Protein AF-A0A3A4S4R3-F1 (afdb_monomer)

Nearest PDB structures (foldseek):
  8xxa-assembly1_A  TM=3.785E-01  e=2.636E-04  Rhodothermus marinus JCM 9785
  4go8-assembly1_A  TM=3.704E-01  e=2.095E-04  Burkholderia ubonensis subsp. mesacidophila
  4gi9-assembly1_A  TM=3.539E-01  e=1.665E-04  Rhizobium sp. MX-45
  4mb1-assembly1_A  TM=3.370E-01  e=1.868E-04  Bacillus subtilis subsp. subtilis str. 168
  8ibk-assembly1_A  TM=3.489E-01  e=8.315E-04  Bacillus sp. (in: firmicutes)

Radius of gyration: 25.94 Å; Cα contacts (8 Å, |Δi|>4): 743; chains: 1; bounding box: 76×50×73 Å

Secondary structure (DSSP, 8-state):
--SHHHHHTTTBPBBTTS-BGGGS--S-SS-----B-TT-HHHHHHHHHHHHHHHHHHTT-TT--EEEEE--TTSTTS-SSTTB---HHHHHHHHHHH-------TT-TTHHHHHHHHHHHH-HHHHHHHHHHHHHHHHHHHHHHHHHH-TT-EEEEE-HHHHHHHHTSHHHHHHHHTT--THHHHHTTT--GGGTTTSTTEEEEEEEEE--HHHHHHHHGGGHHHHHHHHH-HHHHHHHHSSSSEEEEEEEPEEEEE-HHHHHHH-SS---EEEEEPPPPGGGGGHHHHHHHHHT-EEEEEEEESS---S-HHHHHHHHHHHHTS-SS--EEPTT--SSEEEEEEEETTEEEEEEEE-SSS-EEEEEEESTT-EEEETTT--EEEESEEEEEE-TT-EEEEEEETT--EEEEPPPGGGTTTS-----STT------

Structure (mmCIF, N/CA/C/O backbone):
data_AF-A0A3A4S4R3-F1
#
_entry.id   AF-A0A3A4S4R3-F1
#
loop_
_atom_site.group_PDB
_atom_site.id
_atom_site.type_symbol
_atom_site.label_atom_id
_atom_site.label_alt_id
_atom_site.label_comp_id
_atom_site.label_asym_id
_atom_site.label_entity_id
_atom_site.label_seq_id
_atom_site.pdbx_PDB_ins_code
_atom_site.Cartn_x
_atom_site.Cartn_y
_atom_site.Cartn_z
_atom_site.occupancy
_atom_site.B_iso_or_equiv
_atom_site.auth_seq_id
_atom_site.auth_comp_id
_atom_site.auth_asym_id
_atom_site.auth_atom_id
_atom_site.pdbx_PDB_model_num
ATOM 1 N N . ARG A 1 1 ? 27.714 -20.034 -30.930 1.00 36.78 1 ARG A N 1
ATOM 2 C CA . ARG A 1 1 ? 27.918 -19.210 -29.712 1.00 36.78 1 ARG A CA 1
ATOM 3 C C . ARG A 1 1 ? 27.474 -17.757 -29.971 1.00 36.78 1 ARG A C 1
ATOM 5 O O . ARG A 1 1 ? 28.217 -16.846 -29.672 1.00 36.78 1 ARG A O 1
ATOM 12 N N . SER A 1 2 ? 26.310 -17.521 -30.591 1.00 43.69 2 SER A N 1
ATOM 13 C CA . SER A 1 2 ? 25.886 -16.158 -30.988 1.00 43.69 2 SER A CA 1
ATOM 14 C C . SER A 1 2 ? 24.368 -16.063 -31.206 1.00 43.69 2 SER A C 1
ATOM 16 O O . SER A 1 2 ? 23.895 -15.553 -32.214 1.00 43.69 2 SER A O 1
ATOM 18 N N . SER A 1 3 ? 23.589 -16.660 -30.306 1.00 44.12 3 SER A N 1
ATOM 19 C CA . SER A 1 3 ? 22.128 -16.483 -30.284 1.00 44.12 3 SER A CA 1
ATOM 20 C C . SER A 1 3 ? 21.599 -16.468 -28.852 1.00 44.12 3 SER A C 1
ATOM 22 O O . SER A 1 3 ? 20.714 -15.684 -28.539 1.00 44.12 3 SER A O 1
ATOM 24 N N . GLU A 1 4 ? 22.190 -17.273 -27.965 1.00 33.50 4 GLU A N 1
ATOM 25 C CA . GLU A 1 4 ? 21.981 -17.175 -26.514 1.00 33.50 4 GLU A CA 1
ATOM 26 C C . GLU A 1 4 ? 22.663 -15.946 -25.906 1.00 33.50 4 GLU A C 1
ATOM 28 O O . GLU A 1 4 ? 22.013 -15.219 -25.166 1.00 33.50 4 GLU A O 1
ATOM 33 N N . ASP A 1 5 ? 23.918 -15.651 -26.269 1.00 36.91 5 ASP A N 1
ATOM 34 C CA . ASP A 1 5 ? 24.629 -14.475 -25.739 1.00 36.91 5 ASP A CA 1
ATOM 35 C C . ASP A 1 5 ? 23.978 -13.145 -26.174 1.00 36.91 5 ASP A C 1
ATOM 37 O O . ASP A 1 5 ? 23.898 -12.218 -25.373 1.00 36.91 5 ASP A O 1
ATOM 41 N N . ASP A 1 6 ? 23.417 -13.069 -27.391 1.00 45.31 6 ASP A N 1
ATOM 42 C CA . ASP A 1 6 ? 22.660 -11.893 -27.856 1.00 45.31 6 ASP A CA 1
ATOM 43 C C . ASP A 1 6 ? 21.258 -11.800 -27.220 1.00 45.31 6 ASP A C 1
ATOM 45 O O . ASP A 1 6 ? 20.763 -10.697 -26.999 1.00 45.31 6 ASP A O 1
ATOM 49 N N . ARG A 1 7 ? 20.619 -12.932 -26.869 1.00 46.03 7 ARG A N 1
ATOM 50 C CA . ARG A 1 7 ? 19.368 -12.940 -26.080 1.00 46.03 7 ARG A CA 1
ATOM 51 C C . ARG A 1 7 ? 19.598 -12.487 -24.642 1.00 46.03 7 ARG A C 1
ATOM 53 O O . ARG A 1 7 ? 18.783 -11.754 -24.098 1.00 46.03 7 ARG A O 1
ATOM 60 N N . ILE A 1 8 ? 20.704 -12.908 -24.032 1.00 49.03 8 ILE A N 1
ATOM 61 C CA . ILE A 1 8 ? 21.066 -12.543 -22.657 1.00 49.03 8 ILE A CA 1
ATOM 62 C C . ILE A 1 8 ? 21.505 -11.069 -22.575 1.00 49.03 8 ILE A C 1
ATOM 64 O O . ILE A 1 8 ? 21.324 -10.435 -21.535 1.00 49.03 8 ILE A O 1
ATOM 68 N N . ALA A 1 9 ? 22.005 -10.488 -23.671 1.00 52.44 9 ALA A N 1
ATOM 69 C CA . ALA A 1 9 ? 22.432 -9.090 -23.731 1.00 52.44 9 ALA A CA 1
ATOM 70 C C . ALA A 1 9 ? 21.293 -8.050 -23.613 1.00 52.44 9 ALA A C 1
ATOM 72 O O . ALA A 1 9 ? 21.576 -6.923 -23.211 1.00 52.44 9 ALA A O 1
ATOM 73 N N . ASP A 1 10 ? 20.033 -8.399 -23.911 1.00 69.12 10 ASP A N 1
ATOM 74 C CA . ASP A 1 10 ? 18.866 -7.482 -23.833 1.00 69.12 10 ASP A CA 1
ATOM 75 C C . ASP A 1 10 ? 17.983 -7.730 -22.589 1.00 69.12 10 ASP A C 1
ATOM 77 O O . ASP A 1 10 ? 16.952 -7.088 -22.390 1.00 69.12 10 ASP A O 1
ATOM 81 N N . ILE A 1 11 ? 18.397 -8.670 -21.731 1.00 83.81 11 ILE A N 1
ATOM 82 C CA . ILE A 1 11 ? 17.769 -8.938 -20.431 1.00 83.81 11 ILE A CA 1
ATOM 83 C C . ILE A 1 11 ? 18.232 -7.911 -19.386 1.00 83.81 11 ILE A C 1
ATOM 85 O O . ILE A 1 11 ? 17.481 -7.590 -18.464 1.00 83.81 11 ILE A O 1
ATOM 89 N N . ASP A 1 12 ? 19.456 -7.390 -19.511 1.00 85.25 12 ASP A N 1
ATOM 90 C CA . ASP A 1 12 ? 19.979 -6.339 -18.637 1.00 85.25 12 ASP A CA 1
ATOM 91 C C . ASP A 1 12 ? 19.334 -4.989 -18.973 1.00 85.25 12 ASP A C 1
ATOM 93 O O . ASP A 1 12 ? 19.210 -4.582 -20.127 1.00 85.25 12 ASP A O 1
ATOM 97 N N . MET A 1 13 ? 18.932 -4.261 -17.943 1.00 87.50 13 MET A N 1
ATOM 98 C CA . MET A 1 13 ? 18.342 -2.947 -18.081 1.00 87.50 13 MET A CA 1
ATOM 99 C C . MET A 1 13 ? 19.406 -1.980 -18.603 1.00 87.50 13 MET A C 1
ATOM 101 O O . MET A 1 13 ? 20.504 -1.854 -18.056 1.00 87.50 13 MET A O 1
ATOM 105 N N . MET A 1 14 ? 19.064 -1.239 -19.652 1.00 87.81 14 MET A N 1
ATOM 106 C CA . MET A 1 14 ? 19.980 -0.280 -20.266 1.00 87.81 14 MET A CA 1
ATOM 107 C C . MET A 1 14 ? 19.720 1.138 -19.765 1.00 87.81 14 MET A C 1
ATOM 109 O O . MET A 1 14 ? 18.583 1.627 -19.786 1.00 87.81 14 MET A O 1
ATOM 113 N N . LYS A 1 15 ? 20.793 1.818 -19.344 1.00 88.19 15 LYS A N 1
ATOM 114 C CA . LYS A 1 15 ? 20.770 3.252 -19.029 1.00 88.19 15 LYS A CA 1
ATOM 115 C C . LYS A 1 15 ? 20.766 4.098 -20.299 1.00 88.19 15 LYS A C 1
ATOM 117 O O . LYS A 1 15 ? 21.263 3.678 -21.343 1.00 88.19 15 LYS A O 1
ATOM 122 N N . ASN A 1 16 ? 20.319 5.344 -20.183 1.00 88.69 16 ASN A N 1
ATOM 123 C CA . ASN A 1 16 ? 20.371 6.336 -21.259 1.00 88.69 16 ASN A CA 1
ATOM 124 C C . ASN A 1 16 ? 21.791 6.600 -21.795 1.00 88.69 16 ASN A C 1
ATOM 126 O O . ASN A 1 16 ? 21.947 6.968 -22.948 1.00 88.69 16 ASN A O 1
ATOM 130 N N . ASN A 1 17 ? 22.846 6.365 -21.015 1.00 87.31 17 ASN A N 1
ATOM 131 C CA . ASN A 1 17 ? 24.232 6.483 -21.482 1.00 87.31 17 ASN A CA 1
ATOM 132 C C . ASN A 1 17 ? 24.781 5.205 -22.148 1.00 87.31 17 ASN A C 1
ATOM 134 O O . ASN A 1 17 ? 25.980 5.121 -22.411 1.00 87.31 17 ASN A O 1
ATOM 138 N N . GLY A 1 18 ? 23.930 4.202 -22.380 1.00 84.06 18 GLY A N 1
ATOM 139 C CA . GLY A 1 18 ? 24.286 2.940 -23.027 1.00 84.06 18 GLY A CA 1
ATOM 140 C C . GLY A 1 18 ? 25.085 1.969 -22.165 1.00 84.06 18 GLY A C 1
ATOM 141 O O . GLY A 1 18 ? 25.523 0.940 -22.671 1.00 84.06 18 GLY A O 1
ATOM 142 N N . ARG A 1 19 ? 25.279 2.258 -20.872 1.00 84.31 19 ARG A N 1
ATOM 143 C CA . ARG A 1 19 ? 25.871 1.294 -19.940 1.00 84.31 19 ARG A CA 1
ATOM 144 C C . ARG A 1 19 ? 24.780 0.367 -19.391 1.00 84.31 19 ARG A C 1
ATOM 146 O O . ARG A 1 19 ? 23.773 0.884 -18.896 1.00 84.31 19 ARG A O 1
ATOM 153 N N . PRO A 1 20 ? 24.975 -0.963 -19.422 1.00 81.56 20 PRO A N 1
ATOM 154 C CA . PRO A 1 20 ? 24.092 -1.883 -18.715 1.00 81.56 20 PRO A CA 1
ATOM 155 C C . PRO A 1 20 ? 24.217 -1.641 -17.215 1.00 81.56 20 PRO A C 1
ATOM 157 O O . PRO A 1 20 ? 25.302 -1.278 -16.731 1.00 81.56 20 PRO A O 1
ATOM 160 N N . VAL A 1 21 ? 23.142 -1.808 -16.448 1.00 76.12 21 VAL A N 1
ATOM 161 C CA . VAL A 1 21 ? 23.220 -1.432 -15.033 1.00 76.12 21 VAL A CA 1
ATOM 162 C C . VAL A 1 21 ? 24.143 -2.363 -14.243 1.00 76.12 21 VAL A C 1
ATOM 164 O O . VAL A 1 21 ? 24.851 -1.882 -13.349 1.00 76.12 21 VAL A O 1
ATOM 167 N N . SER A 1 22 ? 24.269 -3.630 -14.650 1.00 74.06 22 SER A N 1
ATOM 168 C CA . SER A 1 22 ? 25.268 -4.564 -14.106 1.00 74.06 22 SER A CA 1
ATOM 169 C C . SER A 1 22 ? 26.710 -4.025 -14.126 1.00 74.06 22 SER A C 1
ATOM 171 O O . SER A 1 22 ? 27.506 -4.377 -13.258 1.00 74.06 22 SER A O 1
ATOM 173 N N . SER A 1 23 ? 27.045 -3.118 -15.053 1.00 70.81 23 SER A N 1
ATOM 174 C CA . SER A 1 23 ? 28.394 -2.547 -15.202 1.00 70.81 23 SER A CA 1
ATOM 175 C C . SER A 1 23 ? 28.700 -1.354 -14.286 1.00 70.81 23 SER A C 1
ATOM 177 O O . SER A 1 23 ? 29.831 -0.868 -14.265 1.00 70.81 23 SER A O 1
ATOM 179 N N . THR A 1 24 ? 27.719 -0.834 -13.540 1.00 61.56 24 THR A N 1
ATOM 180 C CA . THR A 1 24 ? 27.847 0.464 -12.849 1.00 61.56 24 THR A CA 1
ATOM 181 C C . THR A 1 24 ? 28.260 0.402 -11.371 1.00 61.56 24 THR A C 1
ATOM 183 O O . THR A 1 24 ? 28.464 1.463 -10.787 1.00 61.56 24 THR A O 1
ATOM 186 N N . HIS A 1 25 ? 28.436 -0.777 -10.755 1.00 55.41 25 HIS A N 1
ATOM 187 C CA . HIS A 1 25 ? 28.793 -0.898 -9.327 1.00 55.41 25 HIS A CA 1
ATOM 188 C C . HIS A 1 25 ? 29.956 -1.867 -9.034 1.00 55.41 25 HIS A C 1
ATOM 190 O O . HIS A 1 25 ? 30.091 -2.915 -9.658 1.00 55.41 25 HIS A O 1
ATOM 196 N N . GLY A 1 26 ? 30.794 -1.480 -8.056 1.00 43.53 26 GLY A N 1
ATOM 197 C CA . GLY A 1 26 ? 32.034 -2.149 -7.638 1.00 43.53 26 GLY A CA 1
ATOM 198 C C . GLY A 1 26 ? 31.933 -3.031 -6.378 1.00 43.53 26 GLY A C 1
ATOM 199 O O . GLY A 1 26 ? 30.937 -3.032 -5.660 1.00 43.53 26 GLY A O 1
ATOM 200 N N . LYS A 1 27 ? 33.014 -3.783 -6.121 1.00 37.69 27 LYS A N 1
ATOM 201 C CA . LYS A 1 27 ? 33.204 -4.837 -5.101 1.00 37.69 27 LYS A CA 1
ATOM 202 C C . LYS A 1 27 ? 33.064 -4.352 -3.634 1.00 37.69 27 LYS A C 1
ATOM 204 O O . LYS A 1 27 ? 34.070 -4.153 -2.959 1.00 37.69 27 LYS A O 1
ATOM 209 N N . GLY A 1 28 ? 31.844 -4.186 -3.115 1.00 39.28 28 GLY A N 1
ATOM 210 C CA . GLY A 1 28 ? 31.571 -3.856 -1.702 1.00 39.28 28 GLY A CA 1
ATOM 211 C C . GLY A 1 28 ? 30.599 -4.824 -1.006 1.00 39.28 28 GLY A C 1
ATOM 212 O O . GLY A 1 28 ? 29.872 -5.557 -1.663 1.00 39.28 28 GLY A O 1
ATOM 213 N N . ARG A 1 29 ? 30.560 -4.803 0.341 1.00 38.00 29 ARG A N 1
ATOM 214 C CA . ARG A 1 29 ? 29.769 -5.687 1.244 1.00 38.00 29 ARG A CA 1
ATOM 215 C C . ARG A 1 29 ? 28.228 -5.599 1.124 1.00 38.00 29 ARG A C 1
ATOM 217 O O . ARG A 1 29 ? 27.530 -6.232 1.909 1.00 38.00 29 ARG A O 1
ATOM 224 N N . LYS A 1 30 ? 27.683 -4.846 0.164 1.00 46.06 30 LYS A N 1
ATOM 225 C CA . LYS A 1 30 ? 26.251 -4.841 -0.180 1.00 46.06 30 LYS A CA 1
ATOM 226 C C . LYS A 1 30 ? 26.095 -5.721 -1.429 1.00 46.06 30 LYS A C 1
ATOM 228 O O . LYS A 1 30 ? 26.516 -5.301 -2.498 1.00 46.06 30 LYS A O 1
ATOM 233 N N . GLY A 1 31 ? 25.629 -6.960 -1.246 1.00 44.69 31 GLY A N 1
ATOM 234 C CA . GLY A 1 31 ? 25.693 -8.056 -2.231 1.00 44.69 31 GLY A CA 1
ATOM 235 C C . GLY A 1 31 ? 25.078 -7.795 -3.628 1.00 44.69 31 GLY A C 1
ATOM 236 O O . GLY A 1 31 ? 24.408 -6.782 -3.827 1.00 44.69 31 GLY A O 1
ATOM 237 N N . PRO A 1 32 ? 25.324 -8.698 -4.605 1.00 51.00 32 PRO A N 1
ATOM 238 C CA . PRO A 1 32 ? 25.210 -8.432 -6.049 1.00 51.00 32 PRO A CA 1
ATOM 239 C C . PRO A 1 32 ? 23.832 -8.757 -6.696 1.00 51.00 32 PRO A C 1
ATOM 241 O O . PRO A 1 32 ? 23.177 -9.686 -6.248 1.00 51.00 32 PRO A O 1
ATOM 244 N N . ALA A 1 33 ? 23.471 -7.983 -7.750 1.00 48.69 33 ALA A N 1
ATOM 245 C CA . ALA A 1 33 ? 22.742 -8.239 -9.036 1.00 48.69 33 ALA A CA 1
ATOM 246 C C . ALA A 1 33 ? 21.639 -9.342 -9.154 1.00 48.69 33 ALA A C 1
ATOM 248 O O . ALA A 1 33 ? 21.832 -10.419 -8.599 1.00 48.69 33 ALA A O 1
ATOM 249 N N . PRO A 1 34 ? 20.546 -9.166 -9.957 1.00 51.94 34 PRO A N 1
ATOM 250 C CA . PRO A 1 34 ? 20.564 -8.627 -11.331 1.00 51.94 34 PRO A CA 1
ATOM 251 C C . PRO A 1 34 ? 19.552 -7.509 -11.641 1.00 51.94 34 PRO A C 1
ATOM 253 O O . PRO A 1 34 ? 18.509 -7.356 -11.012 1.00 51.94 34 PRO A O 1
ATOM 256 N N . TRP A 1 35 ? 19.891 -6.734 -12.667 1.00 72.81 35 TRP A N 1
ATOM 257 C CA . TRP A 1 35 ? 19.245 -5.486 -13.051 1.00 72.81 35 TRP A CA 1
ATOM 258 C C . TRP A 1 35 ? 18.463 -5.680 -14.325 1.00 72.81 35 TRP A C 1
ATOM 260 O O . TRP A 1 35 ? 18.820 -5.165 -15.372 1.00 72.81 35 TRP A O 1
ATOM 270 N N . TYR A 1 36 ? 17.443 -6.507 -14.240 1.00 84.38 36 TYR A N 1
ATOM 271 C CA . TYR A 1 36 ? 16.735 -6.909 -15.428 1.00 84.38 36 TYR A CA 1
ATOM 272 C C . TYR A 1 36 ? 15.748 -5.854 -15.898 1.00 84.38 36 TYR A C 1
ATOM 274 O O . TYR A 1 36 ? 15.164 -5.147 -15.074 1.00 84.38 36 TYR A O 1
ATOM 282 N N . ASP A 1 37 ? 15.542 -5.765 -17.209 1.00 88.88 37 ASP A N 1
ATOM 283 C CA . ASP A 1 37 ? 14.441 -4.966 -17.726 1.00 88.88 37 ASP A CA 1
ATOM 284 C C . ASP A 1 37 ? 13.110 -5.609 -17.286 1.00 88.88 37 ASP A C 1
ATOM 286 O O . ASP A 1 37 ? 12.811 -6.740 -17.688 1.00 88.88 37 ASP A O 1
ATOM 290 N N . PRO A 1 38 ? 12.299 -4.934 -16.447 1.00 90.12 38 PRO A N 1
ATOM 291 C CA . PRO A 1 38 ? 11.109 -5.538 -15.854 1.00 90.12 38 PRO A CA 1
ATOM 292 C C . PRO A 1 38 ? 10.001 -5.829 -16.880 1.00 90.12 38 PRO A C 1
ATOM 294 O O . PRO A 1 38 ? 9.023 -6.507 -16.547 1.00 90.12 38 PRO A O 1
ATOM 297 N N . VAL A 1 39 ? 10.127 -5.343 -18.122 1.00 92.38 39 VAL A N 1
ATOM 298 C CA . VAL A 1 39 ? 9.194 -5.679 -19.209 1.00 92.38 39 VAL A CA 1
ATOM 299 C C . VAL A 1 39 ? 9.671 -6.823 -20.100 1.00 92.38 39 VAL A C 1
ATOM 301 O O . VAL A 1 39 ? 8.898 -7.293 -20.937 1.00 92.38 39 VAL A O 1
ATOM 304 N N . HIS A 1 40 ? 10.912 -7.291 -19.941 1.00 93.25 40 HIS A N 1
ATOM 305 C CA . HIS A 1 40 ? 11.430 -8.382 -20.760 1.00 93.25 40 HIS A CA 1
ATOM 306 C C . HIS A 1 40 ? 10.705 -9.702 -20.422 1.00 93.25 40 HIS A C 1
ATOM 308 O O . HIS A 1 40 ? 10.546 -10.039 -19.242 1.00 93.25 40 HIS A O 1
ATOM 314 N N . PRO A 1 41 ? 10.263 -10.486 -21.421 1.00 93.31 41 PRO A N 1
ATOM 315 C CA . PRO A 1 41 ? 9.401 -11.647 -21.210 1.00 93.31 41 PRO A CA 1
ATOM 316 C C . PRO A 1 41 ? 10.072 -12.728 -20.364 1.00 93.31 41 PRO A C 1
ATOM 318 O O . PRO A 1 41 ? 9.430 -13.269 -19.467 1.00 93.31 41 PRO A O 1
ATOM 321 N N . ASP A 1 42 ? 11.364 -12.986 -20.579 1.00 92.00 42 ASP A N 1
ATOM 322 C CA . ASP A 1 42 ? 12.114 -13.988 -19.806 1.00 92.00 42 ASP A CA 1
ATOM 323 C C . ASP A 1 42 ? 12.246 -13.604 -18.324 1.00 92.00 42 ASP A C 1
ATOM 325 O O . ASP A 1 42 ? 12.200 -14.460 -17.441 1.00 92.00 42 ASP A O 1
ATOM 329 N N . VAL A 1 43 ? 12.332 -12.302 -18.033 1.00 91.38 43 VAL A N 1
ATOM 330 C CA . VAL A 1 43 ? 12.403 -11.769 -16.665 1.00 91.38 43 VAL A CA 1
ATOM 331 C C . VAL A 1 43 ? 11.067 -11.984 -15.971 1.00 91.38 43 VAL A C 1
ATOM 333 O O . VAL A 1 43 ? 11.013 -12.536 -14.873 1.00 91.38 43 VAL A O 1
ATOM 336 N N . GLN A 1 44 ? 9.972 -11.620 -16.640 1.00 93.75 44 GLN A N 1
ATOM 337 C CA . GLN A 1 44 ? 8.626 -11.845 -16.121 1.00 93.75 44 GLN A CA 1
ATOM 338 C C . GLN A 1 44 ? 8.302 -13.333 -15.966 1.00 93.75 44 GLN A C 1
ATOM 340 O O . GLN A 1 44 ? 7.656 -13.711 -14.989 1.00 93.75 44 GLN A O 1
ATOM 345 N N . ALA A 1 45 ? 8.764 -14.186 -16.882 1.00 94.81 45 ALA A N 1
ATOM 346 C CA . ALA A 1 45 ? 8.623 -15.633 -16.767 1.00 94.81 45 ALA A CA 1
ATOM 347 C C . ALA A 1 45 ? 9.351 -16.162 -15.524 1.00 94.81 45 ALA A C 1
ATOM 349 O O . ALA A 1 45 ? 8.738 -16.866 -14.725 1.00 94.81 45 ALA A O 1
ATOM 350 N N . GLY A 1 46 ? 10.606 -15.753 -15.303 1.00 93.19 46 GLY A N 1
ATOM 351 C CA . GLY A 1 46 ? 11.367 -16.126 -14.108 1.00 93.19 46 GLY A CA 1
ATOM 352 C C . GLY A 1 46 ? 10.688 -15.693 -12.805 1.00 93.19 46 GLY A C 1
ATOM 353 O O . GLY A 1 46 ? 10.588 -16.487 -11.871 1.00 93.19 46 GLY A O 1
ATOM 354 N N . ILE A 1 47 ? 10.150 -14.468 -12.757 1.00 92.44 47 ILE A N 1
ATOM 355 C CA . ILE A 1 47 ? 9.379 -13.974 -11.604 1.00 92.44 47 ILE A CA 1
ATOM 356 C C . ILE A 1 47 ? 8.168 -14.874 -11.345 1.00 92.44 47 ILE A C 1
ATOM 358 O O . ILE A 1 47 ? 7.961 -15.316 -10.217 1.00 92.44 47 ILE A O 1
ATOM 362 N N . LEU A 1 48 ? 7.371 -15.158 -12.376 1.00 96.06 48 LEU A N 1
ATOM 363 C CA . LEU A 1 48 ? 6.155 -15.958 -12.232 1.00 96.06 48 LEU A CA 1
ATOM 364 C C . LEU A 1 48 ? 6.451 -17.395 -11.793 1.00 96.06 48 LEU A C 1
ATOM 366 O O . LEU A 1 48 ? 5.698 -17.922 -10.977 1.00 96.06 48 LEU A O 1
ATOM 370 N N . THR A 1 49 ? 7.548 -17.993 -12.266 1.00 96.62 49 THR A N 1
ATOM 371 C CA . THR A 1 49 ? 8.002 -19.317 -11.813 1.00 96.62 49 THR A CA 1
ATOM 372 C C . THR A 1 49 ? 8.304 -19.316 -10.316 1.00 96.62 49 THR A C 1
ATOM 374 O O . THR A 1 49 ? 7.775 -20.151 -9.590 1.00 96.62 49 THR A O 1
ATOM 377 N N . VAL A 1 50 ? 9.075 -18.342 -9.817 1.00 94.56 50 VAL A N 1
ATOM 378 C CA . VAL A 1 50 ? 9.399 -18.253 -8.378 1.00 94.56 50 VAL A CA 1
ATOM 379 C C . VAL A 1 50 ? 8.142 -18.033 -7.531 1.00 94.56 50 VAL A C 1
ATOM 381 O O . VAL A 1 50 ? 7.989 -18.635 -6.469 1.00 94.56 50 VAL A O 1
ATOM 384 N N . ILE A 1 51 ? 7.220 -17.186 -7.996 1.00 95.38 51 ILE A N 1
ATOM 385 C CA . ILE A 1 51 ? 5.938 -16.953 -7.318 1.00 95.38 51 ILE A CA 1
ATOM 386 C C . ILE A 1 51 ? 5.123 -18.246 -7.228 1.00 95.38 51 ILE A C 1
ATOM 388 O O . ILE A 1 51 ? 4.575 -18.552 -6.168 1.00 95.38 51 ILE A O 1
ATOM 392 N N . GLU A 1 52 ? 5.056 -19.008 -8.319 1.00 96.12 52 GLU A N 1
ATOM 393 C CA . GLU A 1 52 ? 4.360 -20.291 -8.368 1.00 96.12 52 GLU A CA 1
ATOM 394 C C . GLU A 1 52 ? 4.984 -21.318 -7.419 1.00 96.12 52 GLU A C 1
ATOM 396 O O . GLU A 1 52 ? 4.260 -21.932 -6.638 1.00 96.12 52 GLU A O 1
ATOM 401 N N . GLU A 1 53 ? 6.312 -21.450 -7.415 1.00 97.69 53 GLU A N 1
ATOM 402 C CA . GLU A 1 53 ? 7.034 -22.359 -6.518 1.00 97.69 53 GLU A CA 1
ATOM 403 C C . GLU A 1 53 ? 6.759 -22.050 -5.041 1.00 97.69 53 GLU A C 1
ATOM 405 O O . GLU A 1 53 ? 6.466 -22.960 -4.259 1.00 97.69 53 GLU A O 1
ATOM 410 N N . ILE A 1 54 ? 6.810 -20.771 -4.646 1.00 97.06 54 ILE A N 1
ATOM 411 C CA . ILE A 1 54 ? 6.508 -20.353 -3.270 1.00 97.06 54 ILE A CA 1
ATOM 412 C C . ILE A 1 54 ? 5.047 -20.668 -2.937 1.00 97.06 54 ILE A C 1
ATOM 414 O O . ILE A 1 54 ? 4.771 -21.274 -1.900 1.00 97.06 54 ILE A O 1
ATOM 418 N N . ALA A 1 55 ? 4.113 -20.294 -3.812 1.00 97.06 55 ALA A N 1
ATOM 419 C CA . ALA A 1 55 ? 2.691 -20.515 -3.579 1.00 97.06 55 ALA A CA 1
ATOM 420 C C . ALA A 1 55 ? 2.361 -22.003 -3.429 1.00 97.06 55 ALA A C 1
ATOM 422 O O . ALA A 1 55 ? 1.692 -22.381 -2.471 1.00 97.06 55 ALA A O 1
ATOM 423 N N . GLN A 1 56 ? 2.870 -22.855 -4.323 1.00 97.69 56 GLN A N 1
ATOM 424 C CA . GLN A 1 56 ? 2.665 -24.304 -4.270 1.00 97.69 56 GLN A CA 1
ATOM 425 C C . GLN A 1 56 ? 3.270 -24.910 -3.003 1.00 97.69 56 GLN A C 1
ATOM 427 O O . GLN A 1 56 ? 2.622 -25.713 -2.330 1.00 97.69 56 GLN A O 1
ATOM 432 N N . ARG A 1 57 ? 4.487 -24.491 -2.633 1.00 98.00 57 ARG A N 1
ATOM 433 C CA . ARG A 1 57 ? 5.182 -24.999 -1.445 1.00 98.00 57 ARG A CA 1
ATOM 434 C C . ARG A 1 57 ? 4.415 -24.728 -0.153 1.00 98.00 57 ARG A C 1
ATOM 436 O O . ARG A 1 57 ? 4.451 -25.564 0.749 1.00 98.00 57 ARG A O 1
ATOM 443 N N . TYR A 1 58 ? 3.745 -23.579 -0.054 1.00 98.00 58 TYR A N 1
ATOM 444 C CA . TYR A 1 58 ? 3.033 -23.173 1.160 1.00 98.00 58 TYR A CA 1
ATOM 445 C C . TYR A 1 58 ? 1.504 -23.311 1.082 1.00 98.00 58 TYR A C 1
ATOM 447 O O . TYR A 1 58 ? 0.820 -23.028 2.066 1.00 98.00 58 TYR A O 1
ATOM 455 N N . ALA A 1 59 ? 0.955 -23.807 -0.033 1.00 96.69 59 ALA A N 1
ATOM 456 C CA . ALA A 1 59 ? -0.488 -23.886 -0.276 1.00 96.69 59 ALA A CA 1
ATOM 457 C C . ALA A 1 59 ? -1.260 -24.636 0.823 1.00 96.69 59 ALA A C 1
ATOM 459 O O . ALA A 1 59 ? -2.358 -24.219 1.196 1.00 96.69 59 ALA A O 1
ATOM 460 N N . GLY A 1 60 ? -0.672 -25.710 1.364 1.00 97.31 60 GLY A N 1
ATOM 461 C CA . GLY A 1 60 ? -1.284 -26.556 2.394 1.00 97.31 60 GLY A CA 1
ATOM 462 C C . GLY A 1 60 ? -1.347 -25.940 3.796 1.00 97.31 60 GLY A C 1
ATOM 463 O O . GLY A 1 60 ? -1.973 -26.525 4.677 1.00 97.31 60 GLY A O 1
ATOM 464 N N . PHE A 1 61 ? -0.723 -24.780 4.031 1.00 97.69 61 PHE A N 1
ATOM 465 C CA . PHE A 1 61 ? -0.758 -24.110 5.332 1.00 97.69 61 PHE A CA 1
ATOM 466 C C . PHE A 1 61 ? -1.857 -23.047 5.365 1.00 97.69 61 PHE A C 1
ATOM 468 O O . PHE A 1 61 ? -1.813 -22.064 4.624 1.00 97.69 61 PHE A O 1
ATOM 475 N N . SER A 1 62 ? -2.811 -23.192 6.288 1.00 94.19 62 SER A N 1
ATOM 476 C CA . SER A 1 62 ? -3.861 -22.189 6.524 1.00 94.19 62 SER A CA 1
ATOM 477 C C . SER A 1 62 ? -3.309 -20.840 7.000 1.00 94.19 62 SER A C 1
ATOM 479 O O . SER A 1 62 ? -3.940 -19.812 6.787 1.00 94.19 62 SER A O 1
ATOM 481 N N . SER A 1 63 ? -2.113 -20.825 7.598 1.00 95.25 63 SER A N 1
ATOM 482 C CA . SER A 1 63 ? -1.410 -19.602 8.002 1.00 95.25 63 SER A CA 1
ATOM 483 C C . SER A 1 63 ? -0.770 -18.841 6.837 1.00 95.25 63 SER A C 1
ATOM 485 O O . SER A 1 63 ? -0.406 -17.676 6.996 1.00 95.25 63 SER A O 1
ATOM 487 N N . PHE A 1 64 ? -0.615 -19.462 5.664 1.00 96.50 64 PHE A N 1
ATOM 488 C CA . PHE A 1 64 ? -0.056 -18.795 4.493 1.00 96.50 64 PHE A CA 1
ATOM 489 C C . PHE A 1 64 ? -1.135 -17.941 3.823 1.00 96.50 64 PHE A C 1
ATOM 491 O O . PHE A 1 64 ? -1.869 -18.445 2.992 1.00 96.50 64 PHE A O 1
ATOM 498 N N . ALA A 1 65 ? -1.267 -16.665 4.186 1.00 93.88 65 ALA A N 1
ATOM 499 C CA . ALA A 1 65 ? -2.331 -15.788 3.670 1.00 93.88 65 ALA A CA 1
ATOM 500 C C . ALA A 1 65 ? -2.050 -15.189 2.275 1.00 93.88 65 ALA A C 1
ATOM 502 O O . ALA A 1 65 ? -2.937 -14.613 1.645 1.00 93.88 65 ALA A O 1
ATOM 503 N N . GLY A 1 66 ? -0.813 -15.281 1.785 1.00 95.62 66 GLY A N 1
ATOM 504 C CA . GLY A 1 66 ? -0.422 -14.616 0.549 1.00 95.62 66 GLY A CA 1
ATOM 505 C C . GLY A 1 66 ? 1.062 -14.307 0.472 1.00 95.62 66 GLY A C 1
ATOM 506 O O . GLY A 1 66 ? 1.866 -14.795 1.267 1.00 95.62 66 GLY A O 1
ATOM 507 N N . LEU A 1 67 ? 1.418 -13.462 -0.491 1.00 95.38 67 LEU A N 1
ATOM 508 C CA . LEU A 1 67 ? 2.795 -13.059 -0.749 1.00 95.38 67 LEU A CA 1
ATOM 509 C C . LEU A 1 67 ? 2.892 -11.541 -0.848 1.00 95.38 67 LEU A C 1
ATOM 511 O O . LEU A 1 67 ? 2.059 -10.898 -1.480 1.00 95.38 67 LEU A O 1
ATOM 515 N N . SER A 1 68 ? 3.933 -10.976 -0.236 1.00 92.81 68 SER A N 1
ATOM 516 C CA . SER A 1 68 ? 4.246 -9.553 -0.348 1.00 92.81 68 SER A CA 1
ATOM 517 C C . SER A 1 68 ? 5.403 -9.325 -1.310 1.00 92.81 68 SER A C 1
ATOM 519 O O . SER A 1 68 ? 6.488 -9.878 -1.124 1.00 92.81 68 SER A O 1
ATOM 521 N N . ILE A 1 69 ? 5.180 -8.497 -2.330 1.00 90.75 69 ILE A N 1
ATOM 522 C CA . ILE A 1 69 ? 6.235 -8.004 -3.213 1.00 90.75 69 ILE A CA 1
ATOM 523 C C . ILE A 1 69 ? 6.677 -6.644 -2.704 1.00 90.75 69 ILE A C 1
ATOM 525 O O . ILE A 1 69 ? 5.956 -5.647 -2.786 1.00 90.75 69 ILE A O 1
ATOM 529 N N . GLN A 1 70 ? 7.903 -6.607 -2.191 1.00 85.94 70 GLN A N 1
ATOM 530 C CA . GLN A 1 70 ? 8.531 -5.368 -1.776 1.00 85.94 70 GLN A CA 1
ATOM 531 C C . GLN A 1 70 ? 9.226 -4.706 -2.967 1.00 85.94 70 GLN A C 1
ATOM 533 O O . GLN A 1 70 ? 10.265 -5.165 -3.444 1.00 85.94 70 GLN A O 1
ATOM 538 N N . HIS A 1 71 ? 8.687 -3.575 -3.409 1.00 85.00 71 HIS A N 1
ATOM 539 C CA . HIS A 1 71 ? 9.346 -2.723 -4.384 1.00 85.00 71 HIS A CA 1
ATOM 540 C C . HIS A 1 71 ? 10.571 -2.048 -3.753 1.00 85.00 71 HIS A C 1
ATOM 542 O O . HIS A 1 71 ? 10.541 -1.561 -2.615 1.00 85.00 71 HIS A O 1
ATOM 548 N N . ARG A 1 72 ? 11.678 -2.046 -4.498 1.00 73.75 72 ARG A N 1
ATOM 549 C CA . ARG A 1 72 ? 12.953 -1.414 -4.137 1.00 73.75 72 ARG A CA 1
ATOM 550 C C . ARG A 1 72 ? 13.503 -0.697 -5.350 1.00 73.75 72 ARG A C 1
ATOM 552 O O . ARG A 1 72 ? 13.359 -1.204 -6.453 1.00 73.75 72 ARG A O 1
ATOM 559 N N . GLY A 1 73 ? 14.152 0.459 -5.139 1.00 60.38 73 GLY A N 1
ATOM 560 C CA . GLY A 1 73 ? 14.739 1.329 -6.179 1.00 60.38 73 GLY A CA 1
ATOM 561 C C . GLY A 1 73 ? 15.430 0.589 -7.330 1.00 60.38 73 GLY A C 1
ATOM 562 O O . GLY A 1 73 ? 15.398 1.057 -8.460 1.00 60.38 73 GLY A O 1
ATOM 563 N N . LEU A 1 74 ? 16.001 -0.575 -7.020 1.00 59.47 74 LEU A N 1
ATOM 564 C CA . LEU A 1 74 ? 16.749 -1.455 -7.903 1.00 59.47 74 LEU A CA 1
ATOM 565 C C . LEU A 1 74 ? 16.150 -2.876 -7.823 1.00 59.47 74 LEU A C 1
ATOM 567 O O . LEU A 1 74 ? 16.768 -3.778 -7.260 1.00 59.47 74 LEU A O 1
ATOM 571 N N . SER A 1 75 ? 14.907 -3.057 -8.279 1.00 66.88 75 SER A N 1
ATOM 572 C CA . SER A 1 75 ? 14.215 -4.356 -8.291 1.00 66.88 75 SER A CA 1
ATOM 573 C C . SER A 1 75 ? 13.728 -4.731 -9.690 1.00 66.88 75 SER A C 1
ATOM 575 O O . SER A 1 75 ? 13.680 -3.902 -10.589 1.00 66.88 75 SER A O 1
ATOM 577 N N . PHE A 1 76 ? 13.324 -5.988 -9.861 1.00 78.94 76 PHE A N 1
ATOM 578 C CA . PHE A 1 76 ? 12.795 -6.552 -11.110 1.00 78.94 76 PHE A CA 1
ATOM 579 C C . PHE A 1 76 ? 11.299 -6.246 -11.351 1.00 78.94 76 PHE A C 1
ATOM 581 O O . PHE A 1 76 ? 10.683 -6.816 -12.244 1.00 78.94 76 PHE A O 1
ATOM 588 N N . VAL A 1 77 ? 10.698 -5.365 -10.541 1.00 87.75 77 VAL A N 1
ATOM 589 C CA . VAL A 1 77 ? 9.276 -4.963 -10.627 1.00 87.75 77 VAL A CA 1
ATOM 590 C C . VAL A 1 77 ? 9.089 -3.443 -10.688 1.00 87.75 77 VAL A C 1
ATOM 592 O O . VAL A 1 77 ? 7.981 -2.951 -10.487 1.00 87.75 77 VAL A O 1
ATOM 595 N N . GLN A 1 78 ? 10.160 -2.672 -10.903 1.00 88.81 78 GLN A N 1
ATOM 596 C CA . GLN A 1 78 ? 10.075 -1.225 -11.116 1.00 88.81 78 GLN A CA 1
ATOM 597 C C . GLN A 1 78 ? 11.299 -0.671 -11.843 1.00 88.81 78 GLN A C 1
ATOM 599 O O . GLN A 1 78 ? 12.384 -1.242 -11.775 1.00 88.81 78 GLN A O 1
ATOM 604 N N . TYR A 1 79 ? 11.150 0.506 -12.446 1.00 88.19 79 TYR A N 1
ATOM 605 C CA . TYR A 1 79 ? 12.281 1.279 -12.947 1.00 88.19 79 TYR A CA 1
ATOM 606 C C . TYR A 1 79 ? 12.880 2.163 -11.839 1.00 88.19 79 TYR A C 1
ATOM 608 O O . TYR A 1 79 ? 12.139 2.732 -11.033 1.00 88.19 79 TYR A O 1
ATOM 616 N N . PRO A 1 80 ? 14.209 2.376 -11.806 1.00 83.94 80 PRO A N 1
ATOM 617 C CA . PRO A 1 80 ? 14.808 3.331 -10.874 1.00 83.94 80 PRO A CA 1
ATOM 618 C C . PRO A 1 80 ? 14.399 4.787 -11.160 1.00 83.94 80 PRO A C 1
ATOM 620 O O . PRO A 1 80 ? 14.296 5.589 -10.230 1.00 83.94 80 PRO A O 1
ATOM 623 N N . GLY A 1 81 ? 14.136 5.126 -12.426 1.00 86.56 81 GLY A N 1
ATOM 624 C CA . GLY A 1 81 ? 13.712 6.451 -12.881 1.00 86.56 81 GLY A CA 1
ATOM 625 C C . GLY A 1 81 ? 13.738 6.566 -14.408 1.00 86.56 81 GLY A C 1
ATOM 626 O O . GLY A 1 81 ? 13.874 5.561 -15.109 1.00 86.56 81 GLY A O 1
ATOM 627 N N . LEU A 1 82 ? 13.647 7.792 -14.931 1.00 90.44 82 LEU A N 1
ATOM 628 C CA . LEU A 1 82 ? 13.613 8.052 -16.377 1.00 90.44 82 LEU A CA 1
ATOM 629 C C . LEU A 1 82 ? 14.947 7.809 -17.089 1.00 90.44 82 LEU A C 1
ATOM 631 O O . LEU A 1 82 ? 14.949 7.725 -18.303 1.00 90.44 82 LEU A O 1
ATOM 635 N N . ASP A 1 83 ? 16.063 7.628 -16.388 1.00 89.19 83 ASP A N 1
ATOM 636 C CA . ASP A 1 83 ? 17.354 7.329 -17.027 1.00 89.19 83 ASP A CA 1
ATOM 637 C C . ASP A 1 83 ? 17.506 5.863 -17.477 1.00 89.19 83 ASP A C 1
ATOM 639 O O . ASP A 1 83 ? 18.562 5.485 -17.987 1.00 89.19 83 ASP A O 1
ATOM 643 N N . TYR A 1 84 ? 16.477 5.028 -17.298 1.00 89.81 84 TYR A N 1
ATOM 644 C CA . TYR A 1 84 ? 16.530 3.576 -17.487 1.00 89.81 84 TYR A CA 1
ATOM 645 C C . TYR A 1 84 ? 15.423 3.064 -18.422 1.00 89.81 84 TYR A C 1
ATOM 647 O O . TYR A 1 84 ? 14.361 3.679 -18.529 1.00 89.81 84 TYR A O 1
ATOM 655 N N . GLY A 1 85 ? 15.662 1.902 -19.042 1.00 89.69 85 GLY A N 1
ATOM 656 C CA . GLY A 1 85 ? 14.681 1.196 -19.881 1.00 89.69 85 GLY A CA 1
ATOM 657 C C . GLY A 1 85 ? 14.804 1.491 -21.378 1.00 89.69 85 GLY A C 1
ATOM 658 O O . GLY A 1 85 ? 13.810 1.456 -22.092 1.00 89.69 85 GLY A O 1
ATOM 659 N N . TYR A 1 86 ? 16.009 1.808 -21.867 1.00 92.25 86 TYR A N 1
ATOM 660 C CA . TYR A 1 86 ? 16.243 2.178 -23.276 1.00 92.25 86 TYR A CA 1
ATOM 661 C C . TYR A 1 86 ? 16.770 1.025 -24.149 1.00 92.25 86 TYR A C 1
ATOM 663 O O . TYR A 1 86 ? 17.291 1.273 -25.244 1.00 92.25 86 TYR A O 1
ATOM 671 N N . GLY A 1 87 ? 16.644 -0.212 -23.650 1.00 90.94 87 GLY A N 1
ATOM 672 C CA . GLY A 1 87 ? 17.039 -1.459 -24.315 1.00 90.94 87 GLY A CA 1
ATOM 673 C C . GLY A 1 87 ? 16.379 -1.645 -25.681 1.00 90.94 87 GLY A C 1
ATOM 674 O O . GLY A 1 87 ? 15.384 -0.989 -26.003 1.00 90.94 87 GLY A O 1
ATOM 675 N N . ASP A 1 88 ? 16.955 -2.506 -26.517 1.00 92.50 88 ASP A N 1
ATOM 676 C CA . ASP A 1 88 ? 16.485 -2.675 -27.895 1.00 92.50 88 ASP A CA 1
ATOM 677 C C . ASP A 1 88 ? 15.122 -3.384 -27.942 1.00 92.50 88 ASP A C 1
ATOM 679 O O . ASP A 1 88 ? 14.266 -2.994 -28.746 1.00 92.50 88 ASP A O 1
ATOM 683 N N . TYR A 1 89 ? 14.892 -4.348 -27.048 1.00 93.25 89 TYR A N 1
ATOM 684 C CA . TYR A 1 89 ? 13.603 -5.002 -26.830 1.00 93.25 89 TYR A CA 1
ATOM 685 C C . TYR A 1 89 ? 12.540 -4.001 -26.382 1.00 93.25 89 TYR A C 1
ATOM 687 O O . TYR A 1 89 ? 11.494 -3.886 -27.013 1.00 93.25 89 TYR A O 1
ATOM 695 N N . THR A 1 90 ? 12.816 -3.245 -25.320 1.00 94.12 90 THR A N 1
ATOM 696 C CA . THR A 1 90 ? 11.832 -2.363 -24.675 1.00 94.12 90 THR A CA 1
ATOM 697 C C . THR A 1 90 ? 11.354 -1.264 -25.610 1.00 94.12 90 THR A C 1
ATOM 699 O O . THR A 1 90 ? 10.160 -0.977 -25.669 1.00 94.12 90 THR A O 1
ATOM 702 N N . ILE A 1 91 ? 12.264 -0.697 -26.404 1.00 96.06 91 ILE A N 1
ATOM 703 C CA . ILE A 1 91 ? 11.904 0.283 -27.431 1.00 96.06 91 ILE A CA 1
ATOM 704 C C . ILE A 1 91 ? 11.057 -0.369 -28.521 1.00 96.06 91 ILE A C 1
ATOM 706 O O . ILE A 1 91 ? 10.009 0.168 -28.857 1.00 96.06 91 ILE A O 1
ATOM 710 N N . ALA A 1 92 ? 11.447 -1.545 -29.020 1.00 95.69 92 ALA A N 1
ATOM 711 C CA . ALA A 1 92 ? 10.664 -2.240 -30.039 1.00 95.69 92 ALA A CA 1
ATOM 712 C C . ALA A 1 92 ? 9.256 -2.618 -29.542 1.00 95.69 92 ALA A C 1
ATOM 714 O O . ALA A 1 92 ? 8.289 -2.484 -30.288 1.00 95.69 92 ALA A O 1
ATOM 715 N N . ALA A 1 93 ? 9.127 -3.051 -28.284 1.00 96.56 93 ALA A N 1
ATOM 716 C CA . ALA A 1 93 ? 7.843 -3.354 -27.659 1.00 96.56 93 ALA A CA 1
ATOM 717 C C . ALA A 1 93 ? 6.966 -2.097 -27.547 1.00 96.56 93 ALA A C 1
ATOM 719 O O . ALA A 1 93 ? 5.792 -2.133 -27.912 1.00 96.56 93 ALA A O 1
ATOM 720 N N . PHE A 1 94 ? 7.543 -0.972 -27.120 1.00 98.12 94 PHE A N 1
ATOM 721 C CA . PHE A 1 94 ? 6.842 0.309 -27.071 1.00 98.12 94 PHE A CA 1
ATOM 722 C C . PHE A 1 94 ? 6.370 0.768 -28.453 1.00 98.12 94 PHE A C 1
ATOM 724 O O . PHE A 1 94 ? 5.197 1.107 -28.607 1.00 98.12 94 PHE A O 1
ATOM 731 N N . GLU A 1 95 ? 7.241 0.746 -29.465 1.00 98.31 95 GLU A N 1
ATOM 732 C CA . GLU A 1 95 ? 6.877 1.131 -30.834 1.00 98.31 95 GLU A CA 1
ATOM 733 C C . GLU A 1 95 ? 5.746 0.250 -31.379 1.00 98.31 95 GLU A C 1
ATOM 735 O O . GLU A 1 95 ? 4.774 0.760 -31.934 1.00 98.31 95 GLU A O 1
ATOM 740 N N . ASN A 1 96 ? 5.845 -1.068 -31.178 1.00 98.12 96 ASN A N 1
ATOM 741 C CA . ASN A 1 96 ? 4.865 -2.034 -31.668 1.00 98.12 96 ASN A CA 1
ATOM 742 C C . ASN A 1 96 ? 3.489 -1.872 -31.007 1.00 98.12 96 ASN A C 1
ATOM 744 O O . ASN A 1 96 ? 2.466 -1.963 -31.678 1.00 98.12 96 ASN A O 1
ATOM 748 N N . GLU A 1 97 ? 3.448 -1.648 -29.696 1.00 98.25 97 GLU A N 1
ATOM 749 C CA . GLU A 1 97 ? 2.189 -1.614 -28.945 1.00 98.25 97 GLU A CA 1
ATOM 750 C C . GLU A 1 97 ? 1.514 -0.244 -28.936 1.00 98.25 97 GLU A C 1
ATOM 752 O O . GLU A 1 97 ? 0.297 -0.162 -28.780 1.00 98.25 97 GLU A O 1
ATOM 757 N N . THR A 1 98 ? 2.284 0.835 -29.089 1.00 98.25 98 THR A N 1
ATOM 758 C CA . THR A 1 98 ? 1.742 2.203 -29.085 1.00 98.25 98 THR A CA 1
ATOM 759 C C . THR A 1 98 ? 1.602 2.801 -30.481 1.00 98.25 98 THR A C 1
ATOM 761 O O . THR A 1 98 ? 0.885 3.786 -30.650 1.00 98.25 98 THR A O 1
ATOM 764 N N . GLY A 1 99 ? 2.300 2.248 -31.477 1.00 98.00 99 GLY A N 1
ATOM 765 C CA . GLY A 1 99 ? 2.409 2.824 -32.818 1.00 98.00 99 GLY A CA 1
ATOM 766 C C . GLY A 1 99 ? 3.286 4.081 -32.896 1.00 98.00 99 GLY A C 1
ATOM 767 O O . GLY A 1 99 ? 3.415 4.667 -33.970 1.00 98.00 99 GLY A O 1
ATOM 768 N N . ILE A 1 100 ? 3.896 4.519 -31.787 1.00 98.38 100 ILE A N 1
ATOM 769 C CA . ILE A 1 100 ? 4.793 5.679 -31.756 1.00 98.38 100 ILE A CA 1
ATOM 770 C C . ILE A 1 100 ? 6.178 5.229 -32.210 1.00 98.38 100 ILE A C 1
ATOM 772 O O . ILE A 1 100 ? 6.865 4.520 -31.483 1.00 98.38 100 ILE A O 1
ATOM 776 N N . ASN A 1 101 ? 6.609 5.666 -33.393 1.00 97.44 101 ASN A N 1
ATOM 777 C CA . ASN A 1 101 ? 7.950 5.372 -33.892 1.00 97.44 101 ASN A CA 1
ATOM 778 C C . ASN A 1 101 ? 9.014 6.217 -33.177 1.00 97.44 101 ASN A C 1
ATOM 780 O O . ASN A 1 101 ? 8.883 7.438 -33.094 1.00 97.44 101 ASN A O 1
ATOM 784 N N . VAL A 1 102 ? 10.088 5.574 -32.719 1.00 97.44 102 VAL A N 1
ATOM 785 C CA . VAL A 1 102 ? 11.283 6.217 -32.170 1.00 97.44 102 VAL A CA 1
ATOM 786 C C . VAL A 1 102 ? 12.350 6.202 -33.271 1.00 97.44 102 VAL A C 1
ATOM 788 O O . VAL A 1 102 ? 12.951 5.155 -33.517 1.00 97.44 102 VAL A O 1
ATOM 791 N N . PRO A 1 103 ? 12.635 7.334 -33.941 1.00 96.88 103 PRO A N 1
ATOM 792 C CA . PRO A 1 103 ? 13.389 7.373 -35.198 1.00 96.88 103 PRO A CA 1
ATOM 793 C C . PRO A 1 103 ? 14.912 7.240 -34.998 1.00 96.88 103 PRO A C 1
ATOM 795 O O . PRO A 1 103 ? 15.701 8.005 -35.551 1.00 96.88 103 PRO A O 1
ATOM 798 N N . ILE A 1 104 ? 15.349 6.275 -34.186 1.00 97.19 104 ILE A N 1
ATOM 799 C CA . ILE A 1 104 ? 16.743 6.016 -33.829 1.00 97.19 104 ILE A CA 1
ATOM 800 C C . ILE A 1 104 ? 17.100 4.574 -34.190 1.00 97.19 104 ILE A C 1
ATOM 802 O O . ILE A 1 104 ? 16.620 3.619 -33.576 1.00 97.19 104 ILE A O 1
ATOM 806 N N . ALA A 1 105 ? 17.998 4.416 -35.162 1.00 91.44 105 ALA A N 1
ATOM 807 C CA . ALA A 1 105 ? 18.432 3.107 -35.635 1.00 91.44 105 ALA A CA 1
ATOM 808 C C . ALA A 1 105 ? 19.059 2.257 -34.511 1.00 91.44 105 ALA A C 1
ATOM 810 O O . ALA A 1 105 ? 19.892 2.736 -33.738 1.00 91.44 105 ALA A O 1
ATOM 811 N N . LYS A 1 106 ? 18.718 0.961 -34.468 1.00 89.38 106 LYS A N 1
ATOM 812 C CA . LYS A 1 106 ? 19.300 -0.017 -33.524 1.00 89.38 106 LYS A CA 1
ATOM 813 C C . LYS A 1 106 ? 20.823 -0.164 -33.661 1.00 89.38 106 LYS A C 1
ATOM 815 O O . LYS A 1 106 ? 21.489 -0.541 -32.708 1.00 89.38 106 LYS A O 1
ATOM 820 N N . THR A 1 107 ? 21.382 0.159 -34.825 1.00 90.31 107 THR A N 1
ATOM 821 C CA . THR A 1 107 ? 22.826 0.109 -35.095 1.00 90.31 107 THR A CA 1
ATOM 822 C C . THR A 1 107 ? 23.584 1.357 -34.633 1.00 90.31 107 THR A C 1
ATOM 824 O O . THR A 1 107 ? 24.811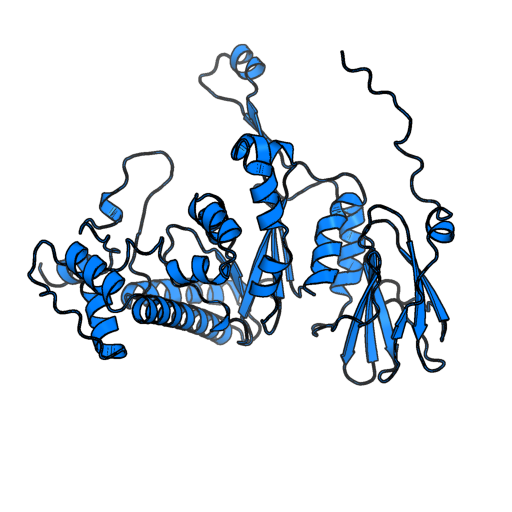 1.358 -34.650 1.00 90.31 107 THR A O 1
ATOM 827 N N . ASP A 1 108 ? 22.901 2.423 -34.202 1.00 90.69 108 ASP A N 1
ATOM 828 C CA . ASP A 1 108 ? 23.565 3.643 -33.739 1.00 90.69 108 ASP A CA 1
ATOM 829 C C . ASP A 1 108 ? 24.253 3.410 -32.379 1.00 90.69 108 ASP A C 1
ATOM 831 O O . ASP A 1 108 ? 23.641 2.975 -31.397 1.00 90.69 108 ASP A O 1
ATOM 835 N N . HIS A 1 109 ? 25.547 3.726 -32.293 1.00 90.00 109 HIS A N 1
ATOM 836 C CA . HIS A 1 109 ? 26.341 3.535 -31.074 1.00 90.00 109 HIS A CA 1
ATOM 837 C C . HIS A 1 109 ? 25.884 4.445 -29.921 1.00 90.00 109 HIS A C 1
ATOM 839 O O . HIS A 1 109 ? 26.097 4.121 -28.755 1.00 90.00 109 HIS A O 1
ATOM 845 N N . ARG A 1 110 ? 25.227 5.570 -30.227 1.00 93.25 110 ARG A N 1
ATOM 846 C CA . ARG A 1 110 ? 24.628 6.501 -29.257 1.00 93.25 110 ARG A CA 1
ATOM 847 C C . ARG A 1 110 ? 23.110 6.338 -29.153 1.00 93.25 110 ARG A C 1
ATOM 849 O O . ARG A 1 110 ? 22.439 7.235 -28.638 1.00 93.25 110 ARG A O 1
ATOM 856 N N . ARG A 1 111 ? 22.549 5.216 -29.628 1.00 94.19 1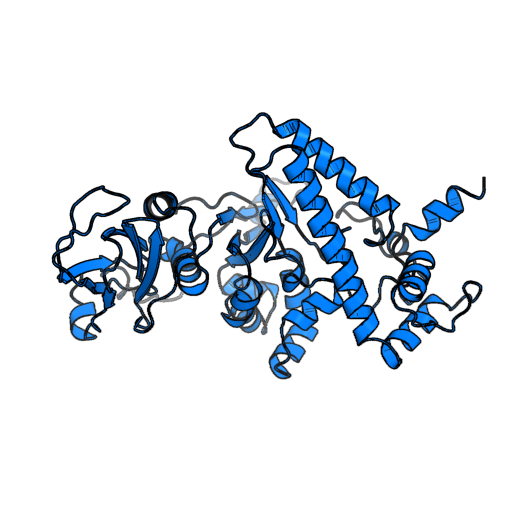11 ARG A N 1
ATOM 857 C CA . ARG A 1 111 ? 21.092 5.005 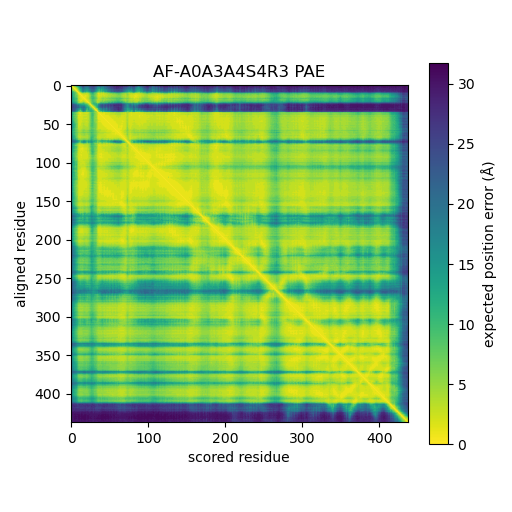-29.685 1.00 94.19 111 ARG A CA 1
ATOM 858 C C . ARG A 1 111 ? 20.389 5.237 -28.355 1.00 94.19 111 ARG A C 1
ATOM 860 O O . ARG A 1 111 ? 19.363 5.897 -28.342 1.00 94.19 111 ARG A O 1
ATOM 867 N N . PHE A 1 112 ? 20.949 4.762 -27.244 1.00 93.50 112 PHE A N 1
ATOM 868 C CA . PHE A 1 112 ? 20.335 4.882 -25.918 1.00 93.50 112 PHE A CA 1
ATOM 869 C C . PHE A 1 112 ? 20.135 6.343 -25.497 1.00 93.50 112 PHE A C 1
ATOM 871 O O . PHE A 1 112 ? 19.050 6.728 -25.070 1.00 93.50 112 PHE A O 1
ATOM 878 N N . GLU A 1 113 ? 21.158 7.174 -25.705 1.00 95.56 113 GLU A N 1
ATOM 879 C CA . GLU A 1 113 ? 21.133 8.596 -25.352 1.00 95.56 113 GLU A CA 1
ATOM 880 C C . GLU A 1 113 ? 20.163 9.354 -26.257 1.00 95.56 113 GLU A C 1
ATOM 882 O O . GLU A 1 113 ? 19.377 10.180 -25.791 1.00 95.56 113 GLU A O 1
ATOM 887 N N . LYS A 1 114 ? 20.191 9.046 -27.558 1.00 97.31 114 LYS A N 1
ATOM 888 C CA . LYS A 1 114 ? 19.301 9.663 -28.544 1.00 97.31 114 LYS A CA 1
ATOM 889 C C . LYS A 1 114 ? 17.837 9.274 -28.324 1.00 97.31 114 LYS A C 1
ATOM 891 O O . LYS A 1 114 ? 16.979 10.143 -28.404 1.00 97.31 114 LYS A O 1
ATOM 896 N N . ARG A 1 115 ? 17.556 8.006 -28.000 1.00 97.25 115 ARG A N 1
ATOM 897 C CA . ARG A 1 115 ? 16.214 7.513 -27.640 1.00 97.25 115 ARG A CA 1
ATOM 898 C C . ARG A 1 115 ? 15.688 8.213 -26.403 1.00 97.25 115 ARG A C 1
ATOM 900 O O . ARG A 1 115 ? 14.566 8.696 -26.437 1.00 97.25 115 ARG A O 1
ATOM 907 N N . TYR A 1 116 ? 16.505 8.303 -25.351 1.00 97.06 116 TYR A N 1
ATOM 908 C CA . TYR A 1 116 ? 16.153 9.038 -24.138 1.00 97.06 116 TYR A CA 1
ATOM 909 C C . TYR A 1 116 ? 15.738 10.473 -24.466 1.00 97.06 116 TYR A C 1
ATOM 911 O O . TYR A 1 116 ? 14.613 10.858 -24.166 1.00 97.06 116 TYR A O 1
ATOM 919 N N . ARG A 1 117 ? 16.604 11.241 -25.144 1.00 97.81 117 ARG A N 1
ATOM 920 C CA . ARG A 1 117 ? 16.297 12.635 -25.505 1.00 97.81 117 ARG A CA 1
ATOM 921 C C . ARG A 1 117 ? 15.031 12.746 -26.339 1.00 97.81 117 ARG A C 1
ATOM 923 O O . ARG A 1 117 ? 14.142 13.508 -25.986 1.00 97.81 117 ARG A O 1
ATOM 930 N N . TRP A 1 118 ? 14.923 11.935 -27.390 1.00 98.38 118 TRP A N 1
ATOM 931 C CA . TRP A 1 118 ? 13.762 11.967 -28.268 1.00 98.38 118 TRP A CA 1
ATOM 932 C C . TRP A 1 118 ? 12.468 11.645 -27.512 1.00 98.38 118 TRP A C 1
ATOM 934 O O . TRP A 1 118 ? 11.488 12.369 -27.663 1.00 98.38 118 TRP A O 1
ATOM 944 N N . LEU A 1 119 ? 12.463 10.615 -26.659 1.00 98.19 119 LEU A N 1
ATOM 945 C CA . LEU A 1 119 ? 11.294 10.251 -25.857 1.00 98.19 119 LEU A CA 1
ATOM 946 C C . LEU A 1 119 ? 10.927 11.359 -24.871 1.00 98.19 119 LEU A C 1
ATOM 948 O O . LEU A 1 119 ? 9.752 11.690 -24.778 1.00 98.19 119 LEU A O 1
ATOM 952 N N . MET A 1 120 ? 11.893 11.964 -24.174 1.00 97.19 120 MET A N 1
ATOM 953 C CA . MET A 1 120 ? 11.608 13.065 -23.243 1.00 97.19 120 MET A CA 1
ATOM 954 C C . MET A 1 120 ? 11.074 14.311 -23.963 1.00 97.19 120 MET A C 1
ATOM 956 O O . MET A 1 120 ? 10.205 14.996 -23.440 1.00 97.19 120 MET A O 1
ATOM 960 N N . GLU A 1 121 ? 11.547 14.590 -25.175 1.00 97.94 121 GLU A N 1
ATOM 961 C CA . GLU A 1 121 ? 11.121 15.760 -25.952 1.00 97.94 121 GLU A CA 1
ATOM 962 C C . GLU A 1 121 ? 9.775 15.553 -26.667 1.00 97.94 121 GLU A C 1
ATOM 964 O O . GLU A 1 121 ? 8.997 16.496 -26.790 1.00 97.94 121 GLU A O 1
ATOM 969 N N . ASN A 1 122 ? 9.485 14.335 -27.139 1.00 98.19 122 ASN A N 1
ATOM 970 C CA . ASN A 1 122 ? 8.390 14.089 -28.087 1.00 98.19 122 ASN A CA 1
ATOM 971 C C . ASN A 1 122 ? 7.282 13.178 -27.539 1.00 98.19 122 ASN A C 1
ATOM 973 O O . ASN A 1 122 ? 6.146 13.252 -28.006 1.00 98.19 122 ASN A O 1
ATOM 977 N N . ALA A 1 123 ? 7.582 12.302 -26.576 1.00 98.00 123 ALA A N 1
ATOM 978 C CA . ALA A 1 123 ? 6.674 11.226 -26.170 1.00 98.00 123 ALA A CA 1
ATOM 979 C C . ALA A 1 123 ? 6.752 10.867 -24.673 1.00 98.00 123 ALA A C 1
ATOM 981 O O . ALA A 1 123 ? 6.430 9.741 -24.295 1.00 98.00 123 ALA A O 1
ATOM 982 N N . GLU A 1 124 ? 7.131 11.809 -23.800 1.00 96.75 124 GLU A N 1
ATOM 983 C CA . GLU A 1 124 ? 7.391 11.535 -22.378 1.00 96.75 124 GLU A CA 1
ATOM 984 C C . GLU A 1 124 ? 6.165 10.925 -21.683 1.00 96.75 124 GLU A C 1
ATOM 986 O O . GLU A 1 124 ? 6.251 9.883 -21.030 1.00 96.75 124 GLU A O 1
ATOM 991 N N . LYS A 1 125 ? 4.995 11.549 -21.866 1.00 96.56 125 LYS A N 1
ATOM 992 C CA . LYS A 1 125 ? 3.741 11.100 -21.247 1.00 96.56 125 LYS A CA 1
ATOM 993 C C . LYS A 1 125 ? 3.315 9.708 -21.745 1.00 96.56 125 LYS A C 1
ATOM 995 O O . LYS A 1 125 ? 3.092 8.852 -20.884 1.00 96.56 125 LYS A O 1
ATOM 1000 N N . PRO A 1 126 ? 3.235 9.432 -23.068 1.00 98.19 126 PRO A N 1
ATOM 1001 C CA . PRO A 1 126 ? 3.002 8.077 -23.573 1.00 98.19 126 PRO A CA 1
ATOM 1002 C C . PRO A 1 126 ? 4.013 7.046 -23.063 1.00 98.19 126 PRO A C 1
ATOM 1004 O O . PRO A 1 126 ? 3.620 5.957 -22.656 1.00 98.19 126 PRO A O 1
ATOM 1007 N N . TRP A 1 127 ? 5.299 7.395 -23.018 1.00 98.00 127 TRP A N 1
ATOM 1008 C CA . TRP A 1 127 ? 6.363 6.508 -22.546 1.00 98.00 127 TRP A CA 1
ATOM 1009 C C . TRP A 1 127 ? 6.215 6.132 -21.067 1.00 98.00 127 TRP A C 1
ATOM 1011 O O . TRP A 1 127 ? 6.368 4.972 -20.679 1.00 98.00 127 TRP A O 1
ATOM 1021 N N . ILE A 1 128 ? 5.898 7.107 -20.214 1.00 97.50 128 ILE A N 1
ATOM 1022 C CA . ILE A 1 128 ? 5.607 6.872 -18.796 1.00 97.50 128 ILE A CA 1
ATOM 1023 C C . ILE A 1 128 ? 4.346 6.016 -18.638 1.00 97.50 128 ILE A C 1
ATOM 1025 O O . ILE A 1 128 ? 4.362 5.047 -17.879 1.00 97.50 128 ILE A O 1
ATOM 1029 N N . ALA A 1 129 ? 3.270 6.350 -19.354 1.00 98.00 129 ALA A N 1
ATOM 1030 C CA . ALA A 1 129 ? 2.007 5.623 -19.271 1.00 98.00 129 ALA A CA 1
ATOM 1031 C C . ALA A 1 129 ? 2.156 4.156 -19.703 1.00 98.00 129 ALA A C 1
ATOM 1033 O O . ALA A 1 129 ? 1.697 3.271 -18.986 1.00 98.00 129 ALA A O 1
ATOM 1034 N N . TRP A 1 130 ? 2.856 3.893 -20.810 1.00 98.38 130 TRP A N 1
ATOM 1035 C CA . TRP A 1 130 ? 3.114 2.536 -21.292 1.00 98.38 130 TRP A CA 1
ATOM 1036 C C . TRP A 1 130 ? 3.918 1.705 -20.284 1.00 98.38 130 TRP A C 1
ATOM 1038 O O . TRP A 1 130 ? 3.543 0.575 -19.983 1.00 98.38 130 TRP A O 1
ATOM 1048 N N . ARG A 1 131 ? 4.967 2.275 -19.670 1.00 96.94 131 ARG A N 1
ATOM 1049 C CA . ARG A 1 131 ? 5.720 1.572 -18.614 1.00 96.94 131 ARG A CA 1
ATOM 1050 C C . ARG A 1 131 ? 4.851 1.247 -17.399 1.00 96.94 131 ARG A C 1
ATOM 1052 O O . ARG A 1 131 ? 4.942 0.139 -16.878 1.00 96.94 131 ARG A O 1
ATOM 1059 N N . CYS A 1 132 ? 3.988 2.174 -16.976 1.00 97.19 132 CYS A N 1
ATOM 1060 C CA . CYS A 1 132 ? 3.030 1.923 -15.893 1.00 97.19 132 CYS A CA 1
ATOM 1061 C C . CYS A 1 132 ? 2.071 0.781 -16.237 1.00 97.19 132 CYS A C 1
ATOM 1063 O O . CYS A 1 132 ? 1.864 -0.121 -15.425 1.00 97.19 132 CYS A O 1
ATOM 1065 N N . GLN A 1 133 ? 1.548 0.786 -17.464 1.00 98.31 133 GLN A N 1
ATOM 1066 C CA . GLN A 1 133 ? 0.672 -0.261 -17.970 1.00 98.31 133 GLN A CA 1
ATOM 1067 C C . GLN A 1 133 ? 1.370 -1.628 -17.934 1.00 98.31 133 GLN A C 1
ATOM 1069 O O . GLN A 1 133 ? 0.845 -2.565 -17.333 1.00 98.31 133 GLN A O 1
ATOM 1074 N N . LYS A 1 134 ? 2.598 -1.734 -18.454 1.00 97.50 134 LYS A N 1
ATOM 1075 C CA . LYS A 1 134 ? 3.345 -3.000 -18.454 1.00 97.50 134 LYS A CA 1
ATOM 1076 C C . LYS A 1 134 ? 3.608 -3.573 -17.068 1.00 97.50 134 LYS A C 1
ATOM 1078 O O . LYS A 1 134 ? 3.494 -4.783 -16.870 1.00 97.50 134 LYS A O 1
ATOM 1083 N N . LEU A 1 135 ? 3.955 -2.729 -16.099 1.00 95.69 135 LEU A N 1
ATOM 1084 C CA . LEU A 1 135 ? 4.189 -3.206 -14.736 1.00 95.69 135 LEU A CA 1
ATOM 1085 C C . LEU A 1 135 ? 2.880 -3.532 -14.007 1.00 95.69 135 LEU A C 1
ATOM 1087 O O . LEU A 1 135 ? 2.859 -4.466 -13.206 1.00 95.69 135 LEU A O 1
ATOM 1091 N N . SER A 1 136 ? 1.774 -2.855 -14.330 1.00 96.81 136 SER A N 1
ATOM 1092 C CA . SER A 1 136 ? 0.447 -3.237 -13.829 1.00 96.81 136 SER A CA 1
ATOM 1093 C C . SER A 1 136 ? 0.005 -4.612 -14.346 1.00 96.81 136 SER A C 1
ATOM 1095 O O . SER A 1 136 ? -0.463 -5.439 -13.564 1.00 96.81 136 SER A O 1
ATOM 1097 N N . GLU A 1 137 ? 0.251 -4.914 -15.625 1.00 97.75 137 GLU A N 1
ATOM 1098 C CA . GLU A 1 137 ? -0.020 -6.226 -16.227 1.00 97.75 137 GLU A CA 1
ATOM 1099 C C . GLU A 1 137 ? 0.780 -7.335 -15.536 1.00 97.75 137 GLU A C 1
ATOM 1101 O O . GLU A 1 137 ? 0.256 -8.424 -15.290 1.00 97.75 137 GLU A O 1
ATOM 1106 N N . LEU A 1 138 ? 2.035 -7.060 -15.165 1.00 96.44 138 LEU A N 1
ATOM 1107 C CA . LEU A 1 138 ? 2.842 -7.987 -14.375 1.00 96.44 138 LEU A CA 1
ATOM 1108 C C . LEU A 1 138 ? 2.225 -8.239 -12.990 1.00 96.44 138 LEU A C 1
ATOM 1110 O O . LEU A 1 138 ? 2.122 -9.397 -12.588 1.00 96.44 138 LEU A O 1
ATOM 1114 N N . MET A 1 139 ? 1.774 -7.200 -12.277 1.00 96.44 139 MET A N 1
ATOM 1115 C CA . MET A 1 139 ? 1.125 -7.368 -10.964 1.00 96.44 139 MET A CA 1
ATOM 1116 C C . MET A 1 139 ? -0.146 -8.219 -11.060 1.00 96.44 139 MET A C 1
ATOM 1118 O O . MET A 1 139 ? -0.340 -9.133 -10.257 1.00 96.44 139 MET A O 1
ATOM 1122 N N . LEU A 1 140 ? -0.975 -7.979 -12.079 1.00 97.81 140 LEU A N 1
ATOM 1123 C CA . LEU A 1 140 ? -2.180 -8.772 -12.339 1.00 97.81 140 LEU A CA 1
ATOM 1124 C C . LEU A 1 140 ? -1.841 -10.235 -12.653 1.00 97.81 140 LEU A C 1
ATOM 1126 O O . LEU A 1 140 ? -2.482 -11.145 -12.133 1.00 97.81 140 LEU A O 1
ATOM 1130 N N . ARG A 1 141 ? -0.792 -10.495 -13.443 1.00 97.88 141 ARG A N 1
ATOM 1131 C CA . ARG A 1 141 ? -0.334 -11.865 -13.741 1.00 97.88 141 ARG A CA 1
ATOM 1132 C C . ARG A 1 141 ? 0.192 -12.590 -12.505 1.00 97.88 141 ARG A C 1
ATOM 1134 O O . ARG A 1 141 ? -0.067 -13.782 -12.353 1.00 97.88 141 ARG A O 1
ATOM 1141 N N . ILE A 1 142 ? 0.903 -11.889 -11.623 1.00 97.44 142 ILE A N 1
ATOM 1142 C CA . ILE A 1 142 ? 1.371 -12.438 -10.344 1.00 97.44 142 ILE A CA 1
ATOM 1143 C C . ILE A 1 142 ? 0.174 -12.803 -9.461 1.00 97.44 142 ILE A C 1
ATOM 1145 O O . ILE A 1 142 ? 0.123 -13.920 -8.946 1.00 97.44 142 ILE A O 1
ATOM 1149 N N . GLN A 1 143 ? -0.808 -11.908 -9.320 1.00 97.38 143 GLN A N 1
ATOM 1150 C CA . GLN A 1 143 ? -2.027 -12.187 -8.557 1.00 97.38 143 GLN A CA 1
ATOM 1151 C C . GLN A 1 143 ? -2.790 -13.387 -9.129 1.00 97.38 143 GLN A C 1
ATOM 1153 O O . GLN A 1 143 ? -3.158 -14.292 -8.376 1.00 97.38 143 GLN A O 1
ATOM 1158 N N . ALA A 1 144 ? -2.971 -13.441 -10.449 1.00 97.81 144 ALA A N 1
ATOM 1159 C CA . ALA A 1 144 ? -3.673 -14.538 -11.104 1.00 97.81 144 ALA A CA 1
ATOM 1160 C C . ALA A 1 144 ? -2.950 -15.870 -10.868 1.00 97.81 144 ALA A C 1
ATOM 1162 O O . ALA A 1 144 ? -3.584 -16.887 -10.583 1.00 97.81 144 ALA A O 1
ATOM 1163 N N . LYS A 1 145 ? -1.612 -15.859 -10.915 1.00 97.50 145 LYS A N 1
ATOM 1164 C CA . LYS A 1 145 ? -0.795 -17.039 -10.632 1.00 97.50 145 LYS A CA 1
ATOM 1165 C C . LYS A 1 145 ? -0.952 -17.509 -9.183 1.00 97.50 145 LYS A C 1
ATOM 1167 O O . LYS A 1 145 ? -1.214 -18.692 -8.979 1.00 97.50 145 LYS A O 1
ATOM 1172 N N . LEU A 1 146 ? -0.880 -16.610 -8.197 1.00 97.06 146 LEU A N 1
ATOM 1173 C CA . LEU A 1 146 ? -1.117 -16.951 -6.785 1.00 97.06 146 LEU A CA 1
ATOM 1174 C C . LEU A 1 146 ? -2.494 -17.599 -6.587 1.00 97.06 146 LEU A C 1
ATOM 1176 O O . LEU A 1 146 ? -2.599 -18.681 -6.009 1.00 97.06 146 LEU A O 1
ATOM 1180 N N . ARG A 1 147 ? -3.546 -16.980 -7.130 1.00 97.12 147 ARG A N 1
ATOM 1181 C CA . ARG A 1 147 ? -4.924 -17.460 -6.955 1.00 97.12 147 ARG A CA 1
ATOM 1182 C C . ARG A 1 147 ? -5.246 -18.731 -7.731 1.00 97.12 147 ARG A C 1
ATOM 1184 O O . ARG A 1 147 ? -6.146 -19.460 -7.328 1.00 97.12 147 ARG A O 1
ATOM 1191 N N . SER A 1 148 ? -4.498 -19.030 -8.795 1.00 97.06 148 SER A N 1
ATOM 1192 C CA . SER A 1 148 ? -4.597 -20.322 -9.484 1.00 97.06 148 SER A CA 1
ATOM 1193 C C . SER A 1 148 ? -4.147 -21.496 -8.608 1.00 97.06 148 SER A C 1
ATOM 1195 O O . SER A 1 148 ? -4.637 -22.607 -8.787 1.00 97.06 148 SER A O 1
ATOM 1197 N N . VAL A 1 149 ? -3.255 -21.245 -7.639 1.00 97.12 149 VAL A N 1
ATOM 1198 C CA . VAL A 1 149 ? -2.824 -22.244 -6.652 1.00 97.12 149 VAL A CA 1
ATOM 1199 C C . VAL A 1 149 ? -3.828 -22.333 -5.506 1.00 97.12 149 VAL A C 1
ATOM 1201 O O . VAL A 1 149 ? -4.212 -23.434 -5.111 1.00 97.12 149 VAL A O 1
ATOM 1204 N N . ARG A 1 150 ? -4.262 -21.186 -4.968 1.00 96.75 150 ARG A N 1
ATOM 1205 C CA . ARG A 1 150 ? -5.285 -21.140 -3.919 1.00 96.75 150 ARG A CA 1
ATOM 1206 C C . ARG A 1 150 ? -6.118 -19.850 -4.024 1.00 96.75 150 ARG A C 1
ATOM 1208 O O . ARG A 1 150 ? -5.542 -18.767 -3.897 1.00 96.75 150 ARG A O 1
ATOM 1215 N N . PRO A 1 151 ? -7.444 -19.931 -4.256 1.00 96.31 151 PRO A N 1
ATOM 1216 C CA . PRO A 1 151 ? -8.261 -18.763 -4.603 1.00 96.31 151 PRO A CA 1
ATOM 1217 C C . PRO A 1 151 ? -8.311 -17.643 -3.558 1.00 96.31 151 PRO A C 1
ATOM 1219 O O . PRO A 1 151 ? -8.589 -16.506 -3.915 1.00 96.31 151 PRO A O 1
ATOM 1222 N N . ASP A 1 152 ? -8.052 -17.935 -2.287 1.00 95.50 152 ASP A N 1
ATOM 1223 C CA . ASP A 1 152 ? -8.076 -16.978 -1.175 1.00 95.50 152 ASP A CA 1
ATOM 1224 C C . ASP A 1 152 ? -6.764 -16.189 -1.002 1.00 95.50 152 ASP A C 1
ATOM 1226 O O . ASP A 1 152 ? -6.743 -15.221 -0.244 1.00 95.50 152 ASP A O 1
ATOM 1230 N N . LEU A 1 153 ? -5.674 -16.569 -1.683 1.00 96.88 153 LEU A N 1
ATOM 1231 C CA . LEU A 1 153 ? -4.375 -15.911 -1.508 1.00 96.88 153 LEU A CA 1
ATOM 1232 C C . LEU A 1 153 ? -4.395 -14.458 -1.985 1.00 96.88 153 LEU A C 1
ATOM 1234 O O . LEU A 1 153 ? -4.952 -14.123 -3.036 1.00 96.88 153 LEU A O 1
ATOM 1238 N N . ILE A 1 154 ? -3.706 -13.614 -1.218 1.00 95.94 154 ILE A N 1
ATOM 1239 C CA . ILE A 1 154 ? -3.589 -12.179 -1.471 1.00 95.94 154 ILE A CA 1
ATOM 1240 C C . ILE A 1 154 ? -2.181 -11.826 -1.959 1.00 95.94 154 ILE A C 1
ATOM 1242 O O . ILE A 1 154 ? -1.173 -12.239 -1.381 1.00 95.94 154 ILE A O 1
ATOM 1246 N N . LEU A 1 155 ? -2.108 -11.008 -3.007 1.00 96.75 155 LEU A N 1
ATOM 1247 C CA . LEU A 1 155 ? -0.897 -10.290 -3.382 1.00 96.75 155 LEU A CA 1
ATOM 1248 C C . LEU A 1 155 ? -0.836 -8.965 -2.616 1.00 96.75 155 LEU A C 1
ATOM 1250 O O . LEU A 1 155 ? -1.627 -8.055 -2.871 1.00 96.75 155 LEU A O 1
ATOM 1254 N N . PHE A 1 156 ? 0.133 -8.827 -1.717 1.00 95.25 156 PHE A N 1
ATOM 1255 C CA . PHE A 1 156 ? 0.443 -7.553 -1.077 1.00 95.25 156 PHE A CA 1
ATOM 1256 C C . PHE A 1 156 ? 1.497 -6.809 -1.900 1.00 95.25 156 PHE A C 1
ATOM 1258 O O . PHE A 1 156 ? 2.591 -7.323 -2.137 1.00 95.25 156 PHE A O 1
ATOM 1265 N N . VAL A 1 157 ? 1.190 -5.589 -2.336 1.00 93.81 157 VAL A N 1
ATOM 1266 C CA . VAL A 1 157 ? 2.128 -4.744 -3.089 1.00 93.81 157 VAL A CA 1
ATOM 1267 C C . VAL A 1 157 ? 2.659 -3.653 -2.168 1.00 93.81 157 VAL A C 1
ATOM 1269 O O . VAL A 1 157 ? 1.917 -2.756 -1.764 1.00 93.81 157 VAL A O 1
ATOM 1272 N N . SER A 1 158 ? 3.943 -3.746 -1.810 1.00 91.00 158 SER A N 1
ATOM 1273 C CA . SER A 1 158 ? 4.577 -2.876 -0.819 1.00 91.00 158 SER A CA 1
ATOM 1274 C C . SER A 1 158 ? 5.570 -1.908 -1.446 1.00 91.00 158 SER A C 1
ATOM 1276 O O . SER A 1 158 ? 6.570 -2.312 -2.039 1.00 91.00 158 SER A O 1
ATOM 1278 N N . TYR A 1 159 ? 5.338 -0.612 -1.234 1.00 88.62 159 TYR A N 1
ATOM 1279 C CA . TYR A 1 159 ? 6.154 0.473 -1.781 1.00 88.62 159 TYR A CA 1
ATOM 1280 C C . TYR A 1 159 ? 7.114 1.123 -0.784 1.00 88.62 159 TYR A C 1
ATOM 1282 O O . TYR A 1 159 ? 7.618 2.210 -1.053 1.00 88.62 159 TYR A O 1
ATOM 1290 N N . MET A 1 160 ? 7.413 0.469 0.343 1.00 86.81 160 MET A N 1
ATOM 1291 C CA . MET A 1 160 ? 8.240 1.042 1.418 1.00 86.81 160 MET A CA 1
ATOM 1292 C C . MET A 1 160 ? 9.536 1.685 0.916 1.00 86.81 160 MET A C 1
ATOM 1294 O O . MET A 1 160 ? 9.792 2.862 1.157 1.00 86.81 160 MET A O 1
ATOM 1298 N N . ASN A 1 161 ? 10.343 0.943 0.160 1.00 83.44 161 ASN A N 1
ATOM 1299 C CA . ASN A 1 161 ? 11.631 1.460 -0.304 1.00 83.44 161 ASN A CA 1
ATOM 1300 C C . ASN A 1 161 ? 11.496 2.360 -1.538 1.00 83.44 161 ASN A C 1
ATOM 1302 O O . ASN A 1 161 ? 12.412 3.115 -1.853 1.00 83.44 161 ASN A O 1
ATOM 1306 N N . THR A 1 162 ? 10.376 2.276 -2.257 1.00 85.38 162 THR A N 1
ATOM 1307 C CA . THR A 1 162 ? 10.061 3.204 -3.347 1.00 85.38 162 THR A CA 1
ATOM 1308 C C . THR A 1 162 ? 9.750 4.577 -2.780 1.00 85.38 162 THR A C 1
ATOM 1310 O O . THR A 1 162 ? 10.339 5.551 -3.239 1.00 85.38 162 THR A O 1
ATOM 1313 N N . LEU A 1 163 ? 8.906 4.652 -1.747 1.00 84.81 163 LEU A N 1
ATOM 1314 C CA . LEU A 1 163 ? 8.622 5.906 -1.060 1.00 84.81 163 LEU A CA 1
ATOM 1315 C C . LEU A 1 163 ? 9.866 6.440 -0.339 1.00 84.81 163 LEU A C 1
ATOM 1317 O O . LEU A 1 163 ? 10.129 7.630 -0.434 1.00 84.81 163 LEU A O 1
ATOM 1321 N N . ASP A 1 164 ? 10.700 5.585 0.264 1.00 80.94 164 ASP A N 1
ATOM 1322 C CA . ASP A 1 164 ? 12.004 5.996 0.818 1.00 80.94 164 ASP A CA 1
ATOM 1323 C C . ASP A 1 164 ? 12.915 6.593 -0.263 1.00 80.94 164 ASP A C 1
ATOM 1325 O O . ASP A 1 164 ? 13.396 7.717 -0.118 1.00 80.94 164 ASP A O 1
ATOM 1329 N N . SER A 1 165 ? 13.057 5.915 -1.405 1.00 78.81 165 SER A N 1
ATOM 1330 C CA . SER A 1 165 ? 13.833 6.419 -2.542 1.00 78.81 165 SER A CA 1
ATOM 1331 C C . SER A 1 165 ? 13.283 7.729 -3.104 1.00 78.81 165 SER A C 1
ATOM 1333 O O . SER A 1 165 ? 14.076 8.571 -3.502 1.00 78.81 165 SER A O 1
ATOM 1335 N N . ILE A 1 166 ? 11.963 7.907 -3.170 1.00 78.44 166 ILE A N 1
ATOM 1336 C CA . ILE A 1 166 ? 11.355 9.164 -3.625 1.00 78.44 166 ILE A CA 1
ATOM 1337 C C . ILE A 1 166 ? 11.622 10.249 -2.587 1.00 78.44 166 ILE A C 1
ATOM 1339 O O . ILE A 1 166 ? 12.162 11.302 -2.912 1.00 78.44 166 ILE A O 1
ATOM 1343 N N . SER A 1 167 ? 11.306 9.961 -1.324 1.00 73.25 167 SER A N 1
ATOM 1344 C CA . SER A 1 167 ? 11.411 10.915 -0.228 1.00 73.25 167 SER A CA 1
ATOM 1345 C C . SER A 1 167 ? 12.836 11.418 -0.042 1.00 73.25 167 SER A C 1
ATOM 1347 O O . SER A 1 167 ? 12.998 12.569 0.322 1.00 73.25 167 SER A O 1
ATOM 1349 N N . THR A 1 168 ? 13.863 10.614 -0.341 1.00 70.19 168 THR A N 1
ATOM 1350 C CA . THR A 1 168 ? 15.292 10.954 -0.186 1.00 70.19 168 THR A CA 1
ATOM 1351 C C . THR A 1 168 ? 15.876 11.843 -1.287 1.00 70.19 168 THR A C 1
ATOM 1353 O O . THR A 1 168 ? 16.977 12.357 -1.115 1.00 70.19 168 THR A O 1
ATOM 1356 N N . THR A 1 169 ? 15.141 12.097 -2.372 1.00 69.69 169 THR A N 1
ATOM 1357 C CA . THR A 1 169 ? 15.597 12.948 -3.490 1.00 69.69 169 THR A CA 1
ATOM 1358 C C . THR A 1 169 ? 15.201 14.416 -3.322 1.00 69.69 169 THR A C 1
ATOM 1360 O O . THR A 1 169 ? 14.147 14.711 -2.762 1.00 69.69 169 THR A O 1
ATOM 1363 N N . ASP A 1 170 ? 15.994 15.346 -3.867 1.00 68.44 170 ASP A N 1
ATOM 1364 C CA . ASP A 1 170 ? 15.620 16.773 -3.942 1.00 68.44 170 ASP A CA 1
ATOM 1365 C C . ASP A 1 170 ? 14.339 16.993 -4.766 1.00 68.44 170 ASP A C 1
ATOM 1367 O O . ASP A 1 170 ? 13.610 17.969 -4.562 1.00 68.44 170 ASP A O 1
ATOM 1371 N N . ASP A 1 171 ? 14.020 16.045 -5.652 1.00 67.19 171 ASP A N 1
ATOM 1372 C CA . ASP A 1 171 ? 12.808 16.054 -6.462 1.00 67.19 171 ASP A CA 1
ATOM 1373 C C . ASP A 1 171 ? 11.544 16.046 -5.605 1.00 67.19 171 ASP A C 1
ATOM 1375 O O . ASP A 1 171 ? 10.589 16.725 -5.971 1.00 67.19 171 ASP A O 1
ATOM 1379 N N . VAL A 1 172 ? 11.523 15.369 -4.446 1.00 69.81 172 VAL A N 1
ATOM 1380 C CA . VAL A 1 172 ? 10.341 15.408 -3.566 1.00 69.81 172 VAL A CA 1
ATOM 1381 C C . VAL A 1 172 ? 10.143 16.798 -2.968 1.00 69.81 172 VAL A C 1
ATOM 1383 O O . VAL A 1 172 ? 9.013 17.266 -2.867 1.00 69.81 172 VAL A O 1
ATOM 1386 N N . LEU A 1 173 ? 11.231 17.489 -2.612 1.00 69.69 173 LEU A N 1
ATOM 1387 C CA . LEU A 1 173 ? 11.176 18.828 -2.024 1.00 69.69 173 LEU A CA 1
ATOM 1388 C C . LEU A 1 173 ? 10.691 19.841 -3.056 1.00 69.69 173 LEU A C 1
ATOM 1390 O O . LEU A 1 173 ? 9.843 20.684 -2.760 1.00 69.69 173 LEU A O 1
ATOM 1394 N N . LYS A 1 174 ? 11.201 19.736 -4.286 1.00 70.62 174 LYS A N 1
ATOM 1395 C CA . LYS A 1 174 ? 10.721 20.525 -5.420 1.00 70.62 174 LYS A CA 1
ATOM 1396 C C . LYS A 1 174 ? 9.262 20.202 -5.739 1.00 70.62 174 LYS A C 1
ATOM 1398 O O . LYS A 1 174 ? 8.464 21.111 -5.907 1.00 70.62 174 LYS A O 1
ATOM 1403 N N . TRP A 1 175 ? 8.892 18.928 -5.747 1.00 70.50 175 TRP A N 1
ATOM 1404 C CA . TRP A 1 175 ? 7.532 18.476 -6.017 1.00 70.50 175 TRP A CA 1
ATOM 1405 C C . TRP A 1 175 ? 6.529 18.980 -4.961 1.00 70.50 175 TRP A C 1
ATOM 1407 O O . TRP A 1 175 ? 5.444 19.431 -5.331 1.00 70.50 175 TRP A O 1
ATOM 1417 N N . VAL A 1 176 ? 6.905 18.991 -3.671 1.00 68.38 176 VAL A N 1
ATOM 1418 C CA . VAL A 1 176 ? 6.086 19.566 -2.586 1.00 68.38 176 VAL A CA 1
ATOM 1419 C C . VAL A 1 176 ? 5.885 21.063 -2.813 1.00 68.38 176 VAL A C 1
ATOM 1421 O O . VAL A 1 176 ? 4.760 21.550 -2.693 1.00 68.38 176 VAL A O 1
ATOM 1424 N N . LYS A 1 177 ? 6.953 21.788 -3.175 1.00 72.31 177 LYS A N 1
ATOM 1425 C CA . LYS A 1 177 ? 6.891 23.225 -3.493 1.00 72.31 177 LYS A CA 1
ATOM 1426 C C . LYS A 1 177 ? 6.010 23.507 -4.712 1.00 72.31 177 LYS A C 1
ATOM 1428 O O . LYS A 1 177 ? 5.203 24.430 -4.671 1.00 72.31 177 LYS A O 1
ATOM 1433 N N . ASP A 1 178 ? 6.128 22.686 -5.751 1.00 75.81 178 ASP A N 1
ATOM 1434 C CA . ASP A 1 178 ? 5.406 22.822 -7.021 1.00 75.81 178 ASP A CA 1
ATOM 1435 C C . ASP A 1 178 ? 3.949 22.320 -6.946 1.00 75.81 178 ASP A C 1
ATOM 1437 O O . ASP A 1 178 ? 3.214 22.432 -7.926 1.00 75.81 178 ASP A O 1
ATOM 1441 N N . GLN A 1 179 ? 3.523 21.749 -5.810 1.00 70.12 179 GLN A N 1
ATOM 1442 C CA . GLN A 1 179 ? 2.182 21.188 -5.585 1.00 70.12 179 GLN A CA 1
ATOM 1443 C C . GLN A 1 179 ? 1.710 20.204 -6.669 1.00 70.12 179 GLN A C 1
ATOM 1445 O O . GLN A 1 179 ? 0.516 20.120 -6.971 1.00 70.12 179 GLN A O 1
ATOM 1450 N N . LYS A 1 180 ? 2.630 19.438 -7.262 1.00 70.88 180 LYS A N 1
ATOM 1451 C CA . LYS A 1 180 ? 2.259 18.373 -8.207 1.00 70.88 180 LYS A CA 1
ATOM 1452 C C . LYS A 1 180 ? 1.504 17.238 -7.472 1.00 70.88 180 LYS A C 1
ATOM 1454 O O . LYS A 1 180 ? 1.312 17.352 -6.265 1.00 70.88 180 LYS A O 1
ATOM 1459 N N . PRO A 1 181 ? 0.998 16.185 -8.150 1.00 74.19 181 PRO A N 1
ATOM 1460 C CA . PRO A 1 181 ? 0.457 14.951 -7.534 1.00 74.19 181 PRO A CA 1
ATOM 1461 C C . PRO A 1 181 ? 1.532 13.871 -7.276 1.00 74.19 181 PRO A C 1
ATOM 1463 O O . PRO A 1 181 ? 2.396 13.655 -8.118 1.00 74.19 181 PRO A O 1
ATOM 1466 N N . LEU A 1 182 ? 1.535 13.215 -6.096 1.00 74.69 182 LEU A N 1
ATOM 1467 C CA . LEU A 1 182 ? 2.699 12.415 -5.637 1.00 74.69 182 LEU A CA 1
ATOM 1468 C C . LEU A 1 182 ? 2.797 11.138 -6.463 1.00 74.69 182 LEU A C 1
ATOM 1470 O O . LEU A 1 182 ? 3.875 10.607 -6.715 1.00 74.69 182 LEU A O 1
ATOM 1474 N N . HIS A 1 183 ? 1.631 10.730 -6.947 1.00 81.38 183 HIS A N 1
ATOM 1475 C CA . HIS A 1 183 ? 1.415 9.797 -8.030 1.00 81.38 183 HIS A CA 1
ATOM 1476 C C . HIS A 1 183 ? 2.403 9.969 -9.195 1.00 81.38 183 HIS A C 1
ATOM 1478 O O . HIS A 1 183 ? 2.959 8.971 -9.642 1.00 81.38 183 HIS A O 1
ATOM 1484 N N . ASP A 1 184 ? 2.741 11.193 -9.617 1.00 84.25 184 ASP A N 1
ATOM 1485 C CA . ASP A 1 184 ? 3.691 11.415 -10.719 1.00 84.25 184 ASP A CA 1
ATOM 1486 C C . ASP A 1 184 ? 5.099 10.876 -10.404 1.00 84.25 184 ASP A C 1
ATOM 1488 O O . ASP A 1 184 ? 5.765 10.326 -11.285 1.00 84.25 184 ASP A O 1
ATOM 1492 N N . LEU A 1 185 ? 5.545 10.953 -9.141 1.00 83.62 185 LEU A N 1
ATOM 1493 C CA . LEU A 1 185 ? 6.850 10.422 -8.714 1.00 83.62 185 LEU A CA 1
ATOM 1494 C C . LEU A 1 185 ? 6.880 8.884 -8.692 1.00 83.62 185 LEU A C 1
ATOM 1496 O O . LEU A 1 185 ? 7.946 8.280 -8.829 1.00 83.62 185 LEU A O 1
ATOM 1500 N N . PHE A 1 186 ? 5.722 8.237 -8.561 1.00 87.94 186 PHE A N 1
ATOM 1501 C CA . PHE A 1 186 ? 5.592 6.791 -8.747 1.00 87.94 186 PHE A CA 1
ATOM 1502 C C . PHE A 1 186 ? 5.598 6.432 -10.235 1.00 87.94 186 PHE A C 1
ATOM 1504 O O . PHE A 1 186 ? 6.315 5.517 -10.653 1.00 87.94 186 PHE A O 1
ATOM 1511 N N . ARG A 1 187 ? 4.887 7.206 -11.060 1.00 92.06 187 ARG A N 1
ATOM 1512 C CA . ARG A 1 187 ? 4.780 6.958 -12.503 1.00 92.06 187 ARG A CA 1
ATOM 1513 C C . ARG A 1 187 ? 6.125 7.011 -13.220 1.00 92.06 187 ARG A C 1
ATOM 1515 O O . ARG A 1 187 ? 6.379 6.179 -14.088 1.00 92.06 187 ARG A O 1
ATOM 1522 N N . VAL A 1 188 ? 7.042 7.906 -12.838 1.00 89.56 188 VAL A N 1
ATOM 1523 C CA . VAL A 1 188 ? 8.401 7.940 -13.432 1.00 89.56 188 VAL A CA 1
ATOM 1524 C C . VAL A 1 188 ? 9.213 6.661 -13.177 1.00 89.56 188 VAL A C 1
ATOM 1526 O O . VAL A 1 188 ? 10.149 6.370 -13.925 1.00 89.56 188 VAL A O 1
ATOM 1529 N N . LYS A 1 189 ? 8.836 5.878 -12.159 1.00 89.94 189 LYS A N 1
ATOM 1530 C CA . LYS A 1 189 ? 9.378 4.544 -11.846 1.00 89.94 189 LYS A CA 1
ATOM 1531 C C . LYS A 1 189 ? 8.575 3.406 -12.498 1.00 89.94 189 LYS A C 1
ATOM 1533 O O . LYS A 1 189 ? 8.849 2.236 -12.244 1.00 89.94 189 LYS A O 1
ATOM 1538 N N . GLY A 1 190 ? 7.606 3.735 -13.354 1.00 92.25 190 GLY A N 1
ATOM 1539 C CA . GLY A 1 190 ? 6.699 2.787 -14.001 1.00 92.25 190 GLY A CA 1
ATOM 1540 C C . GLY A 1 190 ? 5.603 2.260 -13.076 1.00 92.25 190 GLY A C 1
ATOM 1541 O O . GLY A 1 190 ? 5.073 1.187 -13.329 1.00 92.25 190 GLY A O 1
ATOM 1542 N N . LEU A 1 191 ? 5.285 2.958 -11.985 1.00 92.31 191 LEU A N 1
ATOM 1543 C CA . LEU A 1 191 ? 4.316 2.486 -11.000 1.00 92.31 191 LEU A CA 1
ATOM 1544 C C . LEU A 1 191 ? 3.046 3.331 -11.037 1.00 92.31 191 LEU A C 1
ATOM 1546 O O . LEU A 1 191 ? 3.092 4.543 -10.842 1.00 92.31 191 LEU A O 1
ATOM 1550 N N . ASP A 1 192 ? 1.912 2.665 -11.234 1.00 92.50 192 ASP A N 1
ATOM 1551 C CA . ASP A 1 192 ? 0.587 3.263 -11.107 1.00 92.50 192 ASP A CA 1
ATOM 1552 C C . ASP A 1 192 ? -0.373 2.276 -10.422 1.00 92.50 192 ASP A C 1
ATOM 1554 O O . ASP A 1 192 ? -0.964 1.419 -11.086 1.00 92.50 192 ASP A O 1
ATOM 1558 N N . PRO A 1 193 ? -0.525 2.366 -9.087 1.00 91.12 193 PRO A N 1
ATOM 1559 C CA . PRO A 1 193 ? -1.366 1.447 -8.323 1.00 91.12 193 PRO A CA 1
ATOM 1560 C C . PRO A 1 193 ? -2.836 1.470 -8.747 1.00 91.12 193 PRO A C 1
ATOM 1562 O O . PRO A 1 193 ? -3.516 0.448 -8.644 1.00 91.12 193 PRO A O 1
ATOM 1565 N N . SER A 1 194 ? -3.322 2.603 -9.271 1.00 91.38 194 SER A N 1
ATOM 1566 C CA . SER A 1 194 ? -4.723 2.770 -9.678 1.00 91.38 194 SER A CA 1
ATOM 1567 C C . SER A 1 194 ? -5.153 1.780 -10.766 1.00 91.38 194 SER A C 1
ATOM 1569 O O . SER A 1 194 ? -6.328 1.424 -10.842 1.00 91.38 194 SER A O 1
ATOM 1571 N N . LEU A 1 195 ? -4.196 1.269 -11.550 1.00 94.12 195 LEU A N 1
ATOM 1572 C CA . LEU A 1 195 ? -4.435 0.314 -12.632 1.00 94.12 195 LEU A CA 1
ATOM 1573 C C . LEU A 1 195 ? -4.787 -1.096 -12.143 1.00 94.12 195 LEU A C 1
ATOM 1575 O O . LEU A 1 195 ? -5.302 -1.894 -12.921 1.00 94.12 195 LEU A O 1
ATOM 1579 N N . TYR A 1 196 ? -4.510 -1.431 -10.880 1.00 93.62 196 TYR A N 1
ATOM 1580 C CA . TYR A 1 196 ? -4.719 -2.794 -10.385 1.00 93.62 196 TYR A CA 1
ATOM 1581 C C . TYR A 1 196 ? -5.215 -2.886 -8.936 1.00 93.62 196 TYR A C 1
ATOM 1583 O O . TYR A 1 196 ? -5.696 -3.950 -8.551 1.00 93.62 196 TYR A O 1
ATOM 1591 N N . MET A 1 197 ? -5.176 -1.813 -8.137 1.00 91.75 197 MET A N 1
ATOM 1592 C CA . MET A 1 197 ? -5.589 -1.817 -6.719 1.00 91.75 197 MET A CA 1
ATOM 1593 C C . MET A 1 197 ? -7.081 -2.110 -6.484 1.00 91.75 197 MET A C 1
ATOM 1595 O O . MET A 1 197 ? -7.489 -2.411 -5.365 1.00 91.75 197 MET A O 1
ATOM 1599 N N . LYS A 1 198 ? -7.907 -2.027 -7.533 1.00 93.06 198 LYS A N 1
ATOM 1600 C CA . LYS A 1 198 ? -9.330 -2.409 -7.502 1.00 93.06 198 LYS A CA 1
ATOM 1601 C C . LYS A 1 198 ? -9.553 -3.895 -7.792 1.00 93.06 198 LYS A C 1
ATOM 1603 O O . LYS A 1 198 ? -10.659 -4.387 -7.598 1.00 93.06 198 LYS A O 1
ATOM 1608 N N . SER A 1 199 ? -8.517 -4.613 -8.222 1.00 93.88 199 SER A N 1
ATOM 1609 C CA . SER A 1 199 ? -8.602 -6.045 -8.504 1.00 93.88 199 SER A CA 1
ATOM 1610 C C . SER A 1 199 ? -8.725 -6.835 -7.210 1.00 93.88 199 SER A C 1
ATOM 1612 O O . SER A 1 199 ? -7.983 -6.606 -6.253 1.00 93.88 199 SER A O 1
ATOM 1614 N N . GLU A 1 200 ? -9.647 -7.791 -7.185 1.00 92.88 200 GLU A N 1
ATOM 1615 C CA . GLU A 1 200 ? -9.784 -8.711 -6.062 1.00 92.88 200 GLU A CA 1
ATOM 1616 C C . GLU A 1 200 ? -8.473 -9.484 -5.838 1.00 92.88 200 GLU A C 1
ATOM 1618 O O . GLU A 1 200 ? -7.787 -9.869 -6.784 1.00 92.88 200 GLU A O 1
ATOM 1623 N N . GLY A 1 201 ? -8.103 -9.727 -4.583 1.00 94.12 201 GLY A N 1
ATOM 1624 C CA . GLY A 1 201 ? -6.875 -10.454 -4.259 1.00 94.12 201 GLY A CA 1
ATOM 1625 C C . GLY A 1 201 ? -5.590 -9.634 -4.399 1.00 94.12 201 GLY A C 1
ATOM 1626 O O . GLY A 1 201 ? -4.512 -10.210 -4.280 1.00 94.12 201 GLY A O 1
ATOM 1627 N N . ILE A 1 202 ? -5.676 -8.316 -4.617 1.00 95.38 202 ILE A N 1
ATOM 1628 C CA . ILE A 1 202 ? -4.540 -7.397 -4.480 1.00 95.38 202 ILE A CA 1
ATOM 1629 C C . ILE A 1 202 ? -4.812 -6.401 -3.356 1.00 95.38 202 ILE A C 1
ATOM 1631 O O . ILE A 1 202 ? -5.872 -5.786 -3.305 1.00 95.38 202 ILE A O 1
ATOM 1635 N N . ILE A 1 203 ? -3.824 -6.208 -2.482 1.00 94.31 203 ILE A N 1
ATOM 1636 C CA . ILE A 1 203 ? -3.818 -5.142 -1.479 1.00 94.31 203 ILE A CA 1
ATOM 1637 C C . ILE A 1 203 ? -2.544 -4.323 -1.654 1.00 94.31 203 ILE A C 1
ATOM 1639 O O . ILE A 1 203 ? -1.435 -4.816 -1.447 1.00 94.31 203 ILE A O 1
ATOM 1643 N N . VAL A 1 204 ? -2.694 -3.049 -2.013 1.00 93.12 204 VAL A N 1
ATOM 1644 C CA . VAL A 1 204 ? -1.568 -2.110 -2.023 1.00 93.12 204 VAL A CA 1
ATOM 1645 C C . VAL A 1 204 ? -1.383 -1.590 -0.605 1.00 93.12 204 VAL A C 1
ATOM 1647 O O . VAL A 1 204 ? -2.262 -0.932 -0.052 1.00 93.12 204 VAL A O 1
ATOM 1650 N N . THR A 1 205 ? -0.249 -1.915 0.010 1.00 92.81 205 THR A N 1
ATOM 1651 C CA . THR A 1 205 ? 0.008 -1.539 1.401 1.00 92.81 205 THR A CA 1
ATOM 1652 C C . THR A 1 205 ? 0.591 -0.135 1.470 1.00 92.81 205 THR A C 1
ATOM 1654 O O . THR A 1 205 ? 1.639 0.112 0.862 1.00 92.81 205 THR A O 1
ATOM 1657 N N . ARG A 1 206 ? -0.028 0.752 2.254 1.00 92.50 206 ARG A N 1
ATOM 1658 C CA . ARG A 1 206 ? 0.526 2.049 2.642 1.00 92.50 206 ARG A CA 1
ATOM 1659 C C . ARG A 1 206 ? 1.785 1.827 3.486 1.00 92.50 206 ARG A C 1
ATOM 1661 O O . ARG A 1 206 ? 1.684 1.262 4.575 1.00 92.50 206 ARG A O 1
ATOM 1668 N N . PRO A 1 207 ? 2.968 2.239 3.003 1.00 90.94 207 PRO A N 1
ATOM 1669 C CA . PRO A 1 207 ? 4.196 2.113 3.771 1.00 90.94 207 PRO A CA 1
ATOM 1670 C C . PRO A 1 207 ? 4.300 3.199 4.839 1.00 90.94 207 PRO A C 1
ATOM 1672 O O . PRO A 1 207 ? 4.326 4.366 4.484 1.00 90.94 207 PRO A O 1
ATOM 1675 N N . GLU A 1 208 ? 4.415 2.841 6.110 1.00 89.50 208 GLU A N 1
ATOM 1676 C CA . GLU A 1 208 ? 4.601 3.738 7.259 1.00 89.50 208 GLU A CA 1
ATOM 1677 C C . GLU A 1 208 ? 6.000 3.578 7.868 1.00 89.50 208 GLU A C 1
ATOM 1679 O O . GLU A 1 208 ? 6.525 2.467 7.957 1.00 89.50 208 GLU A O 1
ATOM 1684 N N . ARG A 1 209 ? 6.613 4.685 8.299 1.00 86.69 209 ARG A N 1
ATOM 1685 C CA . ARG A 1 209 ? 7.903 4.664 8.998 1.00 86.69 209 ARG A CA 1
ATOM 1686 C C . ARG A 1 209 ? 7.781 5.297 10.368 1.00 86.69 209 ARG A C 1
ATOM 1688 O O . ARG A 1 209 ? 7.478 6.484 10.487 1.00 86.69 209 ARG A O 1
ATOM 1695 N N . THR A 1 210 ? 8.118 4.516 11.382 1.00 85.44 210 THR A N 1
ATOM 1696 C CA . THR A 1 210 ? 8.036 4.949 12.774 1.00 85.44 210 THR A CA 1
ATOM 1697 C C . THR A 1 210 ? 9.439 5.088 13.336 1.00 85.44 210 THR A C 1
ATOM 1699 O O . THR A 1 210 ? 10.199 4.123 13.418 1.00 85.44 210 THR A O 1
ATOM 1702 N N . ALA A 1 211 ? 9.789 6.319 13.705 1.00 83.12 211 ALA A N 1
ATOM 1703 C CA . ALA A 1 211 ? 11.048 6.652 14.350 1.00 83.12 211 ALA A CA 1
ATOM 1704 C C . ALA A 1 211 ? 10.879 7.921 15.203 1.00 83.12 211 ALA A C 1
ATOM 1706 O O . ALA A 1 211 ? 10.140 8.829 14.807 1.00 83.12 211 ALA A O 1
ATOM 1707 N N . PRO A 1 212 ? 11.600 8.043 16.328 1.00 80.50 212 PRO A N 1
ATOM 1708 C CA . PRO A 1 212 ? 11.805 9.310 17.013 1.00 80.50 212 PRO A CA 1
ATOM 1709 C C . PRO A 1 212 ? 12.180 10.445 16.055 1.00 80.50 212 PRO A C 1
ATOM 1711 O O . PRO A 1 212 ? 12.985 10.272 15.140 1.00 80.50 212 PRO A O 1
ATOM 1714 N N . VAL A 1 213 ? 11.651 11.641 16.313 1.00 81.12 213 VAL A N 1
ATOM 1715 C CA . VAL A 1 213 ? 11.937 12.851 15.521 1.00 81.12 213 VAL A CA 1
ATOM 1716 C C . VAL A 1 213 ? 13.443 13.114 15.393 1.00 81.12 213 VAL A C 1
ATOM 1718 O O . VAL A 1 213 ? 13.926 13.473 14.319 1.00 81.12 213 VAL A O 1
ATOM 1721 N N . SER A 1 214 ? 14.204 12.869 16.463 1.00 81.06 214 SER A N 1
ATOM 1722 C CA . SER A 1 214 ? 15.663 12.996 16.459 1.00 81.06 214 SER A CA 1
ATOM 1723 C C . SER A 1 214 ? 16.332 12.123 15.395 1.00 81.06 214 SER A C 1
ATOM 1725 O O . SER A 1 214 ? 17.315 12.557 14.804 1.00 81.06 214 SER A O 1
ATOM 1727 N N . HIS A 1 215 ? 15.782 10.946 15.087 1.00 81.00 215 HIS A N 1
ATOM 1728 C CA . HIS A 1 215 ? 16.290 10.068 14.033 1.00 81.00 215 HIS A CA 1
ATOM 1729 C C . HIS A 1 215 ? 16.086 10.667 12.644 1.00 81.00 215 HIS A C 1
ATOM 1731 O O . HIS A 1 215 ? 17.002 10.663 11.822 1.00 81.00 215 HIS A O 1
ATOM 1737 N N . TYR A 1 216 ? 14.906 11.237 12.388 1.00 79.88 216 TYR A N 1
ATOM 1738 C CA . TYR A 1 216 ? 14.615 11.913 11.125 1.00 79.88 216 TYR A CA 1
ATOM 1739 C C . TYR A 1 216 ? 15.557 13.096 10.889 1.00 79.88 216 TYR A C 1
ATOM 1741 O O . TYR A 1 216 ? 16.067 13.250 9.776 1.00 79.88 216 TYR A O 1
ATOM 1749 N N . ILE A 1 217 ? 15.822 13.888 11.931 1.00 83.19 217 ILE A N 1
ATOM 1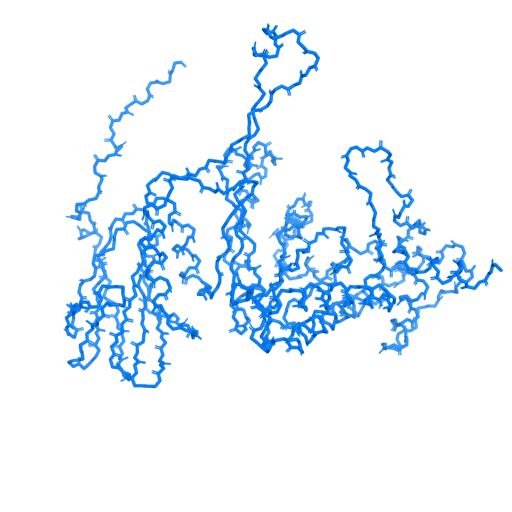750 C CA . ILE A 1 217 ? 16.762 15.017 11.890 1.00 83.19 217 ILE A CA 1
ATOM 1751 C C . ILE A 1 217 ? 18.203 14.519 11.725 1.00 83.19 217 ILE A C 1
ATOM 1753 O O . ILE A 1 217 ? 18.930 15.023 10.876 1.00 83.19 217 ILE A O 1
ATOM 1757 N N . GLN A 1 218 ? 18.621 13.496 12.474 1.00 81.75 218 GLN A N 1
ATOM 1758 C CA . GLN A 1 218 ? 19.972 12.936 12.373 1.00 81.75 218 GLN A CA 1
ATOM 1759 C C . GLN A 1 218 ? 20.253 12.373 10.973 1.00 81.75 218 GLN A C 1
ATOM 1761 O O . GLN A 1 218 ? 21.337 12.581 10.432 1.00 81.75 218 GLN A O 1
ATOM 1766 N N . ARG A 1 219 ? 19.281 11.673 10.377 1.00 77.69 219 ARG A N 1
ATOM 1767 C CA . ARG A 1 219 ? 19.429 11.031 9.066 1.00 77.69 219 ARG A CA 1
ATOM 1768 C C . ARG A 1 219 ? 19.355 12.017 7.903 1.00 77.69 219 ARG A C 1
ATOM 1770 O O . ARG A 1 219 ? 20.032 11.806 6.903 1.00 77.69 219 ARG A O 1
ATOM 1777 N N . ASN A 1 220 ? 18.528 13.057 8.010 1.00 76.94 220 ASN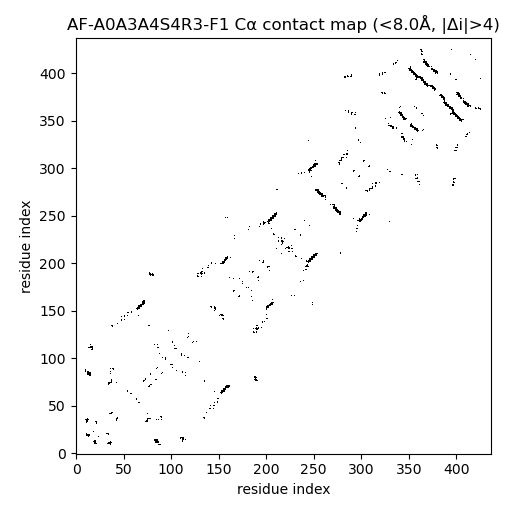 A N 1
ATOM 1778 C CA . ASN A 1 220 ? 18.206 13.932 6.877 1.00 76.94 220 ASN A CA 1
ATOM 1779 C C . ASN A 1 220 ? 18.569 15.412 7.092 1.00 76.94 220 ASN A C 1
ATOM 1781 O O . ASN A 1 220 ? 18.206 16.257 6.274 1.00 76.94 220 ASN A O 1
ATOM 1785 N N . GLY A 1 221 ? 19.253 15.745 8.186 1.00 83.25 221 GLY A N 1
ATOM 1786 C CA . GLY A 1 221 ? 19.609 17.118 8.532 1.00 83.25 221 GLY A CA 1
ATOM 1787 C C . GLY A 1 221 ? 18.383 18.021 8.694 1.00 83.25 221 GLY A C 1
ATOM 1788 O O . GLY A 1 221 ? 17.358 17.620 9.251 1.00 83.25 221 GLY A O 1
ATOM 1789 N N . ASN A 1 222 ? 18.487 19.248 8.175 1.00 80.81 222 ASN A N 1
ATOM 1790 C CA . ASN A 1 222 ? 17.460 20.290 8.309 1.00 80.81 222 ASN A CA 1
ATOM 1791 C C . ASN A 1 222 ? 16.104 19.911 7.686 1.00 80.81 222 ASN A C 1
ATOM 1793 O O . ASN A 1 222 ? 15.077 20.433 8.112 1.00 80.81 222 ASN A O 1
ATOM 1797 N N . ASP A 1 223 ? 16.078 18.976 6.732 1.00 79.38 223 ASP A N 1
ATOM 1798 C CA . ASP A 1 223 ? 14.844 18.534 6.070 1.00 79.38 223 ASP A CA 1
ATOM 1799 C C . ASP A 1 223 ? 14.142 17.381 6.804 1.00 79.38 223 ASP A C 1
ATOM 1801 O O . ASP A 1 223 ? 13.096 16.909 6.355 1.00 79.38 223 ASP A O 1
ATOM 1805 N N . GLY A 1 224 ? 14.700 16.885 7.915 1.00 81.75 224 GLY A N 1
ATOM 1806 C CA . GLY A 1 224 ? 14.169 15.723 8.635 1.00 81.75 224 GLY A CA 1
ATOM 1807 C C . GLY A 1 224 ? 12.701 15.859 9.028 1.00 81.75 224 GLY A C 1
ATOM 1808 O O . GLY A 1 224 ? 11.928 14.923 8.822 1.00 81.75 224 GLY A O 1
ATOM 1809 N N . MET A 1 225 ? 12.299 17.036 9.512 1.00 82.62 225 MET A N 1
ATOM 1810 C CA . MET A 1 225 ? 10.907 17.306 9.890 1.00 82.62 225 MET A CA 1
ATOM 1811 C C . MET A 1 225 ? 9.963 17.292 8.692 1.00 82.62 225 MET A C 1
ATOM 1813 O O . MET A 1 225 ? 8.954 16.598 8.720 1.00 82.62 225 MET A O 1
ATOM 1817 N N . LEU A 1 226 ? 10.328 17.981 7.609 1.00 80.12 226 LEU A N 1
ATOM 1818 C CA . LEU A 1 226 ? 9.531 17.998 6.384 1.00 80.12 226 LEU A CA 1
ATOM 1819 C C . LEU A 1 226 ? 9.374 16.589 5.800 1.00 80.12 226 LEU A C 1
ATOM 1821 O O . LEU A 1 226 ? 8.303 16.210 5.334 1.00 80.12 226 LEU A O 1
ATOM 1825 N N . ARG A 1 227 ? 10.433 15.776 5.848 1.00 79.56 227 ARG A N 1
ATOM 1826 C CA . ARG A 1 227 ? 10.381 14.383 5.390 1.00 79.56 227 ARG A CA 1
ATOM 1827 C C . ARG A 1 227 ? 9.429 13.560 6.251 1.00 79.56 227 ARG A C 1
ATOM 1829 O O . ARG A 1 227 ? 8.617 12.837 5.684 1.00 79.56 227 ARG A O 1
ATOM 1836 N N . LYS A 1 228 ? 9.471 13.706 7.580 1.00 83.00 228 LYS A N 1
ATOM 1837 C CA . LYS A 1 228 ? 8.498 13.073 8.485 1.00 83.00 228 LYS A CA 1
ATOM 1838 C C . LYS A 1 228 ? 7.061 13.487 8.141 1.00 83.00 228 LYS A C 1
ATOM 1840 O O . LYS A 1 228 ? 6.209 12.622 7.979 1.00 83.00 228 LYS A O 1
ATOM 1845 N N . GLU A 1 229 ? 6.813 14.779 7.932 1.00 81.69 229 GLU A N 1
ATOM 1846 C CA . GLU A 1 229 ? 5.488 15.291 7.550 1.00 81.69 229 GLU A CA 1
ATOM 1847 C C . GLU A 1 229 ? 4.986 14.702 6.228 1.00 81.69 229 GLU A C 1
ATOM 1849 O O . GLU A 1 229 ? 3.811 14.360 6.118 1.00 81.69 229 GLU A O 1
ATOM 1854 N N . ILE A 1 230 ? 5.861 14.535 5.230 1.00 79.94 230 ILE A N 1
ATOM 1855 C CA . ILE A 1 230 ? 5.513 13.865 3.969 1.00 79.94 230 ILE A CA 1
ATOM 1856 C C . ILE A 1 230 ? 5.049 12.433 4.257 1.00 79.94 230 ILE A C 1
ATOM 1858 O O . ILE A 1 230 ? 3.962 12.058 3.819 1.00 79.94 230 ILE A O 1
ATOM 1862 N N . TRP A 1 231 ? 5.833 11.666 5.023 1.00 82.00 231 TRP A N 1
ATOM 1863 C CA . TRP A 1 231 ? 5.520 10.284 5.404 1.00 82.00 231 TRP A CA 1
ATOM 1864 C C . TRP A 1 231 ? 4.220 10.140 6.197 1.00 82.00 231 TRP A C 1
ATOM 1866 O O . TRP A 1 231 ? 3.599 9.086 6.131 1.00 82.00 231 TRP A O 1
ATOM 1876 N N . GLU A 1 232 ? 3.786 11.166 6.918 1.00 81.38 232 GLU A N 1
ATOM 1877 C CA . GLU A 1 232 ? 2.565 11.141 7.735 1.00 81.38 232 GLU A CA 1
ATOM 1878 C C . GLU A 1 232 ? 1.375 11.851 7.074 1.00 81.38 232 GLU A C 1
ATOM 1880 O O . GLU A 1 232 ? 0.286 11.899 7.646 1.00 81.38 232 GLU A O 1
ATOM 1885 N N . SER A 1 233 ? 1.550 12.408 5.871 1.00 79.25 233 SER A N 1
ATOM 1886 C CA . SER A 1 233 ? 0.516 13.247 5.269 1.00 79.25 233 SER A CA 1
ATOM 1887 C C . SER A 1 233 ? -0.673 12.432 4.749 1.00 79.25 233 SER A C 1
ATOM 1889 O O . SER A 1 233 ? -0.516 11.469 3.994 1.00 79.25 233 SER A O 1
ATOM 1891 N N . GLU A 1 234 ? -1.884 12.930 5.007 1.00 80.50 234 GLU A N 1
ATOM 1892 C CA . GLU A 1 234 ? -3.127 12.363 4.463 1.00 80.50 234 GLU A CA 1
ATOM 1893 C C . GLU A 1 234 ? -3.177 12.391 2.923 1.00 80.50 234 GLU A C 1
ATOM 1895 O O . GLU A 1 234 ? -3.937 11.649 2.300 1.00 80.50 234 GLU A O 1
ATOM 1900 N N . LYS A 1 235 ? -2.364 13.239 2.271 1.00 76.75 235 LYS A N 1
ATOM 1901 C CA . LYS A 1 235 ? -2.246 13.251 0.804 1.00 76.75 235 LYS A CA 1
ATOM 1902 C C . LYS A 1 235 ? -1.612 11.963 0.283 1.00 76.75 235 LYS A C 1
ATOM 1904 O O . LYS A 1 235 ? -1.967 11.534 -0.813 1.00 76.75 235 LYS A O 1
ATOM 1909 N N . ILE A 1 236 ? -0.694 11.364 1.046 1.00 80.38 236 ILE A N 1
ATOM 1910 C CA . ILE A 1 236 ? -0.101 10.070 0.701 1.00 80.38 236 ILE A CA 1
ATOM 1911 C C . ILE A 1 236 ? -1.133 8.972 0.895 1.00 80.38 236 ILE A C 1
ATOM 1913 O O . ILE A 1 236 ? -1.268 8.137 0.008 1.00 80.38 236 ILE A O 1
ATOM 1917 N N . ASP A 1 237 ? -1.889 9.003 1.993 1.00 85.06 237 ASP A N 1
ATOM 1918 C CA . ASP A 1 237 ? -2.894 7.980 2.310 1.00 85.06 237 ASP A CA 1
ATOM 1919 C C . ASP A 1 237 ? -3.885 7.783 1.147 1.00 85.06 237 ASP A C 1
ATOM 1921 O O . ASP A 1 237 ? -4.178 6.650 0.769 1.00 85.06 237 ASP A O 1
ATOM 1925 N N . ARG A 1 238 ? -4.291 8.872 0.473 1.00 80.75 238 ARG A N 1
ATOM 1926 C CA . ARG A 1 238 ? -5.185 8.832 -0.706 1.00 80.75 238 ARG A CA 1
ATOM 1927 C C . ARG A 1 238 ? -4.669 8.007 -1.886 1.00 80.75 238 ARG A C 1
ATOM 1929 O O . ARG A 1 238 ? -5.475 7.546 -2.685 1.00 80.75 238 ARG A O 1
ATOM 1936 N N . LEU A 1 239 ? -3.358 7.803 -2.012 1.00 79.50 239 LEU A N 1
ATOM 1937 C CA . LEU A 1 239 ? -2.793 6.938 -3.058 1.00 79.50 239 LEU A CA 1
ATOM 1938 C C . LEU A 1 239 ? -3.073 5.449 -2.807 1.00 79.50 239 LEU A C 1
ATOM 1940 O O . LEU A 1 239 ? -2.919 4.638 -3.716 1.00 79.50 239 LEU A O 1
ATOM 1944 N N . TYR A 1 240 ? -3.456 5.093 -1.579 1.00 85.75 240 TYR A N 1
ATOM 1945 C CA . TYR A 1 240 ? -3.620 3.715 -1.116 1.00 85.75 240 TYR A CA 1
ATOM 1946 C C . TYR A 1 240 ? -5.068 3.384 -0.721 1.00 85.75 240 TYR A C 1
ATOM 1948 O O . TYR A 1 240 ? -5.382 2.215 -0.494 1.00 85.75 240 TYR A O 1
ATOM 1956 N N . THR A 1 241 ? -5.955 4.384 -0.653 1.00 84.19 241 THR A N 1
ATOM 1957 C CA . THR A 1 241 ? -7.353 4.217 -0.217 1.00 84.19 241 THR A CA 1
ATOM 1958 C C . THR A 1 241 ? -8.384 4.141 -1.345 1.00 84.19 241 THR A C 1
ATOM 1960 O O . THR A 1 241 ? -9.527 3.808 -1.067 1.00 84.19 241 THR A O 1
ATOM 1963 N N . ASP A 1 242 ? -8.013 4.363 -2.614 1.00 80.25 242 ASP A N 1
ATOM 1964 C CA . ASP A 1 242 ? -8.918 4.147 -3.772 1.00 80.25 242 ASP A CA 1
ATOM 1965 C C . ASP A 1 242 ? -9.014 2.660 -4.199 1.00 80.25 242 ASP A C 1
ATOM 1967 O O . ASP A 1 242 ? -9.531 2.318 -5.263 1.00 80.25 242 ASP A O 1
ATOM 1971 N N . GLY A 1 243 ? -8.464 1.748 -3.395 1.00 77.50 243 GLY A N 1
ATOM 1972 C CA . GLY A 1 243 ? -8.456 0.309 -3.662 1.00 77.50 243 GLY A CA 1
ATOM 1973 C C . GLY A 1 243 ? -9.734 -0.387 -3.212 1.00 77.50 243 GLY A C 1
ATOM 1974 O O . GLY A 1 243 ? -10.548 0.178 -2.491 1.00 77.50 243 GLY A O 1
ATOM 1975 N N . SER A 1 244 ? -9.888 -1.656 -3.602 1.00 76.12 244 SER A N 1
ATOM 1976 C CA . SER A 1 244 ? -10.970 -2.507 -3.075 1.00 76.12 244 SER A CA 1
ATOM 1977 C C . SER A 1 244 ? -10.772 -2.826 -1.586 1.00 76.12 244 SER A C 1
ATOM 1979 O O . SER A 1 244 ? -11.736 -2.961 -0.836 1.00 76.12 244 SER A O 1
ATOM 1981 N N . LYS A 1 245 ? -9.508 -2.928 -1.162 1.00 88.69 245 LYS A N 1
ATOM 1982 C CA . LYS A 1 245 ? -9.059 -3.080 0.222 1.00 88.69 245 LYS A CA 1
ATOM 1983 C C . LYS A 1 245 ? -7.770 -2.284 0.417 1.00 88.69 245 LYS A C 1
ATOM 1985 O O . LYS A 1 245 ? -6.916 -2.251 -0.471 1.00 88.69 245 LYS A O 1
ATOM 1990 N N . THR A 1 246 ? -7.595 -1.713 1.603 1.00 89.38 246 THR A N 1
ATOM 1991 C CA . THR A 1 246 ? -6.353 -1.035 1.998 1.00 89.38 246 THR A CA 1
ATOM 1992 C C . THR A 1 246 ? -5.592 -1.881 3.009 1.00 89.38 246 THR A C 1
ATOM 1994 O O . THR A 1 246 ? -6.184 -2.591 3.818 1.00 89.38 246 THR A O 1
ATOM 1997 N N . GLY A 1 247 ? -4.264 -1.827 2.969 1.00 92.94 247 GLY A N 1
ATOM 1998 C CA . GLY A 1 247 ? -3.409 -2.400 4.004 1.00 92.94 247 GLY A CA 1
ATOM 1999 C C . GLY A 1 247 ? -2.351 -1.400 4.441 1.00 92.94 247 GLY A C 1
ATOM 2000 O O . GLY A 1 247 ? -2.064 -0.446 3.720 1.00 92.94 247 GLY A O 1
ATOM 2001 N N . VAL A 1 248 ? -1.745 -1.628 5.597 1.00 94.25 248 VAL A N 1
ATOM 2002 C CA . VAL A 1 248 ? -0.623 -0.835 6.110 1.00 94.25 248 VAL A CA 1
ATOM 2003 C C . VAL A 1 248 ? 0.560 -1.752 6.362 1.00 94.25 248 VAL A C 1
ATOM 2005 O O . VAL A 1 248 ? 0.396 -2.854 6.882 1.00 94.25 248 VAL A O 1
ATOM 2008 N N . ILE A 1 249 ? 1.752 -1.294 5.994 1.00 92.75 249 ILE A N 1
ATOM 2009 C CA . ILE A 1 249 ? 3.010 -1.920 6.389 1.00 92.75 249 ILE A CA 1
ATOM 2010 C C . ILE A 1 249 ? 3.886 -0.885 7.078 1.00 92.75 249 ILE A C 1
ATOM 2012 O O . ILE A 1 249 ? 4.371 0.053 6.451 1.00 92.75 249 ILE A O 1
ATOM 2016 N N . GLU A 1 250 ? 4.082 -1.064 8.371 1.00 91.56 250 GLU A N 1
ATOM 2017 C CA . GLU A 1 250 ? 4.932 -0.236 9.206 1.00 91.56 250 GLU A CA 1
ATOM 2018 C C . GLU A 1 250 ? 6.331 -0.841 9.311 1.00 91.56 250 GLU A C 1
ATOM 2020 O O . GLU A 1 250 ? 6.505 -2.042 9.533 1.00 91.56 250 GLU A O 1
ATOM 2025 N N . PHE A 1 251 ? 7.335 0.018 9.161 1.00 90.12 251 PHE A N 1
ATOM 2026 C CA . PHE A 1 251 ? 8.719 -0.286 9.480 1.00 90.12 251 PHE A CA 1
ATOM 2027 C C . PHE A 1 251 ? 9.196 0.640 10.600 1.00 90.12 251 PHE A C 1
ATOM 2029 O O . PHE A 1 251 ? 9.359 1.847 10.406 1.00 90.12 251 PHE A O 1
ATOM 2036 N N . HIS A 1 252 ? 9.445 0.057 11.765 1.00 88.94 252 HIS A N 1
ATOM 2037 C CA . HIS A 1 252 ? 10.115 0.704 12.874 1.00 88.94 252 HIS A CA 1
ATOM 2038 C C . HIS A 1 252 ? 11.606 0.819 12.578 1.00 88.94 252 HIS A C 1
ATOM 2040 O O . HIS A 1 252 ? 12.311 -0.189 12.434 1.00 88.94 252 HIS A O 1
ATOM 2046 N N . ASP A 1 253 ? 12.090 2.055 12.523 1.00 86.00 253 ASP A N 1
ATOM 2047 C CA . ASP A 1 253 ? 13.514 2.294 12.382 1.00 86.00 253 ASP A CA 1
ATOM 2048 C C . ASP A 1 253 ? 14.265 1.873 13.639 1.00 86.00 253 ASP A C 1
ATOM 2050 O O . ASP A 1 253 ? 13.814 2.019 14.780 1.00 86.00 253 ASP A O 1
ATOM 2054 N N . TYR A 1 254 ? 15.435 1.302 13.391 1.00 84.19 254 TYR A N 1
ATOM 2055 C CA . TYR A 1 254 ? 16.341 0.863 14.426 1.00 84.19 254 TYR A CA 1
ATOM 2056 C C . TYR A 1 254 ? 17.427 1.917 14.640 1.00 84.19 254 TYR A C 1
ATOM 2058 O O . TYR A 1 254 ? 17.805 2.671 13.742 1.00 84.19 254 TYR A O 1
ATOM 2066 N N . PHE A 1 255 ? 17.928 1.954 15.862 1.00 80.19 255 PHE A N 1
ATOM 2067 C CA . PHE A 1 255 ? 18.998 2.824 16.300 1.00 80.19 255 PHE A CA 1
ATOM 2068 C C . PHE A 1 255 ? 20.255 2.007 16.466 1.00 80.19 255 PHE A C 1
ATOM 2070 O O . PHE A 1 255 ? 20.243 0.967 17.122 1.00 80.19 255 PHE A O 1
ATOM 2077 N N . GLU A 1 256 ? 21.333 2.515 15.890 1.00 82.38 256 GLU A N 1
ATOM 2078 C CA . GLU A 1 256 ? 22.669 1.983 16.074 1.00 82.38 256 GLU A CA 1
ATOM 2079 C C . GLU A 1 256 ? 23.405 2.867 17.084 1.00 82.38 256 GLU A C 1
ATOM 2081 O O . GLU A 1 256 ? 23.377 4.097 17.005 1.00 82.38 256 GLU A O 1
ATOM 2086 N N . SER A 1 257 ? 24.067 2.253 18.055 1.00 82.06 257 SER A N 1
ATOM 2087 C CA . SER A 1 257 ? 24.985 2.936 18.965 1.00 82.06 257 SER A CA 1
ATOM 2088 C C . SER A 1 257 ? 26.265 2.129 19.080 1.00 82.06 257 SER A C 1
ATOM 2090 O O . SER A 1 257 ? 26.227 0.944 19.403 1.00 82.06 257 SER A O 1
ATOM 2092 N N . ASN A 1 258 ? 27.405 2.761 18.814 1.00 82.81 258 ASN A N 1
ATOM 2093 C CA . ASN A 1 258 ? 28.701 2.112 18.986 1.00 82.81 258 ASN A CA 1
ATOM 2094 C C . ASN A 1 258 ? 29.055 2.045 20.472 1.00 82.81 258 ASN A C 1
ATOM 2096 O O . ASN A 1 258 ? 28.883 3.017 21.208 1.00 82.81 258 ASN A O 1
ATOM 2100 N N . LEU A 1 259 ? 29.589 0.907 20.904 1.00 84.69 259 LEU A N 1
ATOM 2101 C CA . LEU A 1 259 ? 30.064 0.696 22.266 1.00 84.69 259 LEU A CA 1
ATOM 2102 C C . LEU A 1 259 ? 31.591 0.823 22.304 1.00 84.69 259 LEU A C 1
ATOM 2104 O O . LEU A 1 259 ? 32.304 -0.138 22.576 1.00 84.69 259 LEU A O 1
ATOM 2108 N N . GLU A 1 260 ? 32.100 2.031 22.051 1.00 83.38 260 GLU A N 1
ATOM 2109 C CA . GLU A 1 260 ? 33.546 2.296 21.930 1.00 83.38 260 GLU A CA 1
ATOM 2110 C C . GLU A 1 260 ? 34.341 1.881 23.180 1.00 83.38 260 GLU A C 1
ATOM 2112 O O . GLU A 1 260 ? 35.444 1.339 23.082 1.00 83.38 260 GLU A O 1
ATOM 2117 N N . ASN A 1 261 ? 33.756 2.070 24.368 1.00 85.06 261 ASN A N 1
ATOM 2118 C CA . ASN A 1 261 ? 34.361 1.644 25.632 1.00 85.06 261 ASN A CA 1
ATOM 2119 C C . ASN A 1 261 ? 34.505 0.118 25.720 1.00 85.06 261 ASN A C 1
ATOM 2121 O O . ASN A 1 261 ? 35.490 -0.377 26.267 1.00 85.06 261 ASN A O 1
ATOM 2125 N N . PHE A 1 262 ? 33.541 -0.630 25.176 1.00 83.88 262 PHE A N 1
ATOM 2126 C CA . PHE A 1 262 ? 33.600 -2.088 25.122 1.00 83.88 262 PHE A CA 1
ATOM 2127 C C . PHE A 1 262 ? 34.670 -2.546 24.129 1.00 83.88 262 PHE A C 1
ATOM 2129 O O . PHE A 1 262 ? 35.508 -3.375 24.477 1.00 83.88 262 PHE A O 1
ATOM 2136 N N . ASP A 1 263 ? 34.711 -1.941 22.940 1.00 83.88 263 ASP A N 1
ATOM 2137 C CA . ASP A 1 263 ? 35.730 -2.238 21.926 1.00 83.88 263 ASP A CA 1
ATOM 2138 C C . ASP A 1 263 ? 37.148 -1.982 22.459 1.00 83.88 263 ASP A C 1
ATOM 2140 O O . ASP A 1 263 ? 38.050 -2.809 22.297 1.00 83.88 263 ASP A O 1
ATOM 2144 N N . THR A 1 264 ? 37.329 -0.877 23.187 1.00 83.19 264 THR A N 1
ATOM 2145 C CA . THR A 1 264 ? 38.601 -0.533 23.838 1.00 83.19 264 THR A CA 1
ATOM 2146 C C . THR A 1 264 ? 38.973 -1.535 24.937 1.00 83.19 264 THR A C 1
ATOM 2148 O O . THR A 1 264 ? 40.141 -1.906 25.067 1.00 83.19 264 THR A O 1
ATOM 2151 N N . ALA A 1 265 ? 37.997 -2.001 25.723 1.00 85.69 265 ALA A N 1
ATOM 2152 C CA . ALA A 1 265 ? 38.231 -2.939 26.821 1.00 85.69 265 ALA A CA 1
ATOM 2153 C C . ALA A 1 265 ? 38.563 -4.361 26.338 1.00 85.69 265 ALA A C 1
ATOM 2155 O O . ALA A 1 265 ? 39.425 -5.023 26.918 1.00 85.69 265 ALA A O 1
ATOM 2156 N N . VAL A 1 266 ? 37.901 -4.832 25.278 1.00 84.44 266 VAL A N 1
ATOM 2157 C CA . VAL A 1 266 ? 37.982 -6.228 24.817 1.00 84.44 266 VAL A CA 1
ATOM 2158 C C . VAL A 1 266 ? 39.239 -6.504 23.978 1.00 84.44 266 VAL A C 1
ATOM 2160 O O . VAL A 1 266 ? 39.622 -7.663 23.829 1.00 84.44 266 VAL A O 1
ATOM 2163 N N . LYS A 1 267 ? 39.939 -5.467 23.481 1.00 78.06 267 LYS A N 1
ATOM 2164 C CA . LYS A 1 267 ? 41.196 -5.566 22.696 1.00 78.06 267 LYS A CA 1
ATOM 2165 C C . LYS A 1 267 ? 41.143 -6.565 21.527 1.00 78.06 267 LYS A C 1
ATOM 2167 O O . LYS A 1 267 ? 42.177 -7.072 21.091 1.00 78.06 267 LYS A O 1
ATOM 2172 N N . LEU A 1 268 ? 39.952 -6.850 21.005 1.00 77.31 268 LEU A N 1
ATOM 2173 C CA . LEU A 1 268 ? 39.763 -7.654 19.804 1.00 77.31 268 LEU A CA 1
ATOM 2174 C C . LEU A 1 268 ? 39.557 -6.724 18.604 1.00 77.31 268 LEU A C 1
ATOM 2176 O O . LEU A 1 268 ? 38.921 -5.680 18.749 1.00 77.31 268 LEU A O 1
ATOM 2180 N N . PRO A 1 269 ? 40.054 -7.083 17.408 1.00 75.25 269 PRO A N 1
ATOM 2181 C CA . PRO A 1 269 ? 39.729 -6.351 16.194 1.00 75.25 269 PRO A CA 1
ATOM 2182 C C . PRO A 1 269 ? 38.236 -6.532 15.887 1.00 75.25 269 PRO A C 1
ATOM 2184 O O . PRO A 1 269 ? 37.814 -7.547 15.335 1.00 75.25 269 PRO A O 1
ATOM 2187 N N . GLY A 1 270 ? 37.429 -5.546 16.269 1.00 76.06 270 GLY A N 1
ATOM 2188 C CA . GLY A 1 270 ? 35.981 -5.559 16.108 1.00 76.06 270 GLY A CA 1
ATOM 2189 C C . GLY A 1 270 ? 35.373 -4.179 16.332 1.00 76.06 270 GLY A C 1
ATOM 2190 O O . GLY A 1 270 ? 36.021 -3.285 16.870 1.00 76.06 270 GLY A O 1
ATOM 2191 N N . LYS A 1 271 ? 34.135 -4.012 15.866 1.00 78.69 271 LYS A N 1
ATOM 2192 C CA . LYS A 1 271 ? 33.266 -2.900 16.252 1.00 78.69 271 LYS A CA 1
ATOM 2193 C C . LYS A 1 271 ? 32.016 -3.488 16.870 1.00 78.69 271 LYS A C 1
ATOM 2195 O O . LYS A 1 271 ? 31.295 -4.223 16.190 1.00 78.69 271 LYS A O 1
ATOM 2200 N N . THR A 1 272 ? 31.776 -3.178 18.130 1.00 84.81 272 THR A N 1
ATOM 2201 C CA . THR A 1 272 ? 30.575 -3.598 18.838 1.00 84.81 272 THR A CA 1
ATOM 2202 C C . THR A 1 272 ? 29.544 -2.495 18.709 1.00 84.81 272 THR A C 1
ATOM 2204 O O . THR A 1 272 ? 29.747 -1.361 19.138 1.00 84.81 272 THR A O 1
ATOM 2207 N N . TRP A 1 273 ? 28.417 -2.847 18.112 1.00 83.25 273 TRP A N 1
ATOM 2208 C CA . TRP A 1 273 ? 27.267 -1.972 17.954 1.00 83.25 273 TRP A CA 1
ATOM 2209 C C . TRP A 1 273 ? 26.053 -2.559 18.671 1.00 83.25 273 TRP A C 1
ATOM 2211 O O . TRP A 1 273 ? 25.807 -3.766 18.638 1.00 83.25 273 TRP A O 1
ATOM 2221 N N . LEU A 1 274 ? 25.306 -1.692 19.340 1.00 84.31 274 LEU A N 1
ATOM 2222 C CA . LEU A 1 274 ? 23.998 -1.986 19.893 1.00 84.31 274 LEU A CA 1
ATOM 2223 C C . LEU A 1 274 ? 22.951 -1.534 18.882 1.00 84.31 274 LEU A C 1
ATOM 2225 O O . LEU A 1 274 ? 22.961 -0.382 18.452 1.00 84.31 274 LEU A O 1
ATOM 2229 N N . VAL A 1 275 ? 22.066 -2.455 18.516 1.00 84.38 275 VAL A N 1
ATOM 2230 C CA . VAL A 1 275 ? 20.955 -2.212 17.600 1.00 84.38 275 VAL A CA 1
ATOM 2231 C C . VAL A 1 275 ? 19.662 -2.371 18.380 1.00 84.38 275 VAL A C 1
ATOM 2233 O O . VAL A 1 275 ? 19.411 -3.446 18.921 1.00 84.38 275 VAL A O 1
ATOM 2236 N N . ASN A 1 276 ? 18.850 -1.319 18.461 1.00 81.25 276 ASN A N 1
ATOM 2237 C CA . ASN A 1 276 ? 17.566 -1.400 19.151 1.00 81.25 276 ASN A CA 1
ATOM 2238 C C . ASN A 1 276 ? 16.472 -0.592 18.453 1.00 81.25 276 ASN A C 1
ATOM 2240 O O . ASN A 1 276 ? 16.741 0.436 17.839 1.00 81.25 276 ASN A O 1
ATOM 2244 N N . THR A 1 277 ? 15.231 -1.042 18.579 1.00 84.94 277 THR A N 1
ATOM 2245 C CA . THR A 1 277 ? 14.046 -0.319 18.122 1.00 84.94 277 THR A CA 1
ATOM 2246 C C . THR A 1 277 ? 13.402 0.359 19.323 1.00 84.94 277 THR A C 1
ATOM 2248 O O . THR A 1 277 ? 13.101 -0.291 20.320 1.00 84.94 277 THR A O 1
ATOM 2251 N N . ILE A 1 278 ? 13.192 1.672 19.235 1.00 82.69 278 ILE A N 1
ATOM 2252 C CA . ILE A 1 278 ? 12.525 2.438 20.291 1.00 82.69 278 ILE A CA 1
ATOM 2253 C C . ILE A 1 278 ? 11.035 2.493 19.962 1.00 82.69 278 ILE A C 1
ATOM 2255 O O . ILE A 1 278 ? 10.654 3.020 18.916 1.00 82.69 278 ILE A O 1
ATOM 2259 N N . VAL A 1 279 ? 10.205 1.957 20.855 1.00 84.94 279 VAL A N 1
ATOM 2260 C CA . VAL A 1 279 ? 8.742 2.054 20.771 1.00 84.94 279 VAL A CA 1
ATOM 2261 C C . VAL A 1 279 ? 8.218 3.139 21.716 1.00 84.94 279 VAL A C 1
ATOM 2263 O O . VAL A 1 279 ? 8.824 3.360 22.771 1.00 84.94 279 VAL A O 1
ATOM 2266 N N . PRO A 1 280 ? 7.114 3.826 21.372 1.00 87.38 280 PRO A N 1
ATOM 2267 C CA . PRO A 1 280 ? 6.431 4.711 22.309 1.00 87.38 280 PRO A CA 1
ATOM 2268 C C . PRO A 1 280 ? 5.967 3.958 23.564 1.00 87.38 280 PRO A C 1
ATOM 2270 O O . PRO A 1 280 ? 5.665 2.766 23.511 1.00 87.38 280 PRO A O 1
ATOM 2273 N N . ALA A 1 281 ? 5.916 4.653 24.701 1.00 87.94 281 ALA A N 1
ATOM 2274 C CA . ALA A 1 281 ? 5.531 4.056 25.976 1.00 87.94 281 ALA A CA 1
ATOM 2275 C C . ALA A 1 281 ? 4.008 4.067 26.178 1.00 87.94 281 ALA A C 1
ATOM 2277 O O . ALA A 1 281 ? 3.343 5.065 25.898 1.00 87.94 281 ALA A O 1
ATOM 2278 N N . GLY A 1 282 ? 3.465 2.987 26.744 1.00 91.19 282 GLY A N 1
ATOM 2279 C CA . GLY A 1 282 ? 2.045 2.887 27.082 1.00 91.19 282 GLY A CA 1
ATOM 2280 C C . GLY A 1 282 ? 1.142 3.080 25.862 1.00 91.19 282 GLY A C 1
ATOM 2281 O O . GLY A 1 282 ? 1.423 2.568 24.781 1.00 91.19 282 GLY A O 1
ATOM 2282 N N . ARG A 1 283 ? 0.062 3.857 26.015 1.00 94.00 283 ARG A N 1
ATOM 2283 C CA . ARG A 1 283 ? -0.951 4.045 24.959 1.00 94.00 283 ARG A CA 1
ATOM 2284 C C . ARG A 1 283 ? -0.469 4.817 23.737 1.00 94.00 283 ARG A C 1
ATOM 2286 O O . ARG A 1 283 ? -1.108 4.708 22.697 1.00 94.00 283 ARG A O 1
ATOM 2293 N N . GLU A 1 284 ? 0.662 5.510 23.821 1.00 92.81 284 GLU A N 1
ATOM 2294 C CA . GLU A 1 284 ? 1.280 6.168 22.663 1.00 92.81 284 GLU A CA 1
ATOM 2295 C C . GLU A 1 284 ? 1.635 5.158 21.557 1.00 92.81 284 GLU A C 1
ATOM 2297 O O . GLU A 1 284 ? 1.677 5.507 20.382 1.00 92.81 284 GLU A O 1
ATOM 2302 N N . VAL A 1 285 ? 1.818 3.870 21.893 1.00 92.38 285 VAL A N 1
ATOM 2303 C CA . VAL A 1 285 ? 2.029 2.817 20.883 1.00 92.38 285 VAL A CA 1
ATOM 2304 C C . VAL A 1 285 ? 0.828 2.654 19.941 1.00 92.38 285 VAL A C 1
ATOM 2306 O O . VAL A 1 285 ? 0.980 2.150 18.831 1.00 92.38 285 VAL A O 1
ATOM 2309 N N . LEU A 1 286 ? -0.367 3.085 20.362 1.00 95.38 286 LEU A N 1
ATOM 2310 C CA . LEU A 1 286 ? -1.603 2.999 19.584 1.00 95.38 286 LEU A CA 1
ATOM 2311 C C . LEU A 1 286 ? -1.834 4.211 18.677 1.00 95.38 286 LEU A C 1
ATOM 2313 O O . LEU A 1 286 ? -2.747 4.163 17.850 1.00 95.38 286 LEU A O 1
ATOM 2317 N N . GLU A 1 287 ? -1.032 5.275 18.789 1.00 93.69 287 GLU A N 1
ATOM 2318 C CA . GLU A 1 287 ? -1.193 6.481 17.970 1.00 93.69 287 GLU A CA 1
ATOM 2319 C C . GLU A 1 287 ? -1.236 6.148 16.464 1.00 93.69 287 GLU A C 1
ATOM 2321 O O . GLU A 1 287 ? -2.235 6.504 15.820 1.00 93.69 287 GLU A O 1
ATOM 2326 N N . PRO A 1 288 ? -0.270 5.397 15.884 1.00 92.00 288 PRO A N 1
ATOM 2327 C CA . PRO A 1 288 ? -0.300 5.083 14.457 1.00 92.00 288 PRO A CA 1
ATOM 2328 C C . PRO A 1 288 ? -1.545 4.276 14.068 1.00 92.00 288 PRO A C 1
ATOM 2330 O O . PRO A 1 288 ? -2.219 4.601 13.093 1.00 92.00 288 PRO A O 1
ATOM 2333 N N . TYR A 1 289 ? -1.914 3.286 14.882 1.00 95.12 289 TYR A N 1
ATOM 2334 C CA . TYR A 1 289 ? -3.073 2.421 14.656 1.00 95.12 289 TYR A CA 1
ATOM 2335 C C . TYR A 1 289 ? -4.386 3.208 14.649 1.00 95.12 289 TYR A C 1
ATOM 2337 O O . TYR A 1 289 ? -5.222 3.017 13.761 1.00 95.12 289 TYR A O 1
ATOM 2345 N N . SER A 1 290 ? -4.553 4.137 15.595 1.00 95.25 290 SER A N 1
ATOM 2346 C CA . SER A 1 290 ? -5.720 5.020 15.653 1.00 95.25 290 SER A CA 1
ATOM 2347 C C . SER A 1 290 ? -5.827 5.886 14.391 1.00 95.25 290 SER A C 1
ATOM 2349 O O . SER A 1 290 ? -6.899 5.978 13.785 1.00 95.25 290 SER A O 1
ATOM 2351 N N . ARG A 1 291 ? -4.701 6.446 13.925 1.00 92.69 291 ARG A N 1
ATOM 2352 C CA . ARG A 1 291 ? -4.623 7.256 12.704 1.00 92.69 291 ARG A CA 1
ATOM 2353 C C . ARG A 1 291 ? -4.983 6.435 11.470 1.00 92.69 291 ARG A C 1
ATOM 2355 O O . ARG A 1 291 ? -5.792 6.889 10.660 1.00 92.69 291 ARG A O 1
ATOM 2362 N N . TRP A 1 292 ? -4.437 5.229 11.331 1.00 93.88 292 TRP A N 1
ATOM 2363 C CA . TRP A 1 292 ? -4.713 4.365 10.181 1.00 93.88 292 TRP A CA 1
ATOM 2364 C C . TRP A 1 292 ? -6.179 3.949 10.118 1.00 93.88 292 TRP A C 1
ATOM 2366 O O . TRP A 1 292 ? -6.806 4.090 9.068 1.00 93.88 292 TRP A O 1
ATOM 2376 N N . MET A 1 293 ? -6.756 3.506 11.237 1.00 95.12 293 MET A N 1
ATOM 2377 C CA . MET A 1 293 ? -8.172 3.128 11.288 1.00 95.12 293 MET A CA 1
ATOM 2378 C C . MET A 1 293 ? -9.098 4.317 11.017 1.00 95.12 293 MET A C 1
ATOM 2380 O O . MET A 1 293 ? -10.161 4.142 10.415 1.00 95.12 293 MET A O 1
ATOM 2384 N N . ALA A 1 294 ? -8.702 5.526 11.422 1.00 92.75 294 ALA A N 1
ATOM 2385 C CA . ALA A 1 294 ? -9.490 6.727 11.181 1.00 92.75 294 ALA A CA 1
ATOM 2386 C C . ALA A 1 294 ? -9.465 7.142 9.704 1.00 92.75 294 ALA A C 1
ATOM 2388 O O . ALA A 1 294 ? -10.518 7.411 9.120 1.00 92.75 294 ALA A O 1
ATOM 2389 N N . ASN A 1 295 ? -8.276 7.167 9.102 1.00 89.81 295 ASN A N 1
ATOM 2390 C CA . ASN A 1 295 ? -8.063 7.743 7.776 1.00 89.81 295 ASN A CA 1
ATOM 2391 C C . ASN A 1 295 ? -8.277 6.745 6.632 1.00 89.81 295 ASN A C 1
ATOM 2393 O O . ASN A 1 295 ? -8.693 7.154 5.548 1.00 89.81 295 ASN A O 1
ATOM 2397 N N . MET A 1 296 ? -7.990 5.460 6.849 1.00 91.69 296 MET A N 1
ATOM 2398 C CA . MET A 1 296 ? -7.831 4.496 5.755 1.00 91.69 296 MET A CA 1
ATOM 2399 C C . MET A 1 296 ? -8.713 3.252 5.848 1.00 91.69 296 MET A C 1
ATOM 2401 O O . MET A 1 296 ? -8.960 2.662 4.805 1.00 91.69 296 MET A O 1
ATOM 2405 N N . ASP A 1 297 ? -9.174 2.859 7.042 1.00 93.88 297 ASP A N 1
ATOM 2406 C CA . ASP A 1 297 ? -9.869 1.571 7.252 1.00 93.88 297 ASP A CA 1
ATOM 2407 C C . ASP A 1 297 ? -9.075 0.363 6.687 1.00 93.88 297 ASP A C 1
ATOM 2409 O O . ASP A 1 297 ? -9.524 -0.337 5.774 1.00 93.88 297 ASP A O 1
ATOM 2413 N N . PRO A 1 298 ? -7.828 0.133 7.150 1.00 94.44 298 PRO A N 1
ATOM 2414 C CA . PRO A 1 298 ? -7.019 -0.961 6.636 1.00 94.44 298 PRO A CA 1
ATOM 2415 C C . PRO A 1 298 ? -7.594 -2.325 7.035 1.00 94.44 298 PRO A C 1
ATOM 2417 O O . PRO A 1 298 ? -7.934 -2.569 8.186 1.00 94.44 298 PRO A O 1
ATOM 2420 N N . ARG A 1 299 ? -7.601 -3.262 6.087 1.00 90.44 299 ARG A N 1
ATOM 2421 C CA . ARG A 1 299 ? -8.004 -4.665 6.275 1.00 90.44 299 ARG A CA 1
ATOM 2422 C C . ARG A 1 299 ? -6.848 -5.570 6.706 1.00 90.44 299 ARG A C 1
ATOM 2424 O O . ARG A 1 299 ? -7.070 -6.676 7.186 1.00 90.44 299 ARG A O 1
ATOM 2431 N N . ALA A 1 300 ? -5.612 -5.106 6.534 1.00 92.25 300 ALA A N 1
ATOM 2432 C CA . ALA A 1 300 ? -4.402 -5.800 6.958 1.00 92.25 300 ALA A CA 1
ATOM 2433 C C . ALA A 1 300 ? -3.384 -4.796 7.504 1.00 92.25 300 ALA A C 1
ATOM 2435 O O . ALA A 1 300 ? -3.132 -3.764 6.879 1.00 92.25 300 ALA A O 1
ATOM 2436 N N . ILE A 1 301 ? -2.783 -5.114 8.649 1.00 94.25 301 ILE A N 1
ATOM 2437 C CA . ILE A 1 301 ? -1.734 -4.310 9.277 1.00 94.25 301 ILE A CA 1
ATOM 2438 C C . ILE A 1 301 ? -0.528 -5.216 9.506 1.00 94.25 301 ILE A C 1
ATOM 2440 O O . ILE A 1 301 ? -0.624 -6.235 10.188 1.00 94.25 301 ILE A O 1
ATOM 2444 N N . PHE A 1 302 ? 0.607 -4.833 8.934 1.00 92.44 302 PHE A N 1
ATOM 2445 C CA . PHE A 1 302 ? 1.898 -5.466 9.157 1.00 92.44 302 PHE A CA 1
ATOM 2446 C C . PHE A 1 302 ? 2.759 -4.496 9.957 1.00 92.44 302 PHE A C 1
ATOM 2448 O O . PHE A 1 302 ? 3.093 -3.431 9.449 1.00 92.44 302 PHE A O 1
ATOM 2455 N N . THR A 1 303 ? 3.122 -4.855 11.186 1.00 90.06 303 THR A N 1
ATOM 2456 C CA . THR A 1 303 ? 4.054 -4.075 12.011 1.00 90.06 303 THR A CA 1
ATOM 2457 C C . THR A 1 303 ? 5.337 -4.864 12.219 1.00 90.06 303 THR A C 1
ATOM 2459 O O . THR A 1 303 ? 5.324 -6.088 12.380 1.00 90.06 303 THR A O 1
ATOM 2462 N N . GLY A 1 304 ? 6.465 -4.174 12.146 1.00 88.62 304 GLY A N 1
ATOM 2463 C CA . GLY A 1 304 ? 7.775 -4.787 12.244 1.00 88.62 304 GLY A CA 1
ATOM 2464 C C . GLY A 1 304 ? 8.873 -3.770 12.012 1.00 88.62 304 GLY A C 1
ATOM 2465 O O . GLY A 1 304 ? 8.651 -2.567 12.023 1.00 88.62 304 GLY A O 1
ATOM 2466 N N . GLY A 1 305 ? 10.079 -4.254 11.781 1.00 86.06 305 GLY A N 1
ATOM 2467 C CA . GLY A 1 305 ? 11.247 -3.422 11.544 1.00 86.06 305 GLY A CA 1
ATOM 2468 C C . GLY A 1 305 ? 12.444 -4.315 11.283 1.00 86.06 305 GLY A C 1
ATOM 2469 O O . GLY A 1 305 ? 12.309 -5.407 10.729 1.00 86.06 305 GLY A O 1
ATOM 2470 N N . TRP A 1 306 ? 13.616 -3.882 11.737 1.00 81.25 306 TRP A N 1
ATOM 2471 C CA . TRP A 1 306 ? 14.768 -4.783 11.820 1.00 81.25 306 TRP A CA 1
ATOM 2472 C C . TRP A 1 306 ? 14.535 -5.927 12.821 1.00 81.25 306 TRP A C 1
ATOM 2474 O O . TRP A 1 306 ? 14.989 -7.049 12.610 1.00 81.25 306 TRP A O 1
ATOM 2484 N N . MET A 1 307 ? 13.791 -5.645 13.891 1.00 83.00 307 MET A N 1
ATOM 2485 C CA . MET A 1 307 ? 13.327 -6.611 14.886 1.00 83.00 307 MET A CA 1
ATOM 2486 C C . MET A 1 307 ? 11.821 -6.451 15.098 1.00 83.00 307 MET A C 1
ATOM 2488 O O . MET A 1 307 ? 11.234 -5.447 14.688 1.00 83.00 307 MET A O 1
ATOM 2492 N N . ALA A 1 308 ? 11.201 -7.432 15.755 1.00 84.19 308 ALA A N 1
ATOM 2493 C CA . ALA A 1 308 ? 9.851 -7.260 16.275 1.00 84.19 308 ALA A CA 1
ATOM 2494 C C . ALA A 1 308 ? 9.871 -6.179 17.377 1.00 84.19 308 ALA A C 1
ATOM 2496 O O . ALA A 1 308 ? 10.694 -6.285 18.293 1.00 84.19 308 ALA A O 1
ATOM 2497 N N . PRO A 1 309 ? 9.013 -5.146 17.302 1.00 84.00 309 PRO A N 1
ATOM 2498 C CA . PRO A 1 309 ? 8.847 -4.190 18.390 1.00 84.00 309 PRO A CA 1
ATOM 2499 C C . PRO A 1 309 ? 8.397 -4.919 19.663 1.00 84.00 309 PRO A C 1
ATOM 2501 O O . PRO A 1 309 ? 7.509 -5.766 19.602 1.00 84.00 309 PRO A O 1
ATOM 2504 N N . MET A 1 310 ? 9.012 -4.601 20.804 1.00 85.62 310 MET A N 1
ATOM 2505 C CA . MET A 1 310 ? 8.708 -5.219 22.102 1.00 85.62 310 MET A CA 1
ATOM 2506 C C . MET A 1 310 ? 8.312 -4.149 23.120 1.00 85.62 310 MET A C 1
ATOM 2508 O O . MET A 1 310 ? 8.841 -3.039 23.074 1.00 85.62 310 MET A O 1
ATOM 2512 N N . GLY A 1 311 ? 7.439 -4.493 24.068 1.00 86.81 311 GLY A N 1
ATOM 2513 C CA . GLY A 1 311 ? 7.058 -3.641 25.203 1.00 86.81 311 GLY A CA 1
ATOM 2514 C C . GLY A 1 311 ? 5.722 -2.901 25.067 1.00 86.81 311 GLY A C 1
ATOM 2515 O O . GLY A 1 311 ? 5.336 -2.204 26.001 1.00 86.81 311 GLY A O 1
ATOM 2516 N N . GLY A 1 312 ? 5.018 -3.047 23.940 1.00 88.25 312 GLY A N 1
ATOM 2517 C CA . GLY A 1 312 ? 3.676 -2.485 23.704 1.00 88.25 312 GLY A CA 1
ATOM 2518 C C . GLY A 1 312 ? 2.568 -3.539 23.606 1.00 88.25 312 GLY A C 1
ATOM 2519 O O . GLY A 1 312 ? 1.479 -3.262 23.108 1.00 88.25 312 GLY A O 1
ATOM 2520 N N . GLU A 1 313 ? 2.838 -4.784 24.003 1.00 91.31 313 GLU A N 1
ATOM 2521 C CA . GLU A 1 313 ? 1.967 -5.934 23.737 1.00 91.31 313 GLU A CA 1
ATOM 2522 C C . GLU A 1 313 ? 0.625 -5.850 24.469 1.00 91.31 313 GLU A C 1
ATOM 2524 O O . GLU A 1 313 ? -0.361 -6.415 23.996 1.00 91.31 313 GLU A O 1
ATOM 2529 N N . THR A 1 314 ? 0.569 -5.177 25.620 1.00 92.44 314 THR A N 1
ATOM 2530 C CA . THR A 1 314 ? -0.668 -5.036 26.402 1.00 92.44 314 THR A CA 1
ATOM 2531 C C . THR A 1 314 ? -1.680 -4.181 25.647 1.00 92.44 314 THR A C 1
ATOM 2533 O O . THR A 1 314 ? -2.804 -4.619 25.399 1.00 92.44 314 THR A O 1
ATOM 2536 N N . GLU A 1 315 ? -1.263 -2.993 25.223 1.00 94.75 315 GLU A N 1
ATOM 2537 C CA . GLU A 1 315 ? -2.069 -2.047 24.461 1.00 94.75 315 GLU A CA 1
ATOM 2538 C C . GLU A 1 315 ? -2.378 -2.590 23.062 1.00 94.75 315 GLU A C 1
ATOM 2540 O O . GLU A 1 315 ? -3.523 -2.530 22.610 1.00 94.75 315 GLU A O 1
ATOM 2545 N N . LEU A 1 316 ? -1.398 -3.202 22.390 1.00 93.69 316 LEU A N 1
ATOM 2546 C CA . LEU A 1 316 ? -1.619 -3.815 21.078 1.00 93.69 316 LEU A CA 1
ATOM 2547 C C . LEU A 1 316 ? -2.596 -4.991 21.137 1.00 93.69 316 LEU A C 1
ATOM 2549 O O . LEU A 1 316 ? -3.348 -5.192 20.186 1.00 93.69 316 LEU A O 1
ATOM 2553 N N . ARG A 1 317 ? -2.646 -5.751 22.239 1.00 95.00 317 ARG A N 1
ATOM 2554 C CA . ARG A 1 317 ? -3.638 -6.823 22.415 1.00 95.00 317 ARG A CA 1
ATOM 2555 C C . ARG A 1 317 ? -5.057 -6.270 22.512 1.00 95.00 317 ARG A C 1
ATOM 2557 O O . ARG A 1 317 ? -5.966 -6.868 21.942 1.00 95.00 317 ARG A O 1
ATOM 2564 N N . GLU A 1 318 ? -5.244 -5.140 23.194 1.00 95.06 318 GLU A N 1
ATOM 2565 C CA . GLU A 1 318 ? -6.532 -4.435 23.249 1.00 95.06 318 GLU A CA 1
ATOM 2566 C C . GLU A 1 318 ? -6.985 -4.021 21.843 1.00 95.06 318 GLU A C 1
ATOM 2568 O O . GLU A 1 318 ? -8.108 -4.334 21.436 1.00 95.06 318 GLU A O 1
ATOM 2573 N N . PHE A 1 319 ? -6.097 -3.375 21.082 1.00 97.06 319 PHE A N 1
ATOM 2574 C CA . PHE A 1 319 ? -6.369 -2.991 19.697 1.00 97.06 319 PHE A CA 1
ATOM 2575 C C . PHE A 1 319 ? -6.677 -4.210 18.819 1.00 97.06 319 PHE A C 1
ATOM 2577 O O . PHE A 1 319 ? -7.709 -4.243 18.148 1.00 97.06 319 PHE A O 1
ATOM 2584 N N . ALA A 1 320 ? -5.819 -5.233 18.854 1.00 96.56 320 ALA A N 1
ATOM 2585 C CA . ALA A 1 320 ? -5.951 -6.430 18.033 1.00 96.56 320 ALA A CA 1
ATOM 2586 C C . ALA A 1 320 ? -7.261 -7.176 18.313 1.00 96.56 320 ALA A C 1
ATOM 2588 O O . ALA A 1 320 ? -7.910 -7.621 17.372 1.00 96.56 320 ALA A O 1
ATOM 2589 N N . ALA A 1 321 ? -7.694 -7.274 19.573 1.00 97.00 321 ALA A N 1
ATOM 2590 C CA . ALA A 1 321 ? -8.953 -7.930 19.919 1.00 97.00 321 ALA A CA 1
ATOM 2591 C C . ALA A 1 321 ? -10.164 -7.219 19.293 1.00 97.00 321 ALA A C 1
ATOM 2593 O O . ALA A 1 321 ? -11.043 -7.872 18.731 1.00 97.00 321 ALA A O 1
ATOM 2594 N N . ALA A 1 322 ? -10.188 -5.885 19.326 1.00 97.06 322 ALA A N 1
ATOM 2595 C CA . ALA A 1 322 ? -11.242 -5.107 18.684 1.00 97.06 322 ALA A CA 1
ATOM 2596 C C . ALA A 1 322 ? -11.157 -5.153 17.149 1.00 97.06 322 ALA A C 1
ATOM 2598 O O . ALA A 1 322 ? -12.193 -5.259 16.491 1.00 97.06 322 ALA A O 1
ATOM 2599 N N . PHE A 1 323 ? -9.946 -5.096 16.584 1.00 97.50 323 PHE A N 1
ATOM 2600 C CA . PHE A 1 323 ? -9.700 -5.115 15.137 1.00 97.50 323 PHE A CA 1
ATOM 2601 C C . PHE A 1 323 ? -10.084 -6.459 14.512 1.00 97.50 323 PHE A C 1
ATOM 2603 O O . PHE A 1 323 ? -10.845 -6.501 13.550 1.00 97.50 323 PHE A O 1
ATOM 2610 N N . LEU A 1 324 ? -9.629 -7.566 15.103 1.00 96.25 324 LEU A N 1
ATOM 2611 C CA . LEU A 1 324 ? -9.897 -8.924 14.619 1.00 96.25 324 LEU A CA 1
ATOM 2612 C C . LEU A 1 324 ? -11.356 -9.362 14.813 1.00 96.25 324 LEU A C 1
ATOM 2614 O O . LEU A 1 324 ? -11.771 -10.356 14.224 1.00 96.25 324 LEU A O 1
ATOM 2618 N N . SER A 1 325 ? -12.136 -8.640 15.624 1.00 96.69 325 SER A N 1
ATOM 2619 C CA . SER A 1 325 ? -13.568 -8.910 15.804 1.00 96.69 325 SER A CA 1
ATOM 2620 C C . SER A 1 325 ? -14.450 -8.267 14.726 1.00 96.69 325 SER A C 1
ATOM 2622 O O . SER A 1 325 ? -15.649 -8.548 14.683 1.00 96.69 325 SER A O 1
ATOM 2624 N N . LEU A 1 326 ? -13.890 -7.401 13.871 1.00 96.62 326 LEU A N 1
ATOM 2625 C CA . LEU A 1 326 ? -14.625 -6.782 12.770 1.00 96.62 326 LEU A CA 1
ATOM 2626 C C . LEU A 1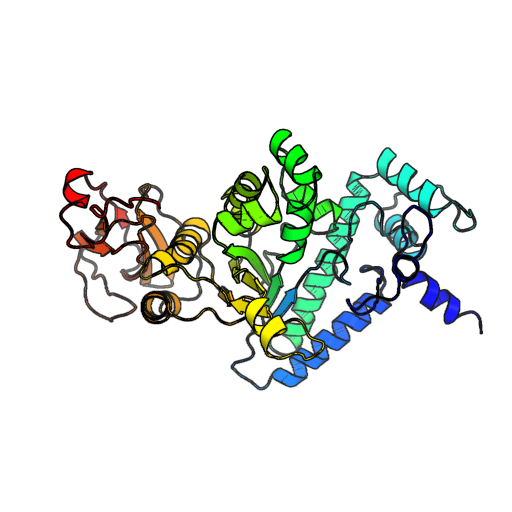 326 ? -14.826 -7.754 11.592 1.00 96.62 326 LEU A C 1
ATOM 2628 O O . LEU A 1 326 ? -13.909 -8.506 11.254 1.00 96.62 326 LEU A O 1
ATOM 2632 N N . PRO A 1 327 ? -15.977 -7.693 10.897 1.00 95.56 327 PRO A N 1
ATOM 2633 C CA . PRO A 1 327 ? -16.169 -8.404 9.633 1.00 95.56 327 PRO A CA 1
ATOM 2634 C C . PRO A 1 327 ? -15.236 -7.892 8.525 1.00 95.56 327 PRO A C 1
ATOM 2636 O O . PRO A 1 327 ? -14.762 -6.751 8.572 1.00 95.56 327 PRO A O 1
ATOM 2639 N N . ASP A 1 328 ? -14.999 -8.726 7.504 1.00 92.50 328 ASP A N 1
ATOM 2640 C CA . ASP A 1 328 ? -14.176 -8.400 6.325 1.00 92.50 328 ASP A CA 1
ATOM 2641 C C . ASP A 1 328 ? -14.885 -7.574 5.250 1.00 92.50 328 ASP A C 1
ATOM 2643 O O . ASP A 1 328 ? -14.971 -7.971 4.093 1.00 92.50 328 ASP A O 1
ATOM 2647 N N . ILE A 1 329 ? -15.374 -6.401 5.662 1.00 92.44 329 ILE A N 1
ATOM 2648 C CA . ILE A 1 329 ? -16.108 -5.431 4.836 1.00 92.44 329 ILE A CA 1
ATOM 2649 C C . ILE A 1 329 ? -15.501 -4.023 4.948 1.00 92.44 329 ILE A C 1
ATOM 2651 O O . ILE A 1 329 ? -14.705 -3.751 5.850 1.00 92.44 329 ILE A O 1
ATOM 2655 N N . SER A 1 330 ? -15.864 -3.133 4.021 1.00 91.69 330 SER A N 1
ATOM 2656 C CA . SER A 1 330 ? -15.412 -1.736 4.019 1.00 91.69 330 SER A CA 1
ATOM 2657 C C . SER A 1 330 ? -16.317 -0.859 4.882 1.00 91.69 330 SER A C 1
ATOM 2659 O O . SER A 1 330 ? -17.542 -0.932 4.773 1.00 91.69 330 SER A O 1
ATOM 2661 N N . PHE A 1 331 ? -15.710 -0.018 5.715 1.00 94.75 331 PHE A N 1
ATOM 2662 C CA . PHE A 1 331 ? -16.390 0.904 6.615 1.00 94.75 331 PHE A CA 1
ATOM 2663 C C . PHE A 1 331 ? -16.313 2.331 6.089 1.00 94.75 331 PHE A C 1
ATOM 2665 O O . PHE A 1 331 ? -15.232 2.902 5.926 1.00 94.75 331 PHE A O 1
ATOM 2672 N N . GLU A 1 332 ? -17.468 2.961 5.899 1.00 93.44 332 GLU A N 1
ATOM 2673 C CA . GLU A 1 332 ? -17.559 4.370 5.534 1.00 93.44 332 GLU A CA 1
ATOM 2674 C C . GLU A 1 332 ? -17.466 5.278 6.762 1.00 93.44 332 GLU A C 1
ATOM 2676 O O . GLU A 1 332 ? -17.948 4.963 7.852 1.00 93.44 332 GLU A O 1
ATOM 2681 N N . GLN A 1 333 ? -16.843 6.441 6.589 1.00 92.75 333 GLN A N 1
ATOM 2682 C CA . GLN A 1 333 ? -16.722 7.431 7.650 1.00 92.75 333 GLN A CA 1
ATOM 2683 C C . GLN A 1 333 ? -18.025 8.219 7.840 1.00 92.75 333 GLN A C 1
ATOM 2685 O O . GLN A 1 333 ? -18.617 8.691 6.869 1.00 92.75 333 GLN A O 1
ATOM 2690 N N . LEU A 1 334 ? -18.446 8.440 9.094 1.00 92.12 334 LEU A N 1
ATOM 2691 C CA . LEU A 1 334 ? -19.575 9.333 9.371 1.00 92.12 334 LEU A CA 1
ATOM 2692 C C . LEU A 1 334 ? -19.251 10.787 8.999 1.00 92.12 334 LEU A C 1
ATOM 2694 O O . LEU A 1 334 ? -18.163 11.296 9.275 1.00 92.12 334 LEU A O 1
ATOM 2698 N N . LYS A 1 335 ? -20.243 11.488 8.435 1.00 84.94 335 LYS A N 1
ATOM 2699 C CA . LYS A 1 335 ? -20.105 12.889 7.994 1.00 84.94 335 LYS A CA 1
ATOM 2700 C C . LYS A 1 335 ? -19.797 13.866 9.134 1.00 84.94 335 LYS A C 1
ATOM 2702 O O . LYS A 1 335 ? -19.085 14.837 8.912 1.00 84.94 335 LYS A O 1
ATOM 2707 N N . ASN A 1 336 ? -20.303 13.600 10.339 1.00 79.94 336 ASN A N 1
ATOM 2708 C CA . ASN A 1 336 ? -20.234 14.522 11.479 1.00 79.94 336 ASN A CA 1
ATOM 2709 C C . ASN A 1 336 ? -19.154 14.135 12.502 1.00 79.94 336 ASN A C 1
ATOM 2711 O O . ASN A 1 336 ? -19.309 14.406 13.687 1.00 79.94 336 ASN A O 1
ATOM 2715 N N . ASN A 1 337 ? -18.076 13.472 12.077 1.00 81.44 337 ASN A N 1
ATOM 2716 C CA . ASN A 1 337 ? -16.966 13.168 12.981 1.00 81.44 337 ASN A CA 1
ATOM 2717 C C . ASN A 1 337 ? -16.326 14.443 13.540 1.00 81.44 337 ASN A C 1
ATOM 2719 O O . ASN A 1 337 ? -16.200 15.453 12.844 1.00 81.44 337 ASN A O 1
ATOM 2723 N N . SER A 1 338 ? -15.873 14.373 14.791 1.00 80.88 338 SER A N 1
ATOM 2724 C CA . SER A 1 338 ? -15.120 15.461 15.411 1.00 80.88 338 SER A CA 1
ATOM 2725 C C . SER A 1 338 ? -13.624 15.308 15.119 1.00 80.88 338 SER A C 1
ATOM 2727 O O . SER A 1 338 ? -13.158 14.279 14.629 1.00 80.88 338 SER A O 1
ATOM 2729 N N . LYS A 1 339 ? -12.825 16.328 15.457 1.00 81.06 339 LYS A N 1
ATOM 2730 C CA . LYS A 1 339 ? -11.358 16.252 15.308 1.00 81.06 339 LYS A CA 1
ATOM 2731 C C . LYS A 1 339 ? -10.724 15.139 16.151 1.00 81.06 339 LYS A C 1
ATOM 2733 O O . LYS A 1 339 ? -9.689 14.607 15.768 1.00 81.06 339 LYS A O 1
ATOM 2738 N N . MET A 1 340 ? -11.325 14.819 17.297 1.00 87.69 340 MET A N 1
ATOM 2739 C CA . MET A 1 340 ? -10.804 13.826 18.242 1.00 87.69 340 MET A CA 1
ATOM 2740 C C . MET A 1 340 ? -11.451 12.458 18.058 1.00 87.69 340 MET A C 1
ATOM 2742 O O . MET A 1 340 ? -10.826 11.461 18.388 1.00 87.69 340 MET A O 1
ATOM 2746 N N . ILE A 1 341 ? -12.683 12.394 17.548 1.00 92.38 341 ILE A N 1
ATOM 2747 C CA . ILE A 1 341 ? -13.446 11.148 17.483 1.00 92.38 341 ILE A CA 1
ATOM 2748 C C . ILE A 1 341 ? -13.818 10.849 16.044 1.00 92.38 341 ILE A C 1
ATOM 2750 O O . ILE A 1 341 ? -14.491 11.635 15.379 1.00 92.38 341 ILE A O 1
ATOM 2754 N N . THR A 1 342 ? -13.397 9.679 15.578 1.00 94.88 342 THR A N 1
ATOM 2755 C CA . THR A 1 342 ? -13.790 9.148 14.275 1.00 94.88 342 THR A CA 1
ATOM 2756 C C . THR A 1 342 ? -14.653 7.916 14.464 1.00 94.88 342 THR A C 1
ATOM 2758 O O . THR A 1 342 ? -14.221 6.937 15.066 1.00 94.88 342 THR A O 1
ATOM 2761 N N . VAL A 1 343 ? -15.867 7.970 13.926 1.00 96.06 343 VAL A N 1
ATOM 2762 C CA . VAL A 1 343 ? -16.761 6.823 13.796 1.00 96.06 343 VAL A CA 1
ATOM 2763 C C . VAL A 1 343 ? -16.807 6.407 12.334 1.00 96.06 343 VAL A C 1
ATOM 2765 O O . VAL A 1 343 ? -16.913 7.259 11.437 1.00 96.06 343 VAL A O 1
ATOM 2768 N N . ARG A 1 344 ? -16.731 5.100 12.093 1.00 96.69 344 ARG A N 1
ATOM 2769 C CA . ARG A 1 344 ? -16.947 4.499 10.773 1.00 96.69 344 ARG A CA 1
ATOM 2770 C C . ARG A 1 344 ? -17.915 3.334 10.903 1.00 96.69 344 ARG A C 1
ATOM 2772 O O . ARG A 1 344 ? -17.937 2.679 11.946 1.00 96.69 344 ARG A O 1
ATOM 2779 N N . LYS A 1 345 ? -18.737 3.112 9.881 1.00 96.62 345 LYS A N 1
ATOM 2780 C CA . LYS A 1 345 ? -19.816 2.119 9.896 1.00 96.62 345 LYS A CA 1
ATOM 2781 C C . LYS A 1 345 ? -19.886 1.322 8.597 1.00 96.62 345 LYS A C 1
ATOM 2783 O O . LYS A 1 345 ? -19.470 1.811 7.552 1.00 96.62 345 LYS A O 1
ATOM 2788 N N . ALA A 1 346 ? -20.441 0.123 8.675 1.00 96.62 346 ALA A N 1
ATOM 2789 C CA . ALA A 1 346 ? -20.711 -0.748 7.542 1.00 96.62 346 ALA A CA 1
ATOM 2790 C C . ALA A 1 346 ? -21.943 -1.605 7.841 1.00 96.62 346 ALA A C 1
ATOM 2792 O O . ALA A 1 346 ? -22.128 -2.040 8.976 1.00 96.62 346 ALA A O 1
ATOM 2793 N N . GLU A 1 347 ? -22.771 -1.869 6.838 1.00 96.69 347 GLU A N 1
ATOM 2794 C CA . GLU A 1 347 ? -23.882 -2.816 6.957 1.00 96.69 347 GLU A CA 1
ATOM 2795 C C . GLU A 1 347 ? -23.522 -4.135 6.277 1.00 96.69 347 GLU A C 1
ATOM 2797 O O . GLU A 1 347 ? -22.952 -4.142 5.186 1.00 96.69 347 GLU A O 1
ATOM 2802 N N . ASP A 1 348 ? -23.872 -5.244 6.923 1.00 95.94 348 ASP A N 1
ATOM 2803 C CA . ASP A 1 348 ? -23.796 -6.582 6.346 1.00 95.94 348 ASP A CA 1
ATOM 2804 C C . ASP A 1 348 ? -25.009 -7.403 6.806 1.00 95.94 348 ASP A C 1
ATOM 2806 O O . ASP A 1 348 ? -25.222 -7.667 7.996 1.00 95.94 348 ASP A O 1
ATOM 2810 N N . GLY A 1 349 ? -25.872 -7.740 5.846 1.00 94.00 349 GLY A N 1
ATOM 2811 C CA . GLY A 1 349 ? -27.165 -8.371 6.097 1.00 94.00 349 GLY A CA 1
ATOM 2812 C C . GLY A 1 349 ? -28.045 -7.557 7.052 1.00 94.00 349 GLY A C 1
ATOM 2813 O O . GLY A 1 349 ? -28.382 -6.407 6.789 1.00 94.00 349 GLY A O 1
ATOM 2814 N N . ASN A 1 350 ? -28.430 -8.173 8.172 1.00 94.06 350 ASN A N 1
ATOM 2815 C CA . ASN A 1 350 ? -29.300 -7.559 9.184 1.00 94.06 350 ASN A CA 1
ATOM 2816 C C . ASN A 1 350 ? -28.524 -6.844 10.302 1.00 94.06 350 ASN A C 1
ATOM 2818 O O . ASN A 1 350 ? -29.1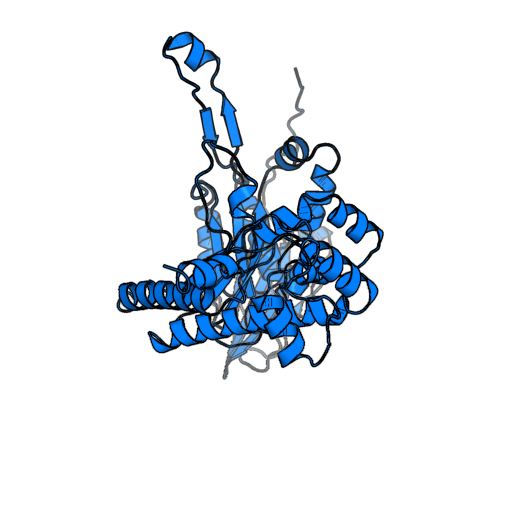17 -6.477 11.323 1.00 94.06 350 ASN A O 1
ATOM 2822 N N . GLN A 1 351 ? -27.210 -6.676 10.145 1.00 96.38 351 GLN A N 1
ATOM 2823 C CA . GLN A 1 351 ? -26.344 -6.055 11.140 1.00 96.38 351 GLN A CA 1
ATOM 2824 C C . GLN A 1 351 ? -25.705 -4.777 10.603 1.00 96.38 351 GLN A C 1
ATOM 2826 O O . GLN A 1 351 ? -25.219 -4.719 9.476 1.00 96.38 351 GLN A O 1
ATOM 2831 N N . LEU A 1 352 ? -25.685 -3.761 11.459 1.00 97.12 352 LEU A N 1
ATOM 2832 C CA . LEU A 1 352 ? -24.869 -2.570 11.304 1.00 97.12 352 LEU A CA 1
ATOM 2833 C C . LEU A 1 352 ? -23.653 -2.717 12.215 1.00 97.12 352 LEU A C 1
ATOM 2835 O O . LEU A 1 352 ? -23.790 -2.768 13.436 1.00 97.12 352 LEU A O 1
ATOM 2839 N N . PHE A 1 353 ? -22.467 -2.758 11.631 1.00 98.06 353 PHE A N 1
ATOM 2840 C CA . PHE A 1 353 ? -21.199 -2.732 12.343 1.00 98.06 353 PHE A CA 1
ATOM 2841 C C . PHE A 1 353 ? -20.669 -1.308 12.387 1.00 98.06 353 PHE A C 1
ATOM 2843 O O . PHE A 1 353 ? -20.782 -0.556 11.419 1.00 98.06 353 PHE A O 1
ATOM 2850 N N . PHE A 1 354 ? -20.039 -0.933 13.492 1.00 97.62 354 PHE A N 1
ATOM 2851 C CA . PHE A 1 354 ? -19.328 0.333 13.572 1.00 97.62 354 PHE A CA 1
ATOM 2852 C C . PHE A 1 354 ? -18.162 0.251 14.541 1.00 97.62 354 PHE A C 1
ATOM 2854 O O . PHE A 1 354 ? -18.127 -0.584 15.445 1.00 97.62 354 PHE A O 1
ATOM 2861 N N . TYR A 1 355 ? -17.200 1.143 14.365 1.00 97.94 355 TYR A N 1
ATOM 2862 C CA . TYR A 1 355 ? -16.126 1.333 15.323 1.00 97.94 355 TYR A CA 1
ATOM 2863 C C . TYR A 1 355 ? -15.928 2.808 15.630 1.00 97.94 355 TYR A C 1
ATOM 2865 O O . TYR A 1 355 ? -16.239 3.685 14.821 1.00 97.94 355 TYR A O 1
ATOM 2873 N N . VAL A 1 356 ? -15.404 3.063 16.824 1.00 97.06 356 VAL A N 1
ATOM 2874 C CA . VAL A 1 356 ? -15.155 4.396 17.364 1.00 97.06 356 VAL A CA 1
ATOM 2875 C C . VAL A 1 356 ? -13.686 4.502 17.738 1.00 97.06 356 VAL A C 1
ATOM 2877 O O . VAL A 1 356 ? -13.136 3.621 18.403 1.00 97.06 356 VAL A O 1
ATOM 2880 N N . ILE A 1 357 ? -13.058 5.584 17.291 1.00 97.00 357 ILE A N 1
ATOM 2881 C CA . ILE A 1 357 ? -11.637 5.865 17.478 1.00 97.00 357 ILE A CA 1
ATOM 2882 C C . ILE A 1 357 ? -11.480 7.175 18.228 1.00 97.00 357 ILE A C 1
ATOM 2884 O O . ILE A 1 357 ? -12.031 8.189 17.796 1.00 97.00 357 ILE A O 1
ATOM 2888 N N . ASN A 1 358 ? -10.663 7.171 19.276 1.00 95.44 358 ASN A N 1
ATOM 2889 C CA . ASN A 1 358 ? -10.045 8.383 19.801 1.00 95.44 358 ASN A CA 1
ATOM 2890 C C . ASN A 1 358 ? -8.741 8.651 19.038 1.00 95.44 358 ASN A C 1
ATOM 2892 O O . ASN A 1 358 ? -7.891 7.775 18.945 1.00 95.44 358 ASN A O 1
ATOM 2896 N N . ARG A 1 359 ? -8.598 9.847 18.470 1.00 92.75 359 ARG A N 1
ATOM 2897 C CA . ARG A 1 359 ? -7.428 10.310 17.703 1.00 92.75 359 ARG A CA 1
ATOM 2898 C C . ARG A 1 359 ? -6.455 11.143 18.538 1.00 92.75 359 ARG A C 1
ATOM 2900 O O . ARG A 1 359 ? -5.483 11.646 17.988 1.00 92.75 359 ARG A O 1
ATOM 2907 N N . SER A 1 360 ? -6.759 11.371 19.814 1.00 91.69 360 SER A N 1
ATOM 2908 C CA . SER A 1 360 ? -5.958 12.211 20.704 1.00 91.69 360 SER A CA 1
ATOM 2909 C C . SER A 1 360 ? -5.218 11.417 21.775 1.00 91.69 360 SER A C 1
ATOM 2911 O O . SER A 1 360 ? -5.591 10.292 22.120 1.00 91.69 360 SER A O 1
ATOM 2913 N N . ASP A 1 361 ? -4.203 12.079 22.316 1.00 90.69 361 ASP A N 1
ATOM 2914 C CA . ASP A 1 361 ? -3.391 11.710 23.476 1.00 90.69 361 ASP A CA 1
ATOM 2915 C C . ASP A 1 361 ? -4.130 11.880 24.816 1.00 90.69 361 ASP A C 1
ATOM 2917 O O . ASP A 1 361 ? -3.629 11.488 25.869 1.00 90.69 361 ASP A O 1
ATOM 2921 N N . VAL A 1 362 ? -5.348 12.430 24.802 1.00 89.56 362 VAL A N 1
ATOM 2922 C CA . VAL A 1 362 ? -6.204 12.574 25.986 1.00 89.56 362 VAL A CA 1
ATOM 2923 C C . VAL A 1 362 ? -7.394 11.625 25.937 1.00 89.56 362 VAL A C 1
ATOM 2925 O O . VAL A 1 362 ? -7.893 11.276 24.870 1.00 89.56 362 VAL A O 1
ATOM 2928 N N . ALA A 1 363 ? -7.872 11.201 27.108 1.00 90.69 363 ALA A N 1
ATOM 2929 C CA . ALA A 1 363 ? -9.103 10.426 27.198 1.00 90.69 363 ALA A CA 1
ATOM 2930 C C . ALA A 1 363 ? -10.302 11.276 26.755 1.00 90.69 363 ALA A C 1
ATOM 2932 O O . ALA A 1 363 ? -10.410 12.455 27.099 1.00 90.69 363 ALA A O 1
ATOM 2933 N N . VAL A 1 364 ? -11.216 10.666 26.008 1.00 89.25 364 VAL A N 1
ATOM 2934 C CA . VAL A 1 364 ? -12.460 11.291 25.556 1.00 89.25 364 VAL A CA 1
ATOM 2935 C C . VAL A 1 364 ? -13.627 10.344 25.793 1.00 89.25 364 VAL A C 1
ATOM 2937 O O . VAL A 1 364 ? -13.467 9.135 25.911 1.00 89.25 364 VAL A O 1
ATOM 2940 N N . ILE A 1 365 ? -14.825 10.900 25.852 1.00 89.75 365 ILE A N 1
ATOM 2941 C CA . ILE A 1 365 ? -16.063 10.132 25.745 1.00 89.75 365 ILE A CA 1
ATOM 2942 C C . ILE A 1 365 ? -16.561 10.273 24.308 1.00 89.75 365 ILE A C 1
ATOM 2944 O O . ILE A 1 365 ? -16.222 11.248 23.656 1.00 89.75 365 ILE A O 1
ATOM 2948 N N . ALA A 1 366 ? -17.328 9.325 23.791 1.00 90.38 366 ALA A N 1
ATOM 2949 C CA . ALA A 1 366 ? -18.113 9.482 22.578 1.00 90.38 366 ALA A CA 1
ATOM 2950 C C . ALA A 1 366 ? -19.585 9.273 22.934 1.00 90.38 366 ALA A C 1
ATOM 2952 O O . ALA A 1 366 ? -19.984 8.160 23.280 1.00 90.38 366 ALA A O 1
ATOM 2953 N N . ASP A 1 367 ? -20.374 10.343 22.857 1.00 90.56 367 ASP A N 1
ATOM 2954 C CA . ASP A 1 367 ? -21.825 10.281 23.015 1.00 90.56 367 ASP A CA 1
ATOM 2955 C C . ASP A 1 367 ? -22.447 10.021 21.641 1.00 90.56 367 ASP A C 1
ATOM 2957 O O . ASP A 1 367 ? -22.463 10.902 20.770 1.00 90.56 367 ASP A O 1
ATOM 2961 N N . LEU A 1 368 ? -22.916 8.792 21.429 1.00 91.44 368 LEU A N 1
ATOM 2962 C CA . LEU A 1 368 ? -23.540 8.372 20.180 1.00 91.44 368 LEU A CA 1
ATOM 2963 C C . LEU A 1 368 ? -25.045 8.220 20.364 1.00 91.44 368 LEU A C 1
ATOM 2965 O O . LEU A 1 368 ? -25.510 7.644 21.346 1.00 91.44 368 LEU A O 1
ATOM 2969 N N . HIS A 1 369 ? -25.793 8.695 19.378 1.00 92.19 369 HIS A N 1
ATOM 2970 C CA . HIS A 1 369 ? -27.206 8.404 19.227 1.00 92.19 369 HIS A CA 1
ATOM 2971 C C . HIS A 1 369 ? -27.388 7.428 18.065 1.00 92.19 369 HIS A C 1
ATOM 2973 O O . HIS A 1 369 ? -27.021 7.715 16.924 1.00 92.19 369 HIS A O 1
ATOM 2979 N N . ILE A 1 370 ? -27.940 6.266 18.380 1.00 92.56 370 ILE A N 1
ATOM 2980 C CA . ILE A 1 370 ? -28.361 5.229 17.449 1.00 92.56 370 ILE A CA 1
ATOM 2981 C C . ILE A 1 370 ? -29.871 5.384 17.295 1.00 92.56 370 ILE A C 1
ATOM 2983 O O . ILE A 1 370 ? -30.590 5.437 18.295 1.00 92.56 370 ILE A O 1
ATOM 2987 N N . SER A 1 371 ? -30.363 5.500 16.062 1.00 90.44 371 SER A N 1
ATOM 2988 C CA . SER A 1 371 ? -31.810 5.484 15.848 1.00 90.44 371 SER A CA 1
ATOM 2989 C C . SER A 1 371 ? -32.397 4.139 16.253 1.00 90.44 371 SER A C 1
ATOM 2991 O O . SER A 1 371 ? -31.684 3.147 16.404 1.00 90.44 371 SER A O 1
ATOM 2993 N N . GLY A 1 372 ? -33.718 4.124 16.429 1.00 79.56 372 GLY A N 1
ATOM 2994 C CA . GLY A 1 372 ? -34.409 2.939 16.908 1.00 79.56 372 GLY A CA 1
ATOM 2995 C C . GLY A 1 372 ? -34.022 2.606 18.351 1.00 79.56 372 GLY A C 1
ATOM 2996 O O . GLY A 1 372 ? -33.013 3.046 18.889 1.00 79.56 372 GLY A O 1
ATOM 2997 N N . ASP A 1 373 ? -34.837 1.811 19.030 1.00 83.81 373 ASP A N 1
ATOM 2998 C CA . ASP A 1 373 ? -34.476 1.286 20.355 1.00 83.81 373 ASP A CA 1
ATOM 2999 C C . ASP A 1 373 ? -33.588 0.033 20.218 1.00 83.81 373 ASP A C 1
ATOM 3001 O O . ASP A 1 373 ? -33.760 -0.965 20.919 1.00 83.81 373 ASP A O 1
ATOM 3005 N N . ALA A 1 374 ? -32.699 0.032 19.218 1.00 87.31 374 ALA A N 1
ATOM 3006 C CA . ALA A 1 374 ? -31.864 -1.111 18.908 1.00 87.31 374 ALA A CA 1
ATOM 3007 C C . ALA A 1 374 ? -30.732 -1.240 19.927 1.00 87.31 374 ALA A C 1
ATOM 3009 O O . ALA A 1 374 ? -30.118 -0.269 20.371 1.00 87.31 374 ALA A O 1
ATOM 3010 N N . GLU A 1 375 ? -30.465 -2.486 20.284 1.00 93.12 375 GLU A N 1
ATOM 3011 C CA . GLU A 1 375 ? -29.398 -2.866 21.186 1.00 93.12 375 GLU A CA 1
ATOM 3012 C C . GLU A 1 375 ? -28.025 -2.735 20.526 1.00 93.12 375 GLU A C 1
ATOM 3014 O O . GLU A 1 375 ? -27.840 -3.094 19.359 1.00 93.12 375 GLU A O 1
ATOM 3019 N N . VAL A 1 376 ? -27.059 -2.224 21.287 1.00 96.31 376 VAL A N 1
ATOM 3020 C CA . VAL A 1 376 ? -25.659 -2.109 20.869 1.00 96.31 376 VAL A CA 1
ATOM 3021 C C . VAL A 1 376 ? -24.826 -3.113 21.651 1.00 96.31 376 VAL A C 1
ATOM 3023 O O . VAL A 1 376 ? -24.790 -3.073 22.880 1.00 96.31 376 VAL A O 1
ATOM 3026 N N . GLU A 1 377 ? -24.146 -4.001 20.933 1.00 96.94 377 GLU A N 1
ATOM 3027 C CA . GLU A 1 377 ? -23.268 -5.028 21.498 1.00 96.94 377 GLU A CA 1
ATOM 3028 C C . GLU A 1 377 ? -21.807 -4.716 21.147 1.00 96.94 377 GLU A C 1
ATOM 3030 O O . GLU A 1 377 ? -21.479 -4.453 19.985 1.00 96.94 377 GLU A O 1
ATOM 3035 N N . SER A 1 378 ? -20.915 -4.795 22.132 1.00 97.25 378 SER A N 1
ATOM 3036 C CA . SER A 1 378 ? -19.464 -4.785 21.919 1.00 97.25 378 SER A CA 1
ATOM 3037 C C . SER A 1 378 ? -19.013 -6.064 21.214 1.00 97.25 378 SER A C 1
ATOM 3039 O O . SER A 1 378 ? -19.282 -7.174 21.675 1.00 97.25 378 SER A O 1
ATOM 3041 N N . LEU A 1 379 ? -18.272 -5.934 20.111 1.00 97.62 379 LEU A N 1
ATOM 3042 C CA . LEU A 1 379 ? -17.765 -7.098 19.375 1.00 97.62 379 LEU A CA 1
ATOM 3043 C C . LEU A 1 379 ? -16.660 -7.833 20.140 1.00 97.62 379 LEU A C 1
ATOM 3045 O O . LEU A 1 379 ? -16.545 -9.052 20.008 1.00 97.62 379 LEU A O 1
ATOM 3049 N N . THR A 1 380 ? -15.887 -7.110 20.952 1.00 95.44 380 THR A N 1
ATOM 3050 C CA . THR A 1 380 ? -14.758 -7.665 21.707 1.00 95.44 380 THR A CA 1
ATOM 3051 C C . THR A 1 380 ? -15.218 -8.415 22.954 1.00 95.44 380 THR A C 1
ATOM 3053 O O . THR A 1 380 ? -14.806 -9.549 23.184 1.00 95.44 380 THR A O 1
ATOM 3056 N N . SER A 1 381 ? -16.061 -7.787 23.779 1.00 94.25 381 SER A N 1
ATOM 3057 C CA . SER A 1 381 ? -16.500 -8.339 25.072 1.00 94.25 381 SER A CA 1
ATOM 3058 C C . SER A 1 381 ? -17.830 -9.083 25.002 1.00 94.25 381 SER A C 1
ATOM 3060 O O . SER A 1 381 ? -18.156 -9.791 25.952 1.00 94.25 381 SER A O 1
ATOM 3062 N N . ARG A 1 382 ? -18.599 -8.936 23.912 1.00 94.81 382 ARG A N 1
ATOM 3063 C CA . ARG A 1 382 ? -19.976 -9.455 23.777 1.00 94.81 382 ARG A CA 1
ATOM 3064 C C . ARG A 1 382 ? -20.950 -8.896 24.822 1.00 94.81 382 ARG A C 1
ATOM 3066 O O . ARG A 1 382 ? -21.998 -9.485 25.070 1.00 94.81 382 ARG A O 1
ATOM 3073 N N . SER A 1 383 ? -20.601 -7.771 25.448 1.00 93.94 383 SER A N 1
ATOM 3074 C CA . SER A 1 383 ? -21.447 -7.053 26.403 1.00 93.94 383 SER A CA 1
ATOM 3075 C C . SER A 1 383 ? -22.432 -6.128 25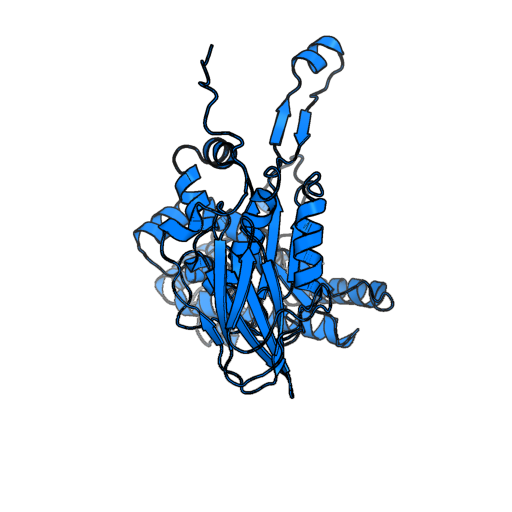.696 1.00 93.94 383 SER A C 1
ATOM 3077 O O . SER A 1 383 ? -22.144 -5.598 24.623 1.00 93.94 383 SER A O 1
ATOM 3079 N N . MET A 1 384 ? -23.583 -5.915 26.336 1.00 94.56 384 MET A N 1
ATOM 3080 C CA . MET A 1 384 ? -24.571 -4.922 25.922 1.00 94.56 384 MET A CA 1
ATOM 3081 C C . MET A 1 384 ? -24.187 -3.547 26.466 1.00 94.56 384 MET A C 1
ATOM 3083 O O . MET A 1 384 ? -24.083 -3.376 27.678 1.00 94.56 384 MET A O 1
ATOM 3087 N N . GLU A 1 385 ? -24.012 -2.574 25.577 1.00 92.69 385 GLU A N 1
ATOM 3088 C CA . GLU A 1 385 ? -23.552 -1.216 25.912 1.00 92.69 385 GLU A CA 1
ATOM 3089 C C . GLU A 1 385 ? -24.709 -0.220 26.085 1.00 92.69 385 GLU A C 1
ATOM 3091 O O . GLU A 1 385 ? -24.528 0.874 26.614 1.00 92.69 385 GLU A O 1
ATOM 3096 N N . GLY A 1 386 ? -25.916 -0.593 25.645 1.00 90.88 386 GLY A N 1
ATOM 3097 C CA . GLY A 1 386 ? -27.130 0.206 25.805 1.00 90.88 386 GLY A CA 1
ATOM 3098 C C . GLY A 1 386 ? -28.044 0.186 24.580 1.00 90.88 386 GLY A C 1
ATOM 3099 O O . GLY A 1 386 ? -27.930 -0.682 23.710 1.00 90.88 386 GLY A O 1
ATOM 3100 N N . ARG A 1 387 ? -28.970 1.152 24.544 1.00 91.88 387 ARG A N 1
ATOM 3101 C CA . ARG A 1 387 ? -29.945 1.387 23.467 1.00 91.88 387 ARG A CA 1
ATOM 3102 C C . ARG A 1 387 ? -30.123 2.883 23.240 1.00 91.88 387 ARG A C 1
ATOM 3104 O O . ARG A 1 387 ? -30.094 3.656 24.199 1.00 91.88 387 ARG A O 1
ATOM 3111 N N . GLY A 1 388 ? -30.340 3.292 21.992 1.00 88.81 388 GLY A N 1
ATOM 3112 C CA . GLY A 1 388 ? -30.570 4.692 21.639 1.00 88.81 388 GLY A CA 1
ATOM 3113 C C . GLY A 1 388 ? -29.343 5.569 21.899 1.00 88.81 388 GLY A C 1
ATOM 3114 O O . GLY A 1 388 ? -28.488 5.715 21.035 1.00 88.81 388 GLY A O 1
ATOM 3115 N N . ASN A 1 389 ? -29.235 6.149 23.096 1.00 90.00 389 ASN A N 1
ATOM 3116 C CA . ASN A 1 389 ? -28.085 6.965 23.488 1.00 90.00 389 ASN A CA 1
ATOM 3117 C C . ASN A 1 389 ? -27.062 6.115 24.238 1.00 90.00 389 ASN A C 1
ATOM 3119 O O . ASN A 1 389 ? -27.344 5.626 25.332 1.00 90.00 389 ASN A O 1
ATOM 3123 N N . ILE A 1 390 ? -25.866 5.987 23.675 1.00 92.00 390 ILE A N 1
ATOM 3124 C CA . ILE A 1 390 ? -24.754 5.266 24.293 1.00 92.00 390 ILE A CA 1
ATOM 3125 C C . ILE A 1 390 ? -23.593 6.218 24.563 1.00 92.00 390 ILE A C 1
ATOM 3127 O O . ILE A 1 390 ? -23.289 7.106 23.764 1.00 92.00 390 ILE A O 1
ATOM 3131 N N . ARG A 1 391 ? -22.935 6.009 25.702 1.00 92.12 391 ARG A N 1
ATOM 3132 C CA . ARG A 1 391 ? -21.770 6.777 26.137 1.00 92.12 391 ARG A CA 1
ATOM 3133 C C . ARG A 1 391 ? -20.567 5.854 26.175 1.00 92.12 391 ARG A C 1
ATOM 3135 O O . ARG A 1 391 ? -20.511 4.957 27.008 1.00 92.12 391 ARG A O 1
ATOM 3142 N N . ILE A 1 392 ? -19.615 6.073 25.276 1.00 92.19 392 ILE A N 1
ATOM 3143 C CA . ILE A 1 392 ? -18.435 5.215 25.141 1.00 92.19 392 ILE A CA 1
ATOM 3144 C C . ILE A 1 392 ? -17.216 5.952 25.680 1.00 92.19 392 ILE A C 1
ATOM 3146 O O . ILE A 1 392 ? -16.820 6.979 25.136 1.00 92.19 392 ILE A O 1
ATOM 3150 N N . GLU A 1 393 ? -16.583 5.417 26.717 1.00 91.94 393 GLU A N 1
ATOM 3151 C CA . GLU A 1 393 ? -15.306 5.935 27.207 1.00 91.94 393 GLU A CA 1
ATOM 3152 C C . GLU A 1 393 ? -14.147 5.428 26.343 1.00 91.94 393 GLU A C 1
ATOM 3154 O O . GLU A 1 393 ? -13.995 4.229 26.089 1.00 91.94 393 GLU A O 1
ATOM 3159 N N . LEU A 1 394 ? -13.308 6.354 25.888 1.00 93.62 394 LEU A N 1
ATOM 3160 C CA . LEU A 1 394 ? -12.173 6.087 25.019 1.00 93.62 394 LEU A CA 1
ATOM 3161 C C . LEU A 1 394 ? -10.906 6.676 25.647 1.00 93.62 394 LEU A C 1
ATOM 3163 O O . LEU A 1 394 ? -10.668 7.883 25.556 1.00 93.62 394 LEU A O 1
ATOM 3167 N N . PRO A 1 395 ? -10.043 5.836 26.241 1.00 95.00 395 PRO A N 1
ATOM 3168 C CA . PRO A 1 395 ? -8.686 6.241 26.593 1.00 95.00 395 PRO A CA 1
ATOM 3169 C C . PRO A 1 395 ? -7.919 6.812 25.382 1.00 95.00 395 PRO A C 1
ATOM 3171 O O . PRO A 1 395 ? -8.371 6.645 24.241 1.00 95.00 395 PRO A O 1
ATOM 3174 N N . PRO A 1 396 ? -6.749 7.446 25.591 1.00 95.00 396 PRO A N 1
ATOM 3175 C CA . PRO A 1 396 ? -5.895 7.925 24.504 1.00 95.00 396 PRO A CA 1
ATOM 3176 C C . PRO A 1 396 ? -5.724 6.879 23.399 1.00 95.00 396 PRO A C 1
ATOM 3178 O O . PRO A 1 396 ? -5.490 5.701 23.693 1.00 95.00 396 PRO A O 1
ATOM 3181 N N . PHE A 1 397 ? -5.913 7.291 22.147 1.00 96.75 397 PHE A N 1
ATOM 3182 C CA . PHE A 1 397 ? -5.772 6.438 20.956 1.00 96.75 397 PHE A CA 1
ATOM 3183 C C . PHE A 1 397 ? -6.616 5.146 20.937 1.00 96.75 397 PHE A C 1
ATOM 3185 O O . PHE A 1 397 ? -6.333 4.213 20.183 1.00 96.75 397 PHE A O 1
ATOM 3192 N N . ALA A 1 398 ? -7.647 5.042 21.783 1.00 96.88 398 ALA A N 1
ATOM 3193 C CA . ALA A 1 398 ? -8.452 3.832 21.888 1.00 96.88 398 ALA A CA 1
ATOM 3194 C C . ALA A 1 398 ? -9.267 3.555 20.619 1.00 96.88 398 ALA A C 1
ATOM 3196 O O . ALA A 1 398 ? -9.822 4.457 19.991 1.00 96.88 398 ALA A O 1
ATOM 3197 N N . PHE A 1 399 ? -9.392 2.264 20.321 1.00 97.88 399 PHE A N 1
ATOM 3198 C CA . PHE A 1 399 ? -10.211 1.709 19.256 1.00 97.88 399 PHE A CA 1
ATOM 3199 C C . PHE A 1 399 ? -11.221 0.727 19.864 1.00 97.88 399 PHE A C 1
ATOM 3201 O O . PHE A 1 399 ? -10.852 -0.154 20.651 1.00 97.88 399 PHE A O 1
ATOM 3208 N N . ARG A 1 400 ? -12.507 0.897 19.546 1.00 97.69 400 ARG A N 1
ATOM 3209 C CA . ARG A 1 400 ? -13.603 0.047 20.036 1.00 97.69 400 ARG A CA 1
ATOM 3210 C C . ARG A 1 400 ? -14.541 -0.314 18.892 1.00 97.69 400 ARG A C 1
ATOM 3212 O O . ARG A 1 400 ? -14.847 0.552 18.078 1.00 97.69 400 ARG A O 1
ATOM 3219 N N . SER A 1 401 ? -15.006 -1.560 18.846 1.00 98.06 401 SER A N 1
ATOM 3220 C CA . SER A 1 401 ? -15.841 -2.084 17.763 1.00 98.06 401 SER A CA 1
ATOM 3221 C C . SER A 1 401 ? -17.148 -2.686 18.289 1.00 98.06 401 SER A C 1
ATOM 3223 O O . SER A 1 401 ? -17.179 -3.348 19.328 1.00 98.06 401 SER A O 1
ATOM 3225 N N . TYR A 1 402 ? -18.238 -2.428 17.569 1.00 98.06 402 TYR A N 1
ATOM 3226 C CA . TYR A 1 402 ? -19.611 -2.692 17.992 1.00 98.06 402 TYR A CA 1
ATOM 3227 C C . TYR A 1 402 ? -20.469 -3.185 16.826 1.00 98.06 402 TYR A C 1
ATOM 3229 O O . TYR A 1 402 ? -20.133 -2.995 15.651 1.00 98.06 402 TYR A O 1
ATOM 3237 N N . LYS A 1 403 ? -21.615 -3.778 17.157 1.00 97.50 403 LYS A N 1
ATOM 3238 C CA . LYS A 1 403 ? -22.698 -4.049 16.208 1.00 97.50 403 LYS A CA 1
ATOM 3239 C C . LYS A 1 403 ? -24.057 -3.669 16.790 1.00 97.50 403 LYS A C 1
ATOM 3241 O O . LYS A 1 403 ? -24.257 -3.680 18.004 1.00 97.50 403 LYS A O 1
ATOM 3246 N N . THR A 1 404 ? -24.994 -3.378 15.902 1.00 96.62 404 THR A N 1
ATOM 3247 C CA . THR A 1 404 ? -26.414 -3.168 16.188 1.00 96.62 404 THR A CA 1
ATOM 3248 C C . THR A 1 404 ? -27.258 -3.630 14.991 1.00 96.62 404 THR A C 1
ATOM 3250 O O . THR A 1 404 ? -26.747 -4.290 14.081 1.00 96.62 404 THR A O 1
ATOM 3253 N N . ARG A 1 405 ? -28.561 -3.345 14.991 1.00 95.56 405 ARG A N 1
ATOM 3254 C CA . ARG A 1 405 ? -29.478 -3.707 13.903 1.00 95.56 405 ARG A CA 1
ATOM 3255 C C . ARG A 1 405 ? -29.178 -2.889 12.638 1.00 95.56 405 ARG A C 1
ATOM 3257 O O . ARG A 1 405 ? -28.874 -1.705 12.726 1.00 95.56 405 ARG A O 1
ATOM 3264 N N . ALA A 1 406 ? -29.271 -3.514 11.464 1.00 94.19 406 ALA A N 1
ATOM 3265 C CA . ALA A 1 406 ? -29.175 -2.804 10.184 1.00 94.19 406 ALA A CA 1
ATOM 3266 C C . ALA A 1 406 ? -30.286 -1.752 10.015 1.00 94.19 406 ALA A C 1
ATOM 3268 O O . ALA A 1 406 ? -31.376 -1.889 10.579 1.00 94.19 406 ALA A O 1
ATOM 3269 N N . GLY A 1 407 ? -30.016 -0.718 9.217 1.00 91.38 407 GLY A N 1
ATOM 3270 C CA . GLY A 1 407 ? -30.936 0.388 8.955 1.00 91.38 407 GLY A CA 1
ATOM 3271 C C . GLY A 1 407 ? -30.915 1.490 10.014 1.00 91.38 407 GLY A C 1
ATOM 3272 O O . GLY A 1 407 ? -31.527 2.537 9.800 1.00 91.38 407 GLY A O 1
ATOM 3273 N N . GLU A 1 408 ? -30.205 1.297 11.130 1.00 90.75 408 GLU A N 1
ATOM 3274 C CA . GLU A 1 408 ? -30.067 2.342 12.137 1.00 90.75 408 GLU A CA 1
ATOM 3275 C C . GLU A 1 408 ? -29.078 3.433 11.696 1.00 90.75 408 GLU A C 1
ATOM 3277 O O . GLU A 1 408 ? -28.021 3.200 11.105 1.00 90.75 408 GLU A O 1
ATOM 3282 N N . THR A 1 409 ? -29.417 4.678 12.004 1.00 91.56 409 THR A N 1
ATOM 3283 C CA . THR A 1 409 ? -28.551 5.835 11.801 1.00 91.56 409 THR A CA 1
ATOM 3284 C C . THR A 1 409 ? -27.738 6.102 13.058 1.00 91.56 409 THR A C 1
ATOM 3286 O O . THR A 1 409 ? -28.277 6.071 14.159 1.00 91.56 409 THR A O 1
ATOM 3289 N N . ILE A 1 410 ? -26.450 6.400 12.881 1.00 92.25 410 ILE A N 1
ATOM 3290 C CA . ILE A 1 410 ? -25.538 6.770 13.964 1.00 92.25 410 ILE A CA 1
ATOM 3291 C C . ILE A 1 410 ? -25.225 8.255 13.830 1.00 92.25 410 ILE A C 1
ATOM 3293 O O . ILE A 1 410 ? -24.759 8.700 12.776 1.00 92.25 410 ILE A O 1
ATOM 3297 N N . THR A 1 411 ? -25.441 9.014 14.896 1.00 90.25 411 THR A N 1
ATOM 3298 C CA . THR A 1 411 ? -24.968 10.393 15.022 1.00 90.25 411 THR A CA 1
ATOM 3299 C C . THR A 1 411 ? -24.099 10.534 16.263 1.00 90.25 411 THR A C 1
ATOM 3301 O O . THR A 1 411 ? -24.273 9.826 17.251 1.00 90.25 411 THR A O 1
ATOM 3304 N N . ILE A 1 412 ? -23.118 11.430 16.194 1.00 87.50 412 ILE A N 1
ATOM 3305 C CA . ILE A 1 412 ? -22.230 11.757 17.308 1.00 87.50 412 ILE A CA 1
ATOM 3306 C C . ILE A 1 412 ? -22.561 13.161 17.801 1.00 87.50 412 ILE A C 1
ATOM 3308 O O . ILE A 1 412 ? -22.715 14.085 16.998 1.00 87.50 412 ILE A O 1
ATOM 3312 N N . SER A 1 413 ? -22.695 13.311 19.115 1.00 76.62 413 SER A N 1
ATOM 3313 C CA . SER A 1 413 ? -22.873 14.615 19.751 1.00 76.62 413 SER A CA 1
ATOM 3314 C C . SER A 1 413 ? -21.505 15.220 20.056 1.00 76.62 413 SER A C 1
ATOM 3316 O O . SER A 1 413 ? -20.627 14.550 20.599 1.00 76.62 413 SER A O 1
ATOM 3318 N N . ASP A 1 414 ? -21.302 16.487 19.694 1.00 59.75 414 ASP A N 1
ATOM 3319 C CA . ASP A 1 414 ? -20.047 17.189 19.967 1.00 59.75 414 ASP A CA 1
ATOM 3320 C C . ASP A 1 414 ? -19.888 17.408 21.478 1.00 59.75 414 ASP A C 1
ATOM 3322 O O . ASP A 1 414 ? -20.741 18.022 22.121 1.00 59.75 414 ASP A O 1
ATOM 3326 N N . ILE A 1 415 ? -18.786 16.928 22.057 1.00 60.50 415 ILE A N 1
ATOM 3327 C CA . ILE A 1 415 ? -18.564 17.048 23.504 1.00 60.50 415 ILE A CA 1
ATOM 3328 C C . ILE A 1 415 ? -17.892 18.383 23.819 1.00 60.50 415 ILE A C 1
ATOM 3330 O O . ILE A 1 415 ? -16.801 18.646 23.295 1.00 60.50 415 ILE A O 1
ATOM 3334 N N . PRO A 1 416 ? -18.463 19.215 24.706 1.00 57.12 416 PRO A N 1
ATOM 3335 C CA . PRO A 1 416 ? -17.833 20.448 25.161 1.00 57.12 416 PRO A CA 1
ATOM 3336 C C . PRO A 1 416 ? -16.459 20.191 25.794 1.00 57.12 416 PRO A C 1
ATOM 3338 O O . PRO A 1 416 ? -16.279 19.259 26.571 1.00 57.12 416 PRO A O 1
ATOM 3341 N N . GLN A 1 417 ? -15.480 21.057 25.517 1.00 54.94 417 GLN A N 1
ATOM 3342 C CA . GLN A 1 417 ? -14.086 20.904 25.968 1.00 54.94 417 GLN A CA 1
ATOM 3343 C C . GLN A 1 417 ? -13.929 20.692 27.490 1.00 54.94 417 GLN A C 1
ATOM 3345 O O . GLN A 1 417 ? -13.026 19.980 27.917 1.00 54.94 417 GLN A O 1
ATOM 3350 N N . LYS A 1 418 ? -14.830 21.265 28.297 1.00 52.88 418 LYS A N 1
ATOM 3351 C CA . LYS A 1 418 ? -14.856 21.161 29.768 1.00 52.88 418 LYS A CA 1
ATOM 3352 C C . LYS A 1 418 ? -15.147 19.750 30.302 1.00 52.88 418 LYS A C 1
ATOM 3354 O O . LYS A 1 418 ? -14.671 19.403 31.376 1.00 52.88 418 LYS A O 1
ATOM 3359 N N . ASP A 1 419 ? -15.895 18.941 29.552 1.00 52.06 419 ASP A N 1
ATOM 3360 C CA . ASP A 1 419 ? -16.300 17.590 29.961 1.00 52.06 419 ASP A CA 1
ATOM 3361 C C . ASP A 1 419 ? -15.261 16.540 29.522 1.00 52.06 419 ASP A C 1
ATOM 3363 O O . ASP A 1 419 ? -15.382 15.361 29.841 1.00 52.06 419 ASP A O 1
ATOM 3367 N N . ARG A 1 420 ? -14.211 16.980 28.806 1.00 54.09 420 ARG A N 1
ATOM 3368 C CA . ARG A 1 420 ? -13.087 16.150 28.341 1.00 54.09 420 ARG A CA 1
ATOM 3369 C C . ARG A 1 420 ? -12.002 15.975 29.413 1.00 54.09 420 ARG A C 1
ATOM 3371 O O . ARG A 1 420 ? -11.325 14.959 29.431 1.00 54.09 420 ARG A O 1
ATOM 3378 N N . THR A 1 421 ? -11.840 16.939 30.324 1.00 49.41 421 THR A N 1
ATOM 3379 C CA . THR A 1 421 ? -10.780 16.946 31.356 1.00 49.41 421 THR A CA 1
ATOM 3380 C C . THR A 1 421 ? -11.161 16.247 32.667 1.00 49.41 421 THR A C 1
ATOM 3382 O O . THR A 1 421 ? -10.352 16.208 33.588 1.00 49.41 421 THR A O 1
ATOM 3385 N N . SER A 1 422 ? -12.389 15.734 32.792 1.00 49.97 422 SER A N 1
ATOM 3386 C CA . SER A 1 422 ? -12.898 15.073 34.006 1.00 49.97 422 SER A CA 1
ATOM 3387 C C . SER A 1 422 ? -12.727 13.548 34.007 1.00 49.97 422 SER A C 1
ATOM 3389 O O . SER A 1 422 ? -13.059 12.902 34.999 1.00 49.97 422 SER A O 1
ATOM 3391 N N . LEU A 1 423 ? -12.202 12.968 32.923 1.00 50.53 423 LEU A N 1
ATOM 3392 C CA . LEU A 1 423 ? -11.927 11.536 32.830 1.00 50.53 423 LEU A CA 1
ATOM 3393 C C . LEU A 1 423 ? -10.634 11.186 33.586 1.00 50.53 423 LEU A C 1
ATOM 3395 O O . LEU A 1 423 ? -9.608 11.836 33.366 1.00 50.53 423 LEU A O 1
ATOM 3399 N N . PRO A 1 424 ? -10.630 10.160 34.457 1.00 43.09 424 PRO A N 1
ATOM 3400 C CA . PRO A 1 424 ? -9.418 9.747 35.145 1.00 43.09 424 PRO A CA 1
ATOM 3401 C C . PRO A 1 424 ? -8.459 9.072 34.152 1.00 43.09 424 PRO A C 1
ATOM 3403 O O . PRO A 1 424 ? -8.627 7.910 33.796 1.00 43.09 424 PRO A O 1
ATOM 3406 N N . GLY A 1 425 ? -7.437 9.805 33.707 1.00 43.50 425 GLY A N 1
ATOM 3407 C CA . GLY A 1 425 ? -6.390 9.299 32.818 1.00 43.50 425 GLY A CA 1
ATOM 3408 C C . GLY A 1 425 ? -5.116 10.139 32.918 1.00 43.50 425 GLY A C 1
ATOM 3409 O O . GLY A 1 425 ? -5.037 11.217 32.350 1.00 43.50 425 GLY A O 1
ATOM 3410 N N . HIS A 1 426 ? -4.139 9.632 33.675 1.00 41.66 426 HIS A N 1
ATOM 3411 C CA . HIS A 1 426 ? -2.764 10.125 33.836 1.00 41.66 426 HIS A CA 1
ATOM 3412 C C . HIS A 1 426 ? -2.544 11.617 34.166 1.00 41.66 426 HIS A C 1
ATOM 3414 O O . HIS A 1 426 ? -2.034 12.4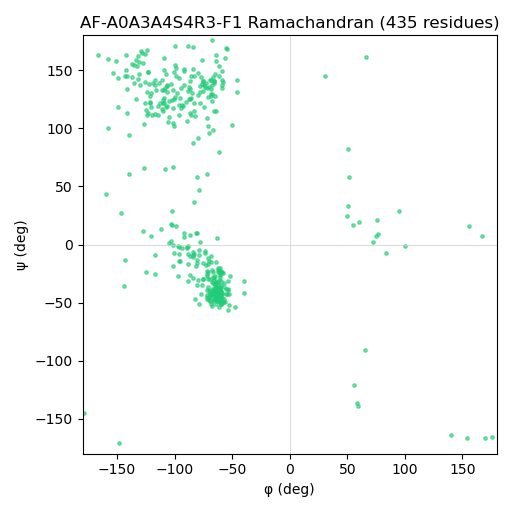02 33.373 1.00 41.66 426 HIS A O 1
ATOM 3420 N N . THR A 1 427 ? -2.667 11.952 35.453 1.00 36.00 427 THR A N 1
ATOM 3421 C CA . THR A 1 427 ? -1.825 12.974 36.109 1.00 36.00 427 THR A CA 1
ATOM 3422 C C . THR A 1 427 ? -0.392 12.451 36.291 1.00 36.00 427 THR A C 1
ATOM 3424 O O . THR A 1 427 ? 0.090 12.267 37.409 1.00 36.00 427 THR A O 1
ATOM 3427 N N . GLY A 1 428 ? 0.285 12.124 35.193 1.00 40.22 428 GLY A N 1
ATOM 3428 C CA . GLY A 1 428 ? 1.579 11.452 35.222 1.00 40.22 428 GLY A CA 1
ATOM 3429 C C . GLY A 1 428 ? 2.530 12.001 34.177 1.00 40.22 428 GLY A C 1
ATOM 3430 O O . GLY A 1 428 ? 2.905 11.241 33.304 1.00 40.22 428 GLY A O 1
ATOM 3431 N N . LEU A 1 429 ? 2.861 13.300 34.262 1.00 34.94 429 LEU A N 1
ATOM 3432 C CA . LEU A 1 429 ? 4.148 13.920 33.867 1.00 34.94 429 LEU A CA 1
ATOM 3433 C C . LEU A 1 429 ? 4.110 15.464 33.797 1.00 34.94 429 LEU A C 1
ATOM 3435 O O . LEU A 1 429 ? 5.113 16.076 33.443 1.00 34.94 429 LEU A O 1
ATOM 3439 N N . SER A 1 430 ? 3.038 16.146 34.214 1.00 34.75 430 SER A N 1
ATOM 3440 C CA . SER A 1 430 ? 3.097 17.601 34.428 1.00 34.75 430 SER A CA 1
ATOM 3441 C C . SER A 1 430 ? 3.659 17.911 35.823 1.00 34.75 430 SER A C 1
ATOM 3443 O O . SER A 1 430 ? 2.906 18.030 36.789 1.00 34.75 430 SER A O 1
ATOM 3445 N N . GLY A 1 431 ? 4.984 18.009 35.968 1.00 31.91 431 GLY A N 1
ATOM 3446 C CA . GLY A 1 431 ? 5.548 18.536 37.220 1.00 31.91 431 GLY A CA 1
ATOM 3447 C C . GLY A 1 431 ? 6.969 18.152 37.617 1.00 31.91 431 GLY A C 1
ATOM 3448 O O . GLY A 1 431 ? 7.327 18.366 38.772 1.00 31.91 431 GLY A O 1
ATOM 3449 N N . ARG A 1 432 ? 7.813 17.616 36.728 1.00 29.69 432 ARG A N 1
ATOM 3450 C CA . ARG A 1 432 ? 9.260 17.582 37.002 1.00 29.69 432 ARG A CA 1
ATOM 3451 C C . ARG A 1 432 ? 9.959 18.618 36.141 1.00 29.69 432 ARG A C 1
ATOM 3453 O O . ARG A 1 432 ? 10.142 18.419 34.949 1.00 29.69 432 ARG A O 1
ATOM 3460 N N . ASN A 1 433 ? 10.355 19.716 36.785 1.00 29.83 433 ASN A N 1
ATOM 3461 C CA . ASN A 1 433 ? 11.397 20.607 36.294 1.00 29.83 433 ASN A CA 1
ATOM 3462 C C . ASN A 1 433 ? 12.616 19.758 35.923 1.00 29.83 433 ASN A C 1
ATOM 3464 O O . ASN A 1 433 ? 13.357 19.312 36.801 1.00 29.83 433 ASN A O 1
ATOM 3468 N N . ILE A 1 434 ? 12.814 19.521 34.628 1.00 29.20 434 ILE A N 1
ATOM 3469 C CA . ILE A 1 434 ? 14.076 19.010 34.110 1.00 29.20 434 ILE A CA 1
ATOM 3470 C C . ILE A 1 434 ? 15.069 20.163 34.262 1.00 29.20 434 ILE A C 1
ATOM 3472 O O . ILE A 1 434 ? 15.122 21.075 33.442 1.00 29.20 434 ILE A O 1
ATOM 3476 N N . ARG A 1 435 ? 15.829 20.156 35.361 1.00 28.67 435 ARG A N 1
ATOM 3477 C CA . ARG A 1 435 ? 17.118 20.845 35.393 1.00 28.67 435 ARG A CA 1
ATOM 3478 C C . ARG A 1 435 ? 18.065 20.018 34.535 1.00 28.67 435 ARG A C 1
ATOM 3480 O O . ARG A 1 435 ? 18.417 18.903 34.908 1.00 28.67 435 ARG A O 1
ATOM 3487 N N . VAL A 1 436 ? 18.402 20.558 33.373 1.00 28.59 436 VAL A N 1
ATOM 3488 C CA . VAL A 1 436 ? 19.486 20.058 32.526 1.00 28.59 436 VAL A CA 1
ATOM 3489 C C . VAL A 1 436 ? 20.812 20.346 33.257 1.00 28.59 436 VAL A C 1
ATOM 3491 O O . VAL A 1 436 ? 20.962 21.475 33.734 1.00 28.59 436 VAL A O 1
ATOM 3494 N N . PRO A 1 437 ? 21.714 19.359 33.425 1.00 38.78 437 PRO A N 1
ATOM 3495 C CA . PRO A 1 437 ? 23.093 19.593 33.855 1.00 38.78 437 PRO A CA 1
ATOM 3496 C C . PRO A 1 437 ? 23.887 20.429 32.852 1.00 38.78 437 PRO A C 1
ATOM 3498 O O . PRO A 1 437 ? 23.707 20.200 31.633 1.00 38.78 437 PRO A O 1
#

Solvent-accessible surface area (backbone atoms only — not comparable to full-atom values): 24647 Å² total; per-residue (Å²): 142,77,58,65,64,62,55,58,63,55,40,44,23,17,25,28,86,62,49,44,52,77,77,76,70,79,101,56,98,71,80,83,86,77,48,42,31,58,80,37,66,70,52,47,48,52,52,48,50,54,52,44,54,53,42,61,74,43,61,89,40,89,84,57,59,56,51,74,50,75,44,39,54,87,34,62,80,42,45,74,32,81,59,51,61,49,27,71,60,54,46,50,51,48,26,70,76,69,68,55,80,71,99,59,58,91,83,45,92,59,31,24,42,51,47,46,52,48,34,62,76,74,38,43,67,63,54,36,51,51,42,16,50,55,45,34,53,49,53,53,50,48,36,52,48,44,28,73,73,40,76,81,32,30,33,34,42,32,41,50,43,40,52,49,56,46,65,75,35,71,63,42,60,52,38,62,75,67,63,63,64,73,63,56,70,37,26,49,21,26,39,48,61,85,78,43,25,61,40,84,48,34,29,38,27,42,53,38,78,48,64,60,69,68,53,38,30,70,76,50,46,93,50,10,63,62,51,51,50,57,69,68,31,70,76,56,52,58,76,31,52,80,30,73,43,20,22,36,37,39,37,38,49,66,44,81,44,75,40,61,70,55,35,65,71,66,74,53,100,66,82,50,65,48,76,47,67,79,68,57,69,64,55,57,53,31,44,66,57,25,50,42,54,63,76,51,51,53,80,43,80,45,79,33,46,91,53,77,83,74,88,43,62,72,57,49,46,54,42,47,48,25,58,73,53,53,75,102,67,77,58,49,71,52,92,71,52,54,94,46,38,41,44,31,36,35,76,57,88,71,30,25,38,34,36,45,28,24,66,35,90,54,42,38,72,46,45,34,40,37,45,65,86,42,56,34,32,33,52,61,79,69,43,78,70,44,48,29,67,34,77,44,83,27,52,36,19,27,58,45,32,34,37,33,52,43,92,54,51,80,45,63,59,87,77,60,75,77,73,40,75,73,59,95,71,77,100,74,75,93,80,73,85,79,78,79,131

pLDDT: mean 84.96, std 15.81, range [28.59, 98.38]

Foldseek 3Di:
DPDVVVVVVLQFKAFLQRDGPQPVDDDDPPDDDDQGQLLDPVLLVVVLVVLLVVLLVCVPPPPQQADEDEDACRDSLWDVFLRIRQGPVSQVVLCVPVVDDQPADPPDPSRSNSSSVCCVVPPVPSSLQVLLVSSLVSQVSSQVSSCVSPVRHAYEYECQNVLVSLLLDVVVVVCVVVVDQVQVSQSRGSHQCVSDLAPPRYEYALEAEDDPLVVLCVVRPPCSVVSNCVRLDLSSLVSRQVGQAYEYAYAFDKDKDWPVVVCVVVVDPDTDIDIGGDADAELSNLLVVLSCCQRHVHPYYHYAHPHRDDHHVVNVVQVCLQSVLDDPHDWAWDPPADPQKTKTWDDDPFKIKIKIWGNAQAKDKWWKAKPDQKWKAWSRPRDTQGGGTGIHIAGGGRMTMIMITPPIDMDTDDDPPVVRPPDPDDPDDPDDDPPDD

Sequence (437 aa):
RSSEDDRIADIDMMKNNGRPVSSTHGKGRKGPAPWYDPVHPDVQAGILTVIEEIAQRYAGFSSFAGLSIQHRGLSFVQYPGLDYGYGDYTIAAFENETGINVPIAKTDHRRFEKRYRWLMENAEKPWIAWRCQKLSELMLRIQAKLRSVRPDLILFVSYMNTLDSISTTDDVLKWVKDQKPLHDLFRVKGLDPSLYMKSEGIIVTRPERTAPVSHYIQRNGNDGMLRKEIWESEKIDRLYTDGSKTGVIEFHDYFESNLENFDTAVKLPGKTWLVNTIVPAGREVLEPYSRWMANMDPRAIFTGGWMAPMGGETELREFAAAFLSLPDISFEQLKNNSKMITVRKAEDGNQLFFYVINRSDVAVIADLHISGDAEVESLTSRSMEGRGNIRIELPPFAFRSYKTRAGETITISDIPQKDRTSLPGHTGLSGRNIRVP

Mean predicted aligned error: 8.53 Å